Protein AF-A0A960SQU4-F1 (afdb_monomer_lite)

pLDDT: mean 82.97, std 20.71, range [25.62, 98.62]

Structure (mmCIF, N/CA/C/O backbone):
data_AF-A0A960SQU4-F1
#
_entry.id   AF-A0A960SQU4-F1
#
loop_
_atom_site.group_PDB
_atom_site.id
_atom_site.type_symbol
_atom_site.label_atom_id
_atom_site.label_alt_id
_atom_site.label_comp_id
_atom_site.label_asym_id
_atom_site.label_entity_id
_atom_site.label_seq_id
_atom_site.pdbx_PDB_ins_code
_atom_site.Cartn_x
_atom_site.Cartn_y
_atom_site.Cartn_z
_atom_site.occupancy
_atom_site.B_iso_or_equiv
_atom_site.auth_seq_id
_atom_site.auth_comp_id
_atom_site.auth_asym_id
_atom_site.auth_atom_id
_atom_site.pdbx_PDB_model_num
ATOM 1 N N . ALA A 1 1 ? -19.865 26.642 4.001 1.00 51.41 1 ALA A N 1
ATOM 2 C CA . ALA A 1 1 ? -18.459 26.274 3.737 1.00 51.41 1 ALA A CA 1
ATOM 3 C C . ALA A 1 1 ? -17.782 27.340 2.863 1.00 51.41 1 ALA A C 1
ATOM 5 O O . ALA A 1 1 ? -18.455 28.297 2.492 1.00 51.41 1 ALA A O 1
ATOM 6 N N . TRP A 1 2 ? -16.487 27.222 2.546 1.00 49.94 2 TRP A N 1
ATOM 7 C CA . TRP A 1 2 ? -15.779 28.110 1.604 1.00 49.94 2 TRP A CA 1
ATOM 8 C C . TRP A 1 2 ? -14.898 27.283 0.664 1.00 49.94 2 TRP A C 1
ATOM 10 O O . TRP A 1 2 ? -14.336 26.291 1.106 1.00 49.94 2 TRP A O 1
ATOM 20 N N . ASP A 1 3 ? -14.772 27.655 -0.608 1.00 49.16 3 ASP A N 1
ATOM 21 C CA . ASP A 1 3 ? -13.880 26.953 -1.542 1.00 49.16 3 ASP A CA 1
ATOM 22 C C . ASP A 1 3 ? -12.404 27.367 -1.386 1.00 49.16 3 ASP A C 1
ATOM 24 O O . ASP A 1 3 ? -12.074 28.248 -0.589 1.00 49.16 3 ASP A O 1
ATOM 28 N N . PHE A 1 4 ? -11.492 26.754 -2.158 1.00 41.19 4 PHE A N 1
ATOM 29 C CA . PHE A 1 4 ? -10.055 27.067 -2.055 1.00 41.19 4 PHE A CA 1
ATOM 30 C C . PHE A 1 4 ? -9.699 28.512 -2.442 1.00 41.19 4 PHE A C 1
ATOM 32 O O . PHE A 1 4 ? -8.629 28.996 -2.083 1.00 41.19 4 PHE A O 1
ATOM 39 N N . HIS A 1 5 ? -10.594 29.206 -3.146 1.00 45.47 5 HIS A N 1
ATOM 40 C CA . HIS A 1 5 ? -10.460 30.622 -3.477 1.00 45.47 5 HIS A CA 1
ATOM 41 C C . HIS A 1 5 ? -11.067 31.531 -2.392 1.00 45.47 5 HIS A C 1
ATOM 43 O O . HIS A 1 5 ? -11.159 32.744 -2.584 1.00 45.47 5 HIS A O 1
ATOM 49 N N . GLY A 1 6 ? -11.515 30.967 -1.264 1.00 46.78 6 GLY A N 1
ATOM 50 C CA . GLY A 1 6 ? -12.153 31.691 -0.168 1.00 46.78 6 GLY A CA 1
ATOM 51 C C . GLY A 1 6 ? -13.582 32.150 -0.474 1.00 46.78 6 GLY A C 1
ATOM 52 O O . GLY A 1 6 ? -14.123 32.991 0.248 1.00 46.78 6 GLY A O 1
ATOM 53 N N . ARG A 1 7 ? -14.222 31.635 -1.534 1.00 53.69 7 ARG A N 1
ATOM 54 C CA . ARG A 1 7 ? -15.600 31.995 -1.906 1.00 53.69 7 ARG A CA 1
ATOM 55 C C . ARG A 1 7 ? -16.582 31.193 -1.061 1.00 53.69 7 ARG A C 1
ATOM 57 O O . ARG A 1 7 ? -16.398 29.999 -0.853 1.00 53.69 7 ARG A O 1
ATOM 64 N N . ARG A 1 8 ? -17.643 31.843 -0.580 1.00 51.25 8 ARG A N 1
ATOM 65 C CA . ARG A 1 8 ? -18.658 31.207 0.271 1.00 51.25 8 ARG A CA 1
ATOM 66 C C . ARG A 1 8 ? -19.475 30.171 -0.513 1.00 51.25 8 ARG A C 1
ATOM 68 O O . ARG A 1 8 ? -19.973 30.453 -1.602 1.00 51.25 8 ARG A O 1
ATOM 75 N N . LEU A 1 9 ? -19.650 29.008 0.101 1.00 55.03 9 LEU A N 1
ATOM 76 C CA . LEU A 1 9 ? -20.493 27.906 -0.342 1.00 55.03 9 LEU A CA 1
ATOM 77 C C . LEU A 1 9 ? -21.635 27.708 0.662 1.00 55.03 9 LEU A C 1
ATOM 79 O O . LEU A 1 9 ? -21.395 27.592 1.870 1.00 55.03 9 LEU A O 1
ATOM 83 N N . ASP A 1 10 ? -22.856 27.645 0.157 1.00 61.69 10 ASP A N 1
ATOM 84 C CA . ASP A 1 10 ? -24.058 27.306 0.902 1.00 61.69 10 ASP A CA 1
ATOM 85 C C . ASP A 1 10 ? -24.293 25.784 0.829 1.00 61.69 10 ASP A C 1
ATOM 87 O O . ASP A 1 10 ? -23.953 25.126 -0.155 1.00 61.69 10 ASP A O 1
ATOM 91 N N . LEU A 1 11 ? -24.785 25.211 1.926 1.00 60.03 11 LEU A N 1
ATOM 92 C CA . LEU A 1 11 ? -25.080 23.786 2.069 1.00 60.03 11 LEU A CA 1
ATOM 93 C C . LEU A 1 11 ? -26.593 23.639 2.139 1.00 60.03 11 LEU A C 1
ATOM 95 O O . LEU A 1 11 ? -27.193 24.167 3.076 1.00 60.03 11 LEU A O 1
ATOM 99 N N . ASP A 1 12 ? -27.189 22.900 1.207 1.00 60.19 12 ASP A N 1
ATOM 100 C CA . ASP A 1 12 ? -28.627 22.652 1.235 1.00 60.19 12 ASP A CA 1
ATOM 101 C C . ASP A 1 12 ? -28.936 21.159 1.420 1.00 60.19 12 ASP A C 1
ATOM 103 O O . ASP A 1 12 ? -28.286 20.293 0.815 1.00 60.19 12 ASP A O 1
ATOM 107 N N . PRO A 1 13 ? -29.970 20.830 2.212 1.00 55.88 13 PRO A N 1
ATOM 108 C CA . PRO A 1 13 ? -30.505 19.477 2.282 1.00 55.88 13 PRO A CA 1
ATOM 109 C C . PRO A 1 13 ? -31.035 19.037 0.915 1.00 55.88 13 PRO A C 1
ATOM 111 O O . PRO A 1 13 ? -31.789 19.776 0.280 1.00 55.88 13 PRO A O 1
ATOM 114 N N . ASN A 1 14 ? -30.712 17.815 0.483 1.00 56.38 14 ASN A N 1
ATOM 115 C CA . ASN A 1 14 ? -31.283 17.241 -0.732 1.00 56.38 14 ASN A CA 1
ATOM 116 C C . ASN A 1 14 ? -32.644 16.584 -0.419 1.00 56.38 14 ASN A C 1
ATOM 118 O O . ASN A 1 14 ? -32.678 15.532 0.224 1.00 56.38 14 ASN A O 1
ATOM 122 N N . PRO A 1 15 ? -33.784 17.141 -0.867 1.00 44.09 15 PRO A N 1
ATOM 123 C CA . PRO A 1 15 ? -35.088 16.554 -0.600 1.00 44.09 15 PRO A CA 1
ATOM 124 C C . PRO A 1 15 ? -35.293 15.345 -1.526 1.00 44.09 15 PRO A C 1
ATOM 126 O O . PRO A 1 15 ? -35.767 15.482 -2.652 1.00 44.09 15 PRO A O 1
ATOM 129 N N . GLY A 1 16 ? -34.904 14.156 -1.062 1.00 46.09 16 GLY A N 1
ATOM 130 C CA . GLY A 1 16 ? -35.110 12.889 -1.777 1.00 46.09 16 GLY A CA 1
ATOM 131 C C . GLY A 1 16 ? -33.983 11.862 -1.645 1.00 46.09 16 GLY A C 1
ATOM 132 O O . GLY A 1 16 ? -34.175 10.717 -2.045 1.00 46.09 16 GLY A O 1
ATOM 133 N N . LEU A 1 17 ? -32.833 12.237 -1.079 1.00 47.34 17 LEU A N 1
ATOM 134 C CA . LEU A 1 17 ? -31.706 11.343 -0.794 1.00 47.34 17 LEU A CA 1
ATOM 135 C C . LEU A 1 17 ? -31.138 11.667 0.594 1.00 47.34 17 LEU A C 1
ATOM 137 O O . LEU A 1 17 ? -31.212 12.808 1.041 1.00 47.34 17 LEU A O 1
ATOM 141 N N . THR A 1 18 ? -30.543 10.685 1.270 1.00 45.78 18 THR A N 1
ATOM 142 C CA . THR A 1 18 ? -29.763 10.890 2.502 1.00 45.78 18 THR A CA 1
ATOM 143 C C . THR A 1 18 ? -28.441 11.586 2.157 1.00 45.78 18 THR A C 1
ATOM 145 O O . THR A 1 18 ? -27.408 10.934 2.037 1.00 45.78 18 THR A O 1
ATOM 148 N N . GLY A 1 19 ? -28.473 12.895 1.901 1.00 50.81 19 GLY A N 1
ATOM 149 C CA . GLY A 1 19 ? -27.277 13.660 1.547 1.00 50.81 19 GLY A CA 1
ATOM 150 C C . GLY A 1 19 ? -27.483 15.175 1.503 1.00 50.81 19 GLY A C 1
ATOM 151 O O . GLY A 1 19 ? -28.608 15.678 1.502 1.00 50.81 19 GLY A O 1
ATOM 152 N N . VAL A 1 20 ? -26.365 15.898 1.447 1.00 53.47 20 VAL A N 1
ATOM 153 C CA . VAL A 1 20 ? -26.285 17.366 1.351 1.00 53.47 20 VAL A CA 1
ATOM 154 C C . VAL A 1 20 ? -25.672 17.724 -0.006 1.00 53.47 20 VAL A C 1
ATOM 156 O O . VAL A 1 20 ? -24.780 17.009 -0.473 1.00 53.47 20 VAL A O 1
ATOM 159 N N . TRP A 1 21 ? -26.133 18.798 -0.655 1.00 59.88 21 TRP A N 1
ATOM 160 C CA . TRP A 1 21 ? -25.434 19.372 -1.811 1.00 59.88 21 TRP A CA 1
ATOM 161 C C . TRP A 1 21 ? -24.836 20.740 -1.476 1.00 59.88 21 TRP A C 1
ATOM 163 O O . TRP A 1 21 ? -25.260 21.419 -0.542 1.00 59.88 21 TRP A O 1
ATOM 173 N N . LEU A 1 22 ? -23.844 21.141 -2.267 1.00 57.12 22 LEU A N 1
ATOM 174 C CA . LEU A 1 22 ? -23.143 22.417 -2.152 1.00 57.12 22 LEU A CA 1
ATOM 175 C C . LEU A 1 22 ? -23.570 23.360 -3.282 1.00 57.12 22 LEU A C 1
ATOM 177 O O . LEU A 1 22 ? -23.557 22.960 -4.447 1.00 57.12 22 LEU A O 1
ATOM 181 N N . GLU A 1 23 ? -23.884 24.611 -2.948 1.00 61.88 23 GLU A N 1
ATOM 182 C CA . GLU A 1 23 ? -24.130 25.698 -3.902 1.00 61.88 23 GLU A CA 1
ATOM 183 C C . GLU A 1 23 ? -23.145 26.855 -3.668 1.00 61.88 23 GLU A C 1
ATOM 185 O O . GLU A 1 23 ? -22.816 27.199 -2.537 1.00 61.88 23 GLU A O 1
ATOM 190 N N . GLN A 1 24 ? -22.653 27.494 -4.733 1.00 53.06 24 GLN A N 1
ATOM 191 C CA . GLN A 1 24 ? -21.846 28.708 -4.594 1.00 53.06 24 GLN A CA 1
ATOM 192 C C . GLN A 1 24 ? -22.757 29.916 -4.365 1.00 53.06 24 GLN A C 1
ATOM 194 O O . GLN A 1 24 ? -23.656 30.188 -5.164 1.00 53.06 24 GLN A O 1
ATOM 199 N N . SER A 1 25 ? -22.508 30.666 -3.290 1.00 52.50 25 SER A N 1
ATOM 200 C CA . SER A 1 25 ? -23.388 31.761 -2.885 1.00 52.50 25 SER A CA 1
ATOM 201 C C . SER A 1 25 ? -23.384 32.882 -3.937 1.00 52.50 25 SER A C 1
ATOM 203 O O . SER A 1 25 ? -22.392 33.591 -4.108 1.00 52.50 25 SER A O 1
ATOM 205 N N . GLY A 1 26 ? -24.498 33.038 -4.666 1.00 53.00 26 GLY A N 1
ATOM 206 C CA . GLY A 1 26 ? -24.756 34.187 -5.546 1.00 53.00 26 GLY A CA 1
ATOM 207 C C . GLY A 1 26 ? -24.386 34.063 -7.035 1.00 53.00 26 GLY A C 1
ATOM 208 O O . GLY A 1 26 ? -24.439 35.076 -7.732 1.00 53.00 26 GLY A O 1
ATOM 209 N N . GLY A 1 27 ? -24.057 32.876 -7.559 1.00 45.84 27 GLY A N 1
ATOM 210 C CA . GLY A 1 27 ? -23.735 32.670 -8.984 1.00 45.84 27 GLY A CA 1
ATOM 211 C C . GLY A 1 27 ? -24.824 31.924 -9.770 1.00 45.84 27 GLY A C 1
ATOM 212 O O . GLY A 1 27 ? -25.243 30.840 -9.384 1.00 45.84 27 GLY A O 1
ATOM 213 N N . PHE A 1 28 ? -25.273 32.472 -10.903 1.00 35.91 28 PHE A N 1
ATOM 214 C CA . PHE A 1 28 ? -25.980 31.710 -11.948 1.00 35.91 28 PHE A CA 1
ATOM 215 C C . PHE A 1 28 ? -24.993 31.407 -13.091 1.00 35.91 28 PHE A C 1
ATOM 217 O O . PHE A 1 28 ? -24.239 32.315 -13.447 1.00 35.91 28 PHE A O 1
ATOM 224 N N . PRO A 1 29 ? -25.023 30.221 -13.739 1.00 45.12 29 PRO A N 1
ATOM 225 C CA . PRO A 1 29 ? -25.971 29.107 -13.591 1.00 45.12 29 PRO A CA 1
ATOM 226 C C . PRO A 1 29 ? -25.637 28.131 -12.445 1.00 45.12 29 PRO A C 1
ATOM 228 O O . PRO A 1 29 ? -24.498 28.027 -12.011 1.00 45.12 29 PRO A O 1
ATOM 231 N N . ARG A 1 30 ? -26.662 27.404 -11.972 1.00 49.34 30 ARG A N 1
ATOM 232 C CA . ARG A 1 30 ? -26.599 26.492 -10.816 1.00 49.34 30 ARG A CA 1
ATOM 233 C C . ARG A 1 30 ? -25.976 25.144 -11.191 1.00 49.34 30 ARG A C 1
ATOM 235 O O . ARG A 1 30 ? -26.645 24.307 -11.797 1.00 49.34 30 ARG A O 1
ATOM 242 N N . THR A 1 31 ? -24.725 24.918 -10.824 1.00 46.28 31 THR A N 1
ATOM 243 C CA . THR A 1 31 ? -24.066 23.606 -10.891 1.00 46.28 31 THR A CA 1
ATOM 244 C C . THR A 1 31 ? -24.290 22.842 -9.585 1.00 46.28 31 THR A C 1
ATOM 246 O O . THR A 1 31 ? -24.009 23.364 -8.514 1.00 46.28 31 THR A O 1
ATOM 249 N N . LYS A 1 32 ? -24.816 21.612 -9.670 1.00 48.94 32 LYS A N 1
ATOM 250 C CA . LYS A 1 32 ? -25.048 20.724 -8.517 1.00 48.94 32 LYS A CA 1
ATOM 251 C C . LYS A 1 32 ? -23.911 19.713 -8.395 1.00 48.94 32 LYS A C 1
ATOM 253 O O . LYS A 1 32 ? -23.728 18.935 -9.330 1.00 48.94 32 LYS A O 1
ATOM 258 N N . SER A 1 33 ? -23.192 19.696 -7.274 1.00 49.91 33 SER A N 1
ATOM 259 C CA . SER A 1 33 ? -22.216 18.634 -6.973 1.00 49.91 33 SER A CA 1
ATOM 260 C C . SER A 1 33 ? -22.901 17.289 -6.673 1.00 49.91 33 SER A C 1
ATOM 262 O O . SER A 1 33 ? -24.076 17.278 -6.289 1.00 49.91 33 SER A O 1
ATOM 264 N N . PRO A 1 34 ? -22.194 16.150 -6.829 1.00 50.44 34 PRO A N 1
ATOM 265 C CA . PRO A 1 34 ? -22.641 14.856 -6.307 1.00 50.44 34 PRO A CA 1
ATOM 266 C C . PRO A 1 34 ? -22.880 14.918 -4.784 1.00 50.44 34 PRO A C 1
ATOM 268 O O . PRO A 1 34 ? -22.357 15.823 -4.131 1.00 50.44 34 PRO A O 1
ATOM 271 N N . PRO A 1 35 ? -23.660 13.983 -4.205 1.00 51.88 35 PRO A N 1
ATOM 272 C CA . PRO A 1 35 ? -23.963 13.992 -2.775 1.00 51.88 35 PRO A CA 1
ATOM 273 C C . PRO A 1 35 ? -22.686 13.877 -1.934 1.00 51.88 35 PRO A C 1
ATOM 275 O O . PRO A 1 35 ? -21.831 13.036 -2.210 1.00 51.88 35 PRO A O 1
ATOM 278 N N . ALA A 1 36 ? -22.577 14.721 -0.909 1.00 54.56 36 ALA A N 1
ATOM 279 C CA . ALA A 1 36 ? -21.510 14.642 0.080 1.00 54.56 36 ALA A CA 1
ATOM 280 C C . ALA A 1 36 ? -21.765 13.490 1.067 1.00 54.56 36 ALA A C 1
ATOM 282 O O . ALA A 1 36 ? -22.917 13.218 1.421 1.00 54.56 36 ALA A O 1
ATOM 283 N N . VAL A 1 37 ? -20.696 12.833 1.516 1.00 54.88 37 VAL A N 1
ATOM 284 C CA . VAL A 1 37 ? -20.728 11.763 2.521 1.00 54.88 37 VAL A CA 1
ATOM 285 C C . VAL A 1 37 ? -20.265 12.334 3.856 1.00 54.88 37 VAL A C 1
ATOM 287 O O . VAL A 1 37 ? -19.315 13.109 3.900 1.00 54.88 37 VAL A O 1
ATOM 290 N N . LEU A 1 38 ? -20.953 11.966 4.933 1.00 52.41 38 LEU A N 1
ATOM 291 C CA . LEU A 1 38 ? -20.531 12.249 6.301 1.00 52.41 38 LEU A CA 1
ATOM 292 C C . LEU A 1 38 ? -19.866 10.986 6.852 1.00 52.41 38 LEU A C 1
ATOM 294 O O . LEU A 1 38 ? -20.526 9.953 6.942 1.00 52.41 38 LEU A O 1
ATOM 298 N N . THR A 1 39 ? -18.580 11.056 7.175 1.00 50.53 39 THR A N 1
ATOM 299 C CA . THR A 1 39 ? -17.802 9.938 7.733 1.00 50.53 39 THR A CA 1
ATOM 300 C C . THR A 1 39 ? -16.756 10.479 8.692 1.00 50.53 39 THR A C 1
ATOM 302 O O . THR A 1 39 ? -16.308 11.596 8.506 1.00 50.53 39 THR A O 1
ATOM 305 N N . ASP A 1 40 ? -16.371 9.715 9.704 1.00 51.66 40 ASP A N 1
ATOM 306 C CA . ASP A 1 40 ? -15.219 10.034 10.555 1.00 51.66 40 ASP A CA 1
ATOM 307 C C . ASP A 1 40 ? -13.963 9.504 9.852 1.00 51.66 40 ASP A C 1
ATOM 309 O O . ASP A 1 40 ? -13.699 8.302 9.877 1.00 51.66 40 ASP A O 1
ATOM 313 N N . LEU A 1 41 ? -13.301 10.352 9.059 1.00 47.28 41 LEU A N 1
ATOM 314 C CA . LEU A 1 41 ? -12.213 9.935 8.171 1.00 47.28 41 LEU A CA 1
ATOM 315 C C . LEU A 1 41 ? -10.898 9.753 8.939 1.00 47.28 41 LEU A C 1
ATOM 317 O O . LEU A 1 41 ? -10.044 8.983 8.503 1.00 47.28 41 LEU A O 1
ATOM 321 N N . ASP A 1 42 ? -10.721 10.471 10.046 1.00 47.47 42 ASP A N 1
ATOM 322 C CA . ASP A 1 42 ? -9.503 10.456 10.858 1.00 47.47 42 ASP A CA 1
ATOM 323 C C . ASP A 1 42 ? -9.647 9.683 12.184 1.00 47.47 42 ASP A C 1
ATOM 325 O O . ASP A 1 42 ? -8.672 9.553 12.927 1.00 47.47 42 ASP A O 1
ATOM 329 N N . GLY A 1 43 ? -10.828 9.116 12.456 1.00 39.75 43 GLY A N 1
ATOM 330 C CA . GLY A 1 43 ? -11.092 8.241 13.599 1.00 39.75 43 GLY A CA 1
ATOM 331 C C . GLY A 1 43 ? -11.163 8.986 14.932 1.00 39.75 43 GLY A C 1
ATOM 332 O O . GLY A 1 43 ? -10.979 8.381 15.991 1.00 39.75 43 GLY A O 1
ATOM 333 N N . ASN A 1 44 ? -11.382 10.303 14.903 1.00 48.88 44 ASN A N 1
ATOM 334 C CA . ASN A 1 44 ? -11.355 11.156 16.090 1.00 48.88 44 ASN A CA 1
ATOM 335 C C . ASN A 1 44 ? -12.721 11.249 16.812 1.00 48.88 44 ASN A C 1
ATOM 337 O O . ASN A 1 44 ? -12.851 11.942 17.830 1.00 48.88 44 ASN A O 1
ATOM 341 N N . GLY A 1 45 ? -13.743 10.558 16.299 1.00 43.81 45 GLY A N 1
ATOM 342 C CA . GLY A 1 45 ? -15.113 10.554 16.802 1.00 43.81 45 GLY A CA 1
ATOM 343 C C . GLY A 1 45 ? -15.986 11.706 16.288 1.00 43.81 45 GLY A C 1
ATOM 344 O O . GLY A 1 45 ? -17.099 11.892 16.796 1.00 43.81 45 GLY A O 1
ATOM 345 N N . ARG A 1 46 ? -15.517 12.509 15.324 1.00 48.41 46 ARG A N 1
ATOM 346 C CA . ARG A 1 46 ? -16.256 13.628 14.711 1.00 48.41 46 ARG A CA 1
ATOM 347 C C . ARG A 1 46 ? -16.568 13.309 13.253 1.00 48.41 46 ARG A C 1
ATOM 349 O O . ARG A 1 46 ? -15.843 12.609 12.570 1.00 48.41 46 ARG A O 1
ATOM 356 N N . LEU A 1 47 ? -17.702 13.815 12.770 1.00 46.34 47 LEU A N 1
ATOM 357 C CA . LEU A 1 47 ? -18.100 13.616 11.378 1.00 46.34 47 LEU A CA 1
ATOM 358 C C . LEU A 1 47 ? -17.392 14.629 10.477 1.00 46.34 47 LEU A C 1
ATOM 360 O O . LEU A 1 47 ? -17.636 15.835 10.591 1.00 46.34 47 LEU A O 1
ATOM 364 N N . ASP A 1 48 ? -16.614 14.119 9.531 1.00 52.69 48 ASP A N 1
ATOM 365 C CA . ASP A 1 48 ? -16.078 14.865 8.405 1.00 52.69 48 ASP A CA 1
ATOM 366 C C . ASP A 1 48 ? -17.076 14.884 7.254 1.00 52.69 48 ASP A C 1
ATOM 368 O O . ASP A 1 48 ? -17.680 13.875 6.875 1.00 52.69 48 ASP A O 1
ATOM 372 N N . LEU A 1 49 ? -17.236 16.058 6.649 1.00 52.16 49 LEU A N 1
ATOM 373 C CA . LEU A 1 49 ? -17.949 16.187 5.386 1.00 52.16 49 LEU A CA 1
ATOM 374 C C . LEU A 1 49 ? -16.976 15.955 4.230 1.00 52.16 49 LEU A C 1
ATOM 376 O O . LEU A 1 49 ? -16.115 16.794 3.972 1.00 52.16 49 LEU A O 1
ATOM 380 N N . VAL A 1 50 ? -17.166 14.861 3.496 1.00 52.34 50 VAL A N 1
ATOM 381 C CA . VAL A 1 50 ? -16.369 14.498 2.324 1.00 52.34 50 VAL A CA 1
ATOM 382 C C . VAL A 1 50 ? -17.174 14.742 1.052 1.00 52.34 50 VAL A C 1
ATOM 384 O O . VAL A 1 50 ? -18.245 14.173 0.836 1.00 52.34 50 VAL A O 1
ATOM 387 N N . THR A 1 51 ? -16.647 15.587 0.169 1.00 51.81 51 THR A N 1
ATOM 388 C CA . THR A 1 51 ? -17.256 15.884 -1.134 1.00 51.81 51 THR A CA 1
ATOM 389 C C . THR A 1 51 ? -16.195 16.151 -2.196 1.00 51.81 51 THR A C 1
ATOM 391 O O . THR A 1 51 ? -15.083 16.585 -1.895 1.00 51.81 51 THR A O 1
ATOM 394 N N . SER A 1 52 ? -16.555 15.935 -3.461 1.00 51.25 52 SER A N 1
ATOM 395 C CA . SER A 1 52 ? -15.774 16.410 -4.607 1.00 51.25 52 SER A CA 1
ATOM 396 C C . SER A 1 52 ? -16.259 17.796 -5.047 1.00 51.25 52 SER A C 1
ATOM 398 O O . SER A 1 52 ? -17.451 18.113 -4.975 1.00 51.25 52 SER A O 1
ATOM 400 N N . SER A 1 53 ? -15.325 18.650 -5.467 1.00 45.88 53 SER A N 1
ATOM 401 C CA . SER A 1 53 ? -15.632 19.969 -6.032 1.00 45.88 53 SER A CA 1
ATOM 402 C C . SER A 1 53 ? -16.133 19.864 -7.481 1.00 45.88 53 SER A C 1
ATOM 404 O O . SER A 1 53 ? -15.670 19.018 -8.251 1.00 45.88 53 SER A O 1
ATOM 406 N N . ILE A 1 54 ? -17.054 20.763 -7.851 1.00 45.22 54 ILE A N 1
ATOM 407 C CA . ILE A 1 54 ? -17.234 21.211 -9.234 1.00 45.22 54 ILE A CA 1
ATOM 408 C C . ILE A 1 54 ? -16.376 22.459 -9.401 1.00 45.22 54 ILE A C 1
ATOM 410 O O . ILE A 1 54 ? -16.803 23.566 -9.091 1.00 45.22 54 ILE A O 1
ATOM 414 N N . ASP A 1 55 ? -15.176 22.278 -9.922 1.00 40.28 55 ASP A N 1
ATOM 415 C CA . ASP A 1 55 ? -14.545 23.304 -10.738 1.00 40.28 55 ASP A CA 1
ATOM 416 C C . ASP A 1 55 ? -13.993 22.569 -11.960 1.00 40.28 55 ASP A C 1
ATOM 418 O O . ASP A 1 55 ? -12.943 21.939 -11.898 1.00 40.28 55 ASP A O 1
ATOM 422 N N . ASP A 1 56 ? -14.822 22.448 -13.003 1.00 35.41 56 ASP A N 1
ATOM 423 C CA . ASP A 1 56 ? -14.511 23.046 -14.307 1.00 35.41 56 ASP A CA 1
ATOM 424 C C . ASP A 1 56 ? -15.556 22.683 -15.377 1.00 35.41 56 ASP A C 1
ATOM 426 O O . ASP A 1 56 ? -15.897 21.510 -15.552 1.00 35.41 56 ASP A O 1
ATOM 430 N N . ARG A 1 57 ? -16.018 23.695 -16.131 1.00 36.34 57 ARG A N 1
ATOM 431 C CA . ARG A 1 57 ? -16.177 23.704 -17.608 1.00 36.34 57 ARG A CA 1
ATOM 432 C C . ARG A 1 57 ? -17.061 24.865 -18.069 1.00 36.34 57 ARG A C 1
ATOM 434 O O . ARG A 1 57 ? -18.253 24.713 -18.341 1.00 36.34 57 ARG A O 1
ATOM 441 N N . GLY A 1 58 ? -16.421 26.004 -18.317 1.00 34.81 58 GLY A N 1
ATOM 442 C CA . GLY A 1 58 ? -16.746 26.743 -19.532 1.00 34.81 58 GLY A CA 1
ATOM 443 C C . GLY A 1 58 ? -16.307 25.901 -20.734 1.00 34.81 58 GLY A C 1
ATOM 444 O O . GLY A 1 58 ? -15.127 25.591 -20.870 1.00 34.81 58 GLY A O 1
ATOM 445 N N . TYR A 1 59 ? -17.243 25.491 -21.591 1.00 33.72 59 TYR A N 1
ATOM 446 C CA . TYR A 1 59 ? -16.903 24.946 -22.906 1.00 33.72 59 TYR A CA 1
ATOM 447 C C . TYR A 1 59 ? -16.469 26.107 -23.800 1.00 33.72 59 TYR A C 1
ATOM 449 O O . TYR A 1 59 ? -17.315 26.851 -24.295 1.00 33.72 59 TYR A O 1
ATOM 457 N N . PHE A 1 60 ? -15.170 26.258 -24.036 1.00 40.50 60 PHE A N 1
ATOM 458 C CA . PHE A 1 60 ? -14.697 27.055 -25.161 1.00 40.50 60 PHE A CA 1
ATOM 459 C C . PHE A 1 60 ? -14.284 26.104 -26.278 1.00 40.50 60 PHE A C 1
ATOM 461 O O . PHE A 1 60 ? -13.346 25.324 -26.137 1.00 40.50 60 PHE A O 1
ATOM 468 N N . MET A 1 61 ? -15.016 26.157 -27.391 1.00 33.66 61 MET A N 1
ATOM 469 C CA . MET A 1 61 ? -14.509 25.650 -28.659 1.00 33.66 61 MET A CA 1
ATOM 470 C C . MET A 1 61 ? -13.414 26.604 -29.122 1.00 33.66 61 MET A C 1
ATOM 472 O O . MET A 1 61 ? -13.704 27.687 -29.627 1.00 33.66 61 MET A O 1
ATOM 476 N N . THR A 1 62 ? -12.164 26.193 -28.976 1.00 44.09 62 THR A N 1
ATOM 477 C CA . THR A 1 62 ? -11.114 26.624 -29.894 1.00 44.09 62 THR A CA 1
ATOM 478 C C . THR A 1 62 ? -10.672 25.394 -30.663 1.00 44.09 62 THR A C 1
ATOM 480 O O . THR A 1 62 ? -10.102 24.461 -30.101 1.00 44.09 62 THR A O 1
ATOM 483 N N . ASP A 1 63 ? -11.024 25.376 -31.941 1.00 32.25 63 ASP A N 1
ATOM 484 C CA . ASP A 1 63 ? -10.485 24.442 -32.922 1.00 32.25 63 ASP A CA 1
ATOM 485 C C . ASP A 1 63 ? -8.945 24.619 -32.986 1.00 32.25 63 ASP A C 1
ATOM 487 O O . ASP A 1 63 ? -8.504 25.776 -32.990 1.00 32.25 63 ASP A O 1
ATOM 491 N N . PRO A 1 64 ? -8.108 23.558 -33.029 1.00 44.41 64 PRO A N 1
ATOM 492 C CA . PRO A 1 64 ? -8.426 22.131 -33.025 1.00 44.41 64 PRO A CA 1
ATOM 493 C C . PRO A 1 64 ? -7.948 21.397 -31.748 1.00 44.41 64 PRO A C 1
ATOM 495 O O . PRO A 1 64 ? -6.758 21.274 -31.480 1.00 44.41 64 PRO A O 1
ATOM 498 N N . TYR A 1 65 ? -8.920 20.867 -30.998 1.00 48.03 65 TYR A N 1
ATOM 499 C CA . TYR A 1 65 ? -8.875 19.731 -30.057 1.00 48.03 65 TYR A CA 1
ATOM 500 C C . TYR A 1 65 ? -7.688 19.585 -29.079 1.00 48.03 65 TYR A C 1
ATOM 502 O O . TYR A 1 65 ? -6.744 18.836 -29.320 1.00 48.03 65 TYR A O 1
ATOM 510 N N . SER A 1 66 ? -7.854 20.114 -27.862 1.00 33.28 66 SER A N 1
ATOM 511 C CA . SER A 1 66 ? -7.266 19.528 -26.649 1.00 33.28 66 SER A CA 1
ATOM 512 C C . SER A 1 66 ? -8.254 19.614 -25.477 1.00 33.28 66 SER A C 1
ATOM 514 O O . SER A 1 66 ? -8.913 20.631 -25.271 1.00 33.28 66 SER A O 1
ATOM 516 N N . PHE A 1 67 ? -8.404 18.519 -24.725 1.00 38.62 67 PHE A N 1
ATOM 517 C CA . PHE A 1 67 ? -9.168 18.488 -23.476 1.00 38.62 67 PHE A CA 1
ATOM 518 C C . PHE A 1 67 ? -8.174 18.361 -22.323 1.00 38.62 67 PHE A C 1
ATOM 520 O O . PHE A 1 67 ? -7.572 17.302 -22.148 1.00 38.62 67 PHE A O 1
ATOM 527 N N . SER A 1 68 ? -7.997 19.410 -21.521 1.00 32.97 68 SER A N 1
ATOM 528 C CA . SER A 1 68 ? -7.308 19.277 -20.238 1.00 32.97 68 SER A CA 1
ATOM 529 C C . SER A 1 68 ? -8.280 18.712 -19.196 1.00 32.97 68 SER A C 1
ATOM 531 O O . SER A 1 68 ? -9.437 19.124 -19.092 1.00 32.97 68 SER A O 1
ATOM 533 N N . LYS A 1 69 ? -7.827 17.710 -18.438 1.00 31.17 69 LYS A N 1
ATOM 534 C CA . LYS A 1 69 ? -8.574 17.107 -17.328 1.00 31.17 69 LYS A CA 1
ATOM 535 C C . LYS A 1 69 ? -7.978 17.649 -16.024 1.00 31.17 69 LYS A C 1
ATOM 537 O O . LYS A 1 69 ? -6.895 17.227 -15.627 1.00 31.17 69 LYS A O 1
ATOM 542 N N . GLY A 1 70 ? -8.648 18.619 -15.403 1.00 33.06 70 GLY A N 1
ATOM 543 C CA . GLY A 1 70 ? -8.311 19.111 -14.063 1.00 33.06 70 GLY A CA 1
ATOM 544 C C . GLY A 1 70 ? -8.641 18.067 -12.991 1.00 33.06 70 GLY A C 1
ATOM 545 O O . GLY A 1 70 ? -9.601 17.310 -13.137 1.00 33.06 70 GLY A O 1
ATOM 546 N N . ARG A 1 71 ? -7.803 17.976 -11.951 1.00 32.59 71 ARG A N 1
ATOM 547 C CA . ARG A 1 71 ? -7.931 17.019 -10.837 1.00 32.59 71 ARG A CA 1
ATOM 548 C C . ARG A 1 71 ? -9.024 17.453 -9.855 1.00 32.59 71 ARG A C 1
ATOM 550 O O . ARG A 1 71 ? -9.226 18.642 -9.641 1.00 32.59 71 ARG A O 1
ATOM 557 N N . TYR A 1 72 ? -9.664 16.473 -9.221 1.00 36.47 72 TYR A N 1
ATOM 558 C CA . TYR A 1 72 ? -10.608 16.677 -8.123 1.00 36.47 72 TYR A CA 1
ATOM 559 C C . TYR A 1 72 ? -9.856 17.079 -6.848 1.00 36.47 72 TYR A C 1
ATOM 561 O O . TYR A 1 72 ? -8.951 16.362 -6.423 1.00 36.47 72 TYR A O 1
ATOM 569 N N . SER A 1 73 ? -10.239 18.191 -6.222 1.00 37.78 73 SER A N 1
ATOM 570 C CA . SER A 1 73 ? -9.803 18.512 -4.858 1.00 37.78 73 SER A CA 1
ATOM 571 C C . SER A 1 73 ? -10.782 17.902 -3.855 1.00 37.78 73 SER A C 1
ATOM 573 O O . SER A 1 73 ? -11.992 18.128 -3.955 1.00 37.78 73 SER A O 1
ATOM 575 N N . LEU A 1 74 ? -10.244 17.123 -2.913 1.00 38.44 74 LEU A N 1
ATOM 576 C CA . LEU A 1 74 ? -10.933 16.621 -1.726 1.00 38.44 74 LEU A CA 1
ATOM 577 C C . LEU A 1 74 ? -10.971 17.749 -0.687 1.00 38.44 74 LEU A C 1
ATOM 579 O O . LEU A 1 74 ? -9.928 18.324 -0.373 1.00 38.44 74 LEU A O 1
ATOM 583 N N . TYR A 1 75 ? -12.150 18.075 -0.165 1.00 44.91 75 TYR A N 1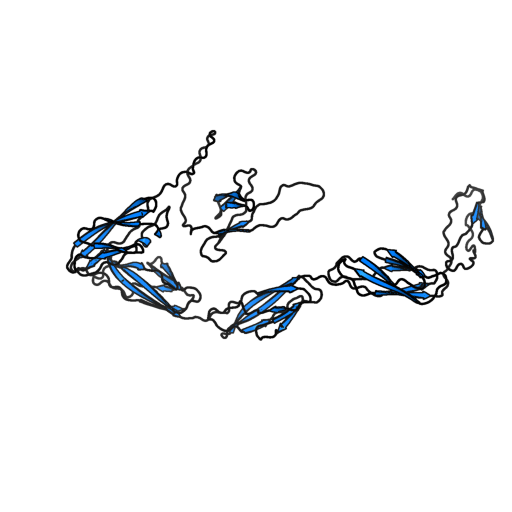
ATOM 584 C CA . TYR A 1 75 ? -12.289 18.975 0.981 1.00 44.91 75 TYR A CA 1
ATOM 585 C C . TYR A 1 75 ? -12.788 18.149 2.164 1.00 44.91 75 TYR A C 1
ATOM 587 O O . TYR A 1 75 ? -13.822 17.497 2.036 1.00 44.91 75 TYR A O 1
ATOM 595 N N . ALA A 1 76 ? -12.052 18.177 3.275 1.00 39.22 76 ALA A N 1
ATOM 596 C CA . ALA A 1 76 ? -12.492 17.676 4.571 1.00 39.22 76 ALA A CA 1
ATOM 597 C C . ALA A 1 76 ? -12.686 18.880 5.503 1.00 39.22 76 ALA A C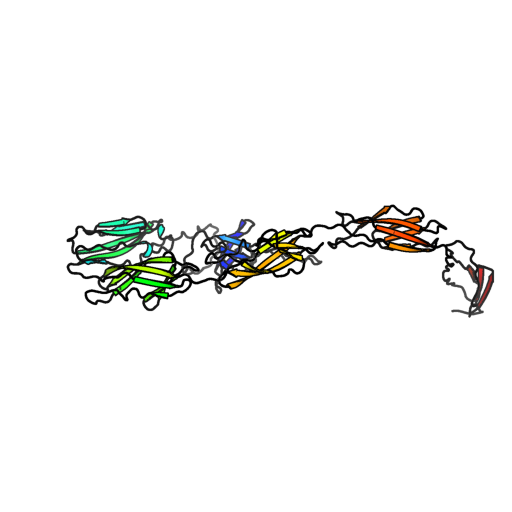 1
ATOM 599 O O . ALA A 1 76 ? -11.810 19.746 5.600 1.00 39.22 76 ALA A O 1
ATOM 600 N N . TRP A 1 77 ? -13.852 18.962 6.142 1.00 49.12 77 TRP A N 1
ATOM 601 C CA . TRP A 1 77 ? -14.111 19.898 7.233 1.00 49.12 77 TRP A CA 1
ATOM 602 C C . TRP A 1 77 ? -14.587 19.114 8.444 1.00 49.12 77 TRP A C 1
ATOM 604 O O . TRP A 1 77 ? -15.624 18.455 8.374 1.00 49.12 77 TRP A O 1
ATOM 614 N N . GLU A 1 78 ? -13.867 19.275 9.544 1.00 39.41 78 GLU A N 1
ATOM 615 C CA . GLU A 1 78 ? -14.256 18.792 10.861 1.00 39.41 78 GLU A CA 1
ATOM 616 C C . GLU A 1 78 ? -15.362 19.710 11.415 1.00 39.41 78 GLU A C 1
ATOM 618 O O . GLU A 1 78 ? -15.193 20.933 11.526 1.00 39.41 78 GLU A O 1
ATOM 623 N N . LEU A 1 79 ? -16.536 19.156 11.726 1.00 43.94 79 LEU A N 1
ATOM 624 C CA . LEU A 1 79 ? -17.611 19.925 12.357 1.00 43.94 79 LEU A CA 1
ATOM 625 C C . LEU A 1 79 ? -17.268 20.167 13.843 1.00 43.94 79 LEU A C 1
ATOM 627 O O . LEU A 1 79 ? -16.981 19.212 14.561 1.00 43.94 79 LEU A O 1
ATOM 631 N N . PRO A 1 80 ? -17.338 21.411 14.360 1.00 39.91 80 PRO A N 1
ATOM 632 C CA . PRO A 1 80 ? -16.832 21.746 15.698 1.00 39.91 80 PRO A CA 1
ATOM 633 C C . PRO A 1 80 ? -17.648 21.191 16.888 1.00 39.91 80 PRO A C 1
ATOM 635 O O . PRO A 1 80 ? -17.360 21.550 18.029 1.00 39.91 80 PRO A O 1
ATOM 638 N N . ALA A 1 81 ? -18.651 20.332 16.667 1.00 42.34 81 ALA A N 1
ATOM 639 C CA . ALA A 1 81 ? -19.404 19.655 17.727 1.00 42.34 81 ALA A CA 1
ATOM 640 C C . ALA A 1 81 ? -20.157 18.407 17.203 1.00 42.34 81 ALA A C 1
ATOM 642 O O . ALA A 1 81 ? -20.573 18.398 16.041 1.00 42.34 81 ALA A O 1
ATOM 643 N N . PRO A 1 82 ? -20.401 17.381 18.047 1.00 32.16 82 PRO A N 1
ATOM 644 C CA . PRO A 1 82 ? -21.215 16.221 17.683 1.00 32.16 82 PRO A CA 1
ATOM 645 C C . PRO A 1 82 ? -22.669 16.643 17.426 1.00 32.16 82 PRO A C 1
ATOM 647 O O . PRO A 1 82 ? -23.317 17.238 18.288 1.00 32.16 82 PRO A O 1
ATOM 650 N N . HIS A 1 83 ? -23.195 16.349 16.235 1.00 38.31 83 HIS A N 1
ATOM 651 C CA . HIS A 1 83 ? -24.562 16.720 15.872 1.00 38.31 83 HIS A CA 1
ATOM 652 C C . HIS A 1 83 ? -25.557 15.641 16.321 1.00 38.31 83 HIS A C 1
ATOM 654 O O . HIS A 1 83 ? -25.504 14.499 15.871 1.00 38.31 83 HIS A O 1
ATOM 660 N N . VAL A 1 84 ? -26.507 16.027 17.174 1.00 35.97 84 VAL A N 1
ATOM 661 C CA . VAL A 1 84 ? -27.733 15.266 17.457 1.00 35.97 84 VAL A CA 1
ATOM 662 C C . VAL A 1 84 ? -28.780 15.662 16.412 1.00 35.97 84 VAL A C 1
ATOM 664 O O . VAL A 1 84 ? -28.901 16.840 16.064 1.00 35.97 84 VAL A O 1
ATOM 667 N N . ALA A 1 85 ? -29.508 14.689 15.865 1.00 28.58 85 ALA A N 1
ATOM 668 C CA . ALA A 1 85 ? -30.563 14.929 14.885 1.00 28.58 85 ALA A CA 1
ATOM 669 C C . ALA A 1 85 ? -31.703 15.756 15.509 1.00 28.58 85 ALA A C 1
ATOM 671 O O . ALA A 1 85 ? -32.359 15.297 16.443 1.00 28.58 85 ALA A O 1
ATOM 672 N N . SER A 1 86 ? -31.977 16.952 14.982 1.00 32.53 86 SER A N 1
ATOM 673 C CA . SER A 1 86 ? -33.189 17.709 15.305 1.00 32.53 86 SER A CA 1
ATOM 674 C C . SER A 1 86 ? -34.075 17.849 14.064 1.00 32.53 86 SER A C 1
ATOM 676 O O . SER A 1 86 ? -33.638 18.232 12.978 1.00 32.53 86 SER A O 1
ATOM 678 N N . ASN A 1 87 ? -35.350 17.488 14.219 1.00 29.39 87 ASN A N 1
ATOM 679 C CA . ASN A 1 87 ? -36.378 17.629 13.190 1.00 29.39 87 ASN A CA 1
ATOM 680 C C . ASN A 1 87 ? -36.709 19.117 12.989 1.00 29.39 87 ASN A C 1
ATOM 682 O O . ASN A 1 87 ? -37.468 19.692 13.770 1.00 29.39 87 ASN A O 1
ATOM 686 N N . MET A 1 88 ? -36.187 19.751 11.936 1.00 26.91 88 MET A N 1
ATOM 687 C CA . MET A 1 88 ? -36.635 21.092 11.542 1.00 26.91 88 MET A CA 1
ATOM 688 C C . MET A 1 88 ? -37.980 21.030 10.809 1.00 26.91 88 MET A C 1
ATOM 690 O O . MET A 1 88 ? -38.089 20.490 9.708 1.00 26.91 88 MET A O 1
ATOM 694 N N . VAL A 1 89 ? -39.000 21.663 11.392 1.00 26.03 89 VAL A N 1
ATOM 695 C CA . VAL A 1 89 ? -40.251 22.016 10.708 1.00 26.03 89 VAL A CA 1
ATOM 696 C C . VAL A 1 89 ? -39.973 23.222 9.802 1.00 26.03 89 VAL A C 1
ATOM 698 O O . VAL A 1 89 ? -39.639 24.302 10.285 1.00 26.03 89 VAL A O 1
ATOM 701 N N . TRP A 1 90 ? -40.081 23.052 8.482 1.00 26.31 90 TRP A N 1
ATOM 702 C CA . TRP A 1 90 ? -39.860 24.130 7.510 1.00 26.31 90 TRP A CA 1
ATOM 703 C C . TRP A 1 90 ? -41.024 25.135 7.518 1.00 26.31 90 TRP A C 1
ATOM 705 O O . TRP A 1 90 ? -42.165 24.774 7.226 1.00 26.31 90 TRP A O 1
ATOM 715 N N . ALA A 1 91 ? -40.739 26.412 7.792 1.00 27.34 91 ALA A N 1
ATOM 716 C CA . ALA A 1 91 ? -41.684 27.504 7.565 1.00 27.34 91 ALA A CA 1
ATOM 717 C C . ALA A 1 91 ? -41.701 27.911 6.078 1.00 27.34 91 ALA A C 1
ATOM 719 O O . ALA A 1 91 ? -40.664 28.057 5.432 1.00 27.34 91 ALA A O 1
ATOM 720 N N . ALA A 1 92 ? -42.907 28.085 5.540 1.00 26.70 92 ALA A N 1
ATOM 721 C CA . ALA A 1 92 ? -43.188 28.387 4.142 1.00 26.70 92 ALA A CA 1
ATOM 722 C C . ALA A 1 92 ? -42.669 29.771 3.692 1.00 26.70 92 ALA A C 1
ATOM 724 O O . ALA A 1 92 ? -42.918 30.789 4.335 1.00 26.70 92 ALA A O 1
ATOM 725 N N . TYR A 1 93 ? -42.017 29.814 2.526 1.00 26.61 93 TYR A N 1
ATOM 726 C CA . TYR A 1 93 ? -41.610 31.038 1.826 1.00 26.61 93 TYR A CA 1
ATOM 727 C C . TYR A 1 93 ? -42.823 31.767 1.210 1.00 26.61 93 TYR A C 1
ATOM 729 O O . TYR A 1 93 ? -43.541 31.190 0.392 1.00 26.61 93 TYR A O 1
ATOM 737 N N . GLN A 1 94 ? -42.991 33.066 1.490 1.00 25.62 94 GLN A N 1
ATOM 738 C CA . GLN A 1 94 ? -43.749 33.991 0.633 1.00 25.62 94 GLN A CA 1
ATOM 739 C C . GLN A 1 94 ? -42.795 35.006 -0.015 1.00 25.62 94 GLN A C 1
ATOM 741 O O . GLN A 1 94 ? -41.987 35.639 0.659 1.00 25.62 94 GLN A O 1
ATOM 746 N N . ARG A 1 95 ? -42.880 35.146 -1.347 1.00 28.06 95 ARG A N 1
ATOM 747 C CA . ARG A 1 95 ? -42.125 36.129 -2.145 1.00 28.06 95 ARG A CA 1
ATOM 748 C C . ARG A 1 95 ? -42.780 37.509 -2.072 1.00 28.06 95 ARG A C 1
ATOM 750 O O . ARG A 1 95 ? -43.960 37.635 -2.385 1.00 28.06 95 ARG A O 1
ATOM 757 N N . GLY A 1 96 ? -41.975 38.541 -1.828 1.00 27.11 96 GLY A N 1
ATOM 758 C CA . GLY A 1 96 ? -42.311 39.942 -2.084 1.00 27.11 96 GLY A CA 1
ATOM 759 C C . GLY A 1 96 ? -41.065 40.730 -2.522 1.00 27.11 96 GLY A C 1
ATOM 760 O O . GLY A 1 96 ? -39.988 40.468 -1.987 1.00 27.11 96 GLY A O 1
ATOM 761 N N . PRO A 1 97 ? -41.164 41.633 -3.516 1.00 36.22 97 PRO A N 1
ATOM 762 C CA . PRO A 1 97 ? -40.038 42.404 -4.027 1.00 36.22 97 PRO A CA 1
ATOM 763 C C . PRO A 1 97 ? -39.885 43.721 -3.252 1.00 36.22 97 PRO A C 1
ATOM 765 O O . PRO A 1 97 ? -40.882 44.353 -2.918 1.00 36.22 97 PRO A O 1
ATOM 768 N N . GLN A 1 98 ? -38.634 44.164 -3.103 1.00 31.06 98 GLN A N 1
ATOM 769 C CA . GLN A 1 98 ? -38.154 45.440 -2.542 1.00 31.06 98 GLN A CA 1
ATOM 770 C C . GLN A 1 98 ? -37.641 45.389 -1.093 1.00 31.06 98 GLN A C 1
ATOM 772 O O . GLN A 1 98 ? -38.226 44.754 -0.226 1.00 31.06 98 GLN A O 1
ATOM 777 N N . HIS A 1 99 ? -36.553 46.143 -0.886 1.00 30.88 99 HIS A N 1
ATOM 778 C CA . HIS A 1 99 ? -35.772 46.405 0.333 1.00 30.88 99 HIS A CA 1
ATOM 779 C C . HIS A 1 99 ? -34.481 45.588 0.515 1.00 30.88 99 HIS A C 1
ATOM 781 O O . HIS A 1 99 ? -34.431 44.519 1.110 1.00 30.88 99 HIS A O 1
ATOM 787 N N . THR A 1 100 ? -33.398 46.197 0.021 1.00 40.69 100 THR A N 1
ATOM 788 C CA . THR A 1 100 ? -32.021 46.021 0.483 1.00 40.69 100 THR A CA 1
ATOM 789 C C . THR A 1 100 ? -31.928 46.297 1.982 1.00 40.69 100 THR A C 1
ATOM 791 O O . THR A 1 100 ? -32.198 47.411 2.433 1.00 40.69 100 THR A O 1
ATOM 794 N N . GLY A 1 101 ? -31.490 45.299 2.731 1.00 28.98 101 GLY A N 1
ATOM 795 C CA . GLY A 1 101 ? -31.072 45.411 4.117 1.00 28.98 101 GLY A CA 1
ATOM 796 C C . GLY A 1 101 ? -30.523 44.059 4.537 1.00 28.98 101 GLY A C 1
ATOM 797 O O . GLY A 1 101 ? -31.148 43.037 4.268 1.00 28.98 101 GLY A O 1
ATOM 798 N N . TYR A 1 102 ? -29.347 44.038 5.160 1.00 30.78 102 TYR A N 1
ATOM 799 C CA . TYR A 1 102 ? -28.960 42.905 5.990 1.00 30.78 102 TYR A CA 1
ATOM 800 C C . TYR A 1 102 ? -30.055 42.750 7.050 1.00 30.78 102 TYR A C 1
ATOM 802 O O . TYR A 1 102 ? -30.089 43.500 8.024 1.00 30.78 102 TYR A O 1
ATOM 810 N N . LEU A 1 103 ? -30.987 41.822 6.844 1.00 31.34 103 LEU A N 1
ATOM 811 C CA . LEU A 1 103 ? -31.726 41.268 7.962 1.00 31.34 103 LEU A CA 1
ATOM 812 C C . LEU A 1 103 ? -30.698 40.425 8.703 1.00 31.34 103 LEU A C 1
ATOM 814 O O . LEU A 1 103 ? -30.126 39.498 8.127 1.00 31.34 103 LEU A O 1
ATOM 818 N N . ALA A 1 104 ? -30.405 40.804 9.946 1.00 35.00 104 ALA A N 1
ATOM 819 C CA . ALA A 1 104 ? -29.763 39.898 10.881 1.00 35.00 104 ALA A CA 1
ATOM 820 C C . ALA A 1 104 ? -30.431 38.527 10.719 1.00 35.00 104 ALA A C 1
ATOM 822 O O . ALA A 1 104 ? -31.664 38.464 10.643 1.00 35.00 104 ALA A O 1
ATOM 823 N N . SER A 1 105 ? -29.636 37.456 10.617 1.00 37.88 105 SER A N 1
ATOM 824 C CA . SER A 1 105 ? -30.161 36.099 10.780 1.00 37.88 105 SER A CA 1
ATOM 825 C C . SER A 1 105 ? -31.154 36.138 11.943 1.00 37.88 105 SER A C 1
ATOM 827 O O . SER A 1 105 ? -30.804 36.755 12.957 1.00 37.88 105 SER A O 1
ATOM 829 N N . PRO A 1 106 ? -32.386 35.604 11.805 1.00 41.72 106 PRO A N 1
ATOM 830 C CA . PRO A 1 106 ? -33.334 35.618 12.912 1.00 41.72 106 PRO A CA 1
ATOM 831 C C . PRO A 1 106 ? -32.583 35.106 14.136 1.00 41.72 106 PRO A C 1
ATOM 833 O O . PRO A 1 106 ? -31.927 34.065 14.047 1.00 41.72 106 PRO A O 1
ATOM 836 N N . ALA A 1 107 ? -32.560 35.905 15.207 1.00 50.97 107 ALA A N 1
ATOM 837 C CA . ALA A 1 107 ? -31.880 35.520 16.433 1.00 50.97 107 ALA A CA 1
ATOM 838 C C . ALA A 1 107 ? -32.334 34.095 16.762 1.00 50.97 107 ALA A C 1
ATOM 840 O O . ALA A 1 107 ? -33.546 33.840 16.767 1.00 50.97 107 ALA A O 1
ATOM 841 N N . ARG A 1 108 ? -31.386 33.162 16.944 1.00 63.47 108 ARG A N 1
ATOM 842 C CA . ARG A 1 108 ? -31.731 31.839 17.473 1.00 63.47 108 ARG A CA 1
ATOM 843 C C . ARG A 1 108 ? -32.577 32.097 18.715 1.00 63.47 108 ARG A C 1
ATOM 845 O O . ARG A 1 108 ? -32.188 32.874 19.582 1.00 63.47 108 ARG A O 1
ATOM 852 N N . THR A 1 109 ? -33.801 31.586 18.704 1.00 80.31 109 THR A N 1
ATOM 853 C CA . THR A 1 109 ? -34.690 31.733 19.851 1.00 80.31 109 THR A CA 1
ATOM 854 C C . THR A 1 109 ? -34.223 30.701 20.855 1.00 80.31 109 THR A C 1
ATOM 856 O O . THR A 1 109 ? -34.374 29.524 20.562 1.00 80.31 109 THR A O 1
ATOM 859 N N . ASN A 1 110 ? -33.636 31.141 21.968 1.00 87.12 110 ASN A N 1
ATOM 860 C CA . ASN A 1 110 ? -33.204 30.247 23.036 1.00 87.12 110 ASN A CA 1
ATOM 861 C C . ASN A 1 110 ? -34.394 29.423 23.548 1.00 87.12 110 ASN A C 1
ATOM 863 O O . ASN A 1 110 ? -35.338 29.989 24.116 1.00 87.12 110 ASN A O 1
ATOM 867 N N . LEU A 1 111 ? -34.390 28.117 23.295 1.00 89.06 111 LEU A N 1
ATOM 868 C CA . LEU A 1 111 ? -35.399 27.200 23.800 1.00 89.06 111 LEU A CA 1
ATOM 869 C C . LEU A 1 111 ? -34.971 26.699 25.180 1.00 89.06 111 LEU A C 1
ATOM 871 O O . LEU A 1 111 ? -33.833 26.276 25.336 1.00 89.06 111 LEU A O 1
ATOM 875 N N . PRO A 1 112 ? -35.881 26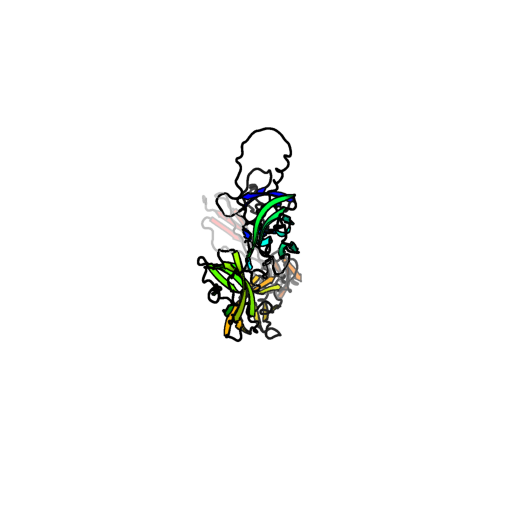.689 26.172 1.00 88.75 112 PRO A N 1
ATOM 876 C CA . PRO A 1 112 ? -35.539 26.188 27.492 1.00 88.75 112 PRO A CA 1
ATOM 877 C C . PRO A 1 112 ? -35.153 24.703 27.437 1.00 88.75 112 PRO A C 1
ATOM 879 O O . PRO A 1 112 ? -35.702 23.953 26.613 1.00 88.75 112 PRO A O 1
ATOM 882 N N . PRO A 1 113 ? -34.323 24.242 28.386 1.00 91.94 113 PRO A N 1
ATOM 883 C CA . PRO A 1 113 ? -34.011 22.830 28.523 1.00 91.94 113 PRO A CA 1
ATOM 884 C C . PRO A 1 113 ? -35.285 22.018 28.787 1.00 91.94 113 PRO A C 1
ATOM 886 O O . PRO A 1 113 ? -36.265 22.501 29.346 1.00 91.94 113 PRO A O 1
ATOM 889 N N . ALA A 1 114 ? -35.288 20.741 28.434 1.00 89.50 114 ALA A N 1
ATOM 890 C CA . ALA A 1 114 ? -36.345 19.793 28.751 1.00 89.50 114 ALA A CA 1
ATOM 891 C C . ALA A 1 114 ? -35.872 18.836 29.850 1.00 89.50 114 ALA A C 1
ATOM 893 O O . ALA A 1 114 ? -34.969 18.031 29.631 1.00 89.50 114 ALA A O 1
ATOM 894 N N . ILE A 1 115 ? -36.511 18.891 31.026 1.00 86.25 115 ILE A N 1
ATOM 895 C CA . ILE A 1 115 ? -36.280 17.912 32.099 1.00 86.25 115 ILE A CA 1
ATOM 896 C C . ILE A 1 115 ? -37.182 16.691 31.866 1.00 86.25 115 ILE A C 1
ATOM 898 O O . ILE A 1 115 ? -38.419 16.790 31.950 1.00 86.25 115 ILE A O 1
ATOM 902 N N . LEU A 1 116 ? -36.547 15.551 31.590 1.00 85.69 116 LEU A N 1
ATOM 903 C CA . LEU A 1 116 ? -37.160 14.229 31.451 1.00 85.69 116 LEU A CA 1
ATOM 904 C C . LEU A 1 116 ? -37.711 13.727 32.801 1.00 85.69 116 LEU A C 1
ATOM 906 O O . LEU A 1 116 ? -37.693 14.430 33.814 1.00 85.69 116 LEU A O 1
ATOM 910 N N . GLU A 1 117 ? -38.272 12.521 32.822 1.00 83.38 117 GLU A N 1
ATOM 911 C CA . GLU A 1 117 ? -38.820 11.932 34.044 1.00 83.38 117 GLU A CA 1
ATOM 912 C C . GLU A 1 117 ? -37.696 11.527 35.008 1.00 83.38 117 GLU A C 1
ATOM 914 O O . GLU A 1 117 ? -37.036 10.510 34.820 1.00 83.38 117 GLU A O 1
ATOM 919 N N . VAL A 1 118 ? -37.477 12.349 36.038 1.00 84.75 118 VAL A N 1
ATOM 920 C CA . VAL A 1 118 ? -36.558 12.051 37.144 1.00 84.75 118 VAL A CA 1
ATOM 921 C C . VAL A 1 118 ? -37.288 11.168 38.160 1.00 84.75 118 VAL A C 1
ATOM 923 O O . VAL A 1 118 ? -38.387 11.536 38.591 1.00 84.75 118 VAL A O 1
ATOM 926 N N . PRO A 1 119 ? -36.713 10.028 38.573 1.00 83.31 119 PRO A N 1
ATOM 927 C CA . PRO A 1 119 ? -37.432 9.075 39.401 1.00 83.31 119 PRO A CA 1
ATOM 928 C C . PRO A 1 119 ? -37.609 9.596 40.836 1.00 83.31 119 PRO A C 1
ATOM 930 O O . PRO A 1 119 ? -36.668 10.087 41.463 1.00 83.31 119 PRO A O 1
ATOM 933 N N . SER A 1 120 ? -38.831 9.468 41.358 1.00 88.75 120 SER A N 1
ATOM 934 C CA . SER A 1 120 ? -39.127 9.689 42.781 1.00 88.75 120 SER A CA 1
ATOM 935 C C . SER A 1 120 ? -38.570 8.539 43.620 1.00 88.75 120 SER A C 1
ATOM 937 O O . SER A 1 120 ? -38.454 7.425 43.114 1.00 88.75 120 SER A O 1
ATOM 939 N N . GLN A 1 121 ? -38.236 8.794 44.886 1.00 89.44 121 GLN A N 1
ATOM 940 C CA . GLN A 1 121 ? -37.647 7.782 45.766 1.00 89.44 121 GLN A CA 1
ATOM 941 C C . GLN A 1 121 ? -38.408 7.630 47.078 1.00 89.44 121 GLN A C 1
ATOM 943 O O . GLN A 1 121 ? -38.684 8.613 47.769 1.00 89.44 121 GLN A O 1
ATOM 948 N N . THR A 1 122 ? -38.641 6.381 47.463 1.00 90.00 122 THR A N 1
ATOM 949 C CA . THR A 1 122 ? -39.179 5.988 48.764 1.00 90.00 122 THR A CA 1
ATOM 950 C C . THR A 1 122 ? -38.146 5.125 49.484 1.00 90.00 122 THR A C 1
ATOM 952 O O . THR A 1 122 ? -37.629 4.155 48.935 1.00 90.00 122 THR A O 1
ATOM 955 N N . ILE A 1 123 ? -37.826 5.470 50.728 1.00 89.88 123 ILE A N 1
ATOM 956 C CA . ILE A 1 123 ? -36.899 4.722 51.582 1.00 89.88 123 ILE A CA 1
ATOM 957 C C . ILE A 1 123 ? -37.599 4.277 52.865 1.00 89.88 123 ILE A C 1
ATOM 959 O O . ILE A 1 123 ? -38.587 4.867 53.303 1.00 89.88 123 ILE A O 1
ATOM 963 N N . ALA A 1 124 ? -37.070 3.239 53.509 1.00 89.94 124 ALA A N 1
ATOM 964 C CA . ALA A 1 124 ? -37.431 2.951 54.892 1.00 89.94 124 ALA A CA 1
ATOM 965 C C . ALA A 1 124 ? -36.901 4.068 55.807 1.00 89.94 124 ALA A C 1
ATOM 967 O O . ALA A 1 124 ? -35.854 4.657 55.529 1.00 89.94 124 ALA A O 1
ATOM 968 N N . VAL A 1 125 ? -37.578 4.339 56.925 1.00 90.56 125 VAL A N 1
ATOM 969 C CA . VAL A 1 125 ? -37.040 5.242 57.961 1.00 90.56 125 VAL A CA 1
ATOM 970 C C . VAL A 1 125 ? -35.655 4.761 58.407 1.00 90.56 125 VAL A C 1
ATOM 972 O O . VAL A 1 125 ? -35.478 3.591 58.746 1.00 90.56 125 VAL A O 1
ATOM 975 N N . GLY A 1 126 ? -34.674 5.667 58.384 1.00 87.00 126 GLY A N 1
ATOM 976 C CA . GLY A 1 126 ? -33.258 5.370 58.640 1.00 87.00 126 GLY A CA 1
ATOM 977 C C . GLY A 1 126 ? -32.462 4.908 57.413 1.00 87.00 126 GLY A C 1
ATOM 978 O O . GLY A 1 126 ? -31.251 4.710 57.517 1.00 87.00 126 GLY A O 1
ATOM 979 N N . GLY A 1 127 ? -33.119 4.754 56.260 1.00 86.44 127 GLY A N 1
ATOM 980 C CA . GLY A 1 127 ? -32.487 4.498 54.969 1.00 86.44 127 GLY A CA 1
ATOM 981 C C . GLY A 1 127 ? -31.777 5.727 54.395 1.00 86.44 127 GLY A C 1
ATOM 982 O O . GLY A 1 127 ? -31.665 6.774 55.033 1.00 86.44 127 GLY A O 1
ATOM 983 N N . ARG A 1 128 ? -31.286 5.599 53.161 1.00 88.81 128 ARG A N 1
ATOM 984 C CA . ARG A 1 128 ? -30.612 6.678 52.429 1.00 88.81 128 ARG A CA 1
ATOM 985 C C . ARG A 1 128 ? -31.173 6.762 51.020 1.00 88.81 128 ARG A C 1
ATOM 987 O O . ARG A 1 128 ? -31.355 5.726 50.390 1.00 88.81 128 ARG A O 1
ATOM 994 N N . PHE A 1 129 ? -31.418 7.977 50.543 1.00 90.00 129 PHE A N 1
ATOM 995 C CA . PHE A 1 129 ? -31.771 8.206 49.147 1.00 90.00 129 PHE A CA 1
ATOM 996 C C . PHE A 1 129 ? -30.563 7.946 48.246 1.00 90.00 129 PHE A C 1
ATOM 998 O O . PHE A 1 129 ? -29.420 8.253 48.601 1.00 90.00 129 PHE A O 1
ATOM 1005 N N . PHE A 1 130 ? -30.823 7.384 47.073 1.00 87.19 130 PHE A N 1
ATOM 1006 C CA . PHE A 1 130 ? -29.819 7.155 46.051 1.00 87.19 130 PHE A CA 1
ATOM 1007 C C . PHE A 1 130 ? -29.465 8.477 45.358 1.00 87.19 130 PHE A C 1
ATOM 1009 O O . PHE A 1 130 ? -30.365 9.253 45.023 1.00 87.19 130 PHE A O 1
ATOM 1016 N N . PRO A 1 131 ? -28.174 8.759 45.120 1.00 87.81 131 PRO A N 1
ATOM 1017 C CA . PRO A 1 131 ? -27.768 9.912 44.325 1.00 87.81 131 PRO A CA 1
ATOM 1018 C C . PRO A 1 131 ? -28.327 9.829 42.900 1.00 87.81 131 PRO A C 1
ATOM 1020 O O . PRO A 1 131 ? -28.337 8.754 42.306 1.00 87.81 131 PRO A O 1
ATOM 1023 N N . ILE A 1 132 ? -28.745 10.962 42.334 1.00 85.62 132 ILE A N 1
ATOM 1024 C CA . ILE A 1 132 ? -29.290 11.035 40.970 1.00 85.62 132 ILE A CA 1
ATOM 1025 C C . ILE A 1 132 ? -28.357 11.873 40.096 1.00 85.62 132 ILE A C 1
ATOM 1027 O O . ILE A 1 132 ? -28.133 13.047 40.384 1.00 85.62 132 ILE A O 1
ATOM 1031 N N . SER A 1 133 ? -27.836 11.306 39.005 1.00 87.69 133 SER A N 1
ATOM 1032 C CA . SER A 1 133 ? -27.102 12.078 37.994 1.00 87.69 133 SER A CA 1
ATOM 1033 C C . SER A 1 133 ? -28.088 12.814 37.086 1.00 87.69 133 SER A C 1
ATOM 1035 O O . SER A 1 133 ? -28.731 12.210 36.229 1.00 87.69 133 SER A O 1
ATOM 1037 N N . LEU A 1 134 ? -28.227 14.126 37.273 1.00 85.81 134 LEU A N 1
ATOM 1038 C CA . LEU A 1 134 ? -29.241 14.931 36.586 1.00 85.81 134 LEU A CA 1
ATOM 1039 C C . LEU A 1 134 ? -28.967 15.096 35.085 1.00 85.81 134 LEU A C 1
ATOM 1041 O O . LEU A 1 134 ? -29.901 15.317 34.318 1.00 85.81 134 LEU A O 1
ATOM 1045 N N . LEU A 1 135 ? -27.715 14.919 34.647 1.00 85.44 135 LEU A N 1
ATOM 1046 C CA . LEU A 1 135 ? -27.345 14.957 33.226 1.00 85.44 135 LEU A CA 1
ATOM 1047 C C . LEU A 1 135 ? -28.032 13.860 32.399 1.00 85.44 135 LEU A C 1
ATOM 1049 O O . LEU A 1 135 ? -28.197 14.025 31.197 1.00 85.44 135 LEU A O 1
ATOM 1053 N N . GLN A 1 136 ? -28.469 12.765 33.029 1.00 80.06 136 GLN A N 1
ATOM 1054 C CA . GLN A 1 136 ? -29.224 11.702 32.355 1.00 80.06 136 GLN A CA 1
ATOM 1055 C C . GLN A 1 136 ? -30.679 12.094 32.060 1.00 80.06 136 GLN A C 1
ATOM 1057 O O . GLN A 1 136 ? -31.342 11.444 31.256 1.00 80.06 136 GLN A O 1
ATOM 1062 N N . TYR A 1 137 ? -31.180 13.147 32.709 1.00 82.62 137 TYR A N 1
ATOM 1063 C CA . TYR A 1 137 ? -32.592 13.524 32.702 1.00 82.62 137 TYR A CA 1
ATOM 1064 C C . TYR A 1 137 ? -32.829 14.922 32.131 1.00 82.62 137 TYR A C 1
ATOM 1066 O O . TYR A 1 137 ? -33.863 15.532 32.404 1.00 82.62 137 TYR A O 1
ATOM 1074 N N . VAL A 1 138 ? -31.893 15.448 31.344 1.00 85.62 138 VAL A N 1
ATOM 1075 C CA . VAL A 1 138 ? -32.044 16.743 30.681 1.00 85.62 138 VAL A CA 1
ATOM 1076 C C . VAL A 1 138 ? -31.560 16.678 29.244 1.00 85.62 138 VAL A C 1
ATOM 1078 O O . VAL A 1 138 ? -30.577 16.014 28.933 1.00 85.62 138 VAL A O 1
ATOM 1081 N N . ALA A 1 139 ? -32.263 17.386 28.374 1.00 82.56 139 ALA A N 1
ATOM 1082 C CA . ALA A 1 139 ? -31.841 17.670 27.015 1.00 82.56 139 ALA A CA 1
ATOM 1083 C C . ALA A 1 139 ? -32.100 19.146 26.734 1.00 82.56 139 ALA A C 1
ATOM 1085 O O . ALA A 1 139 ? -33.028 19.718 27.295 1.00 82.56 139 ALA A O 1
ATOM 1086 N N . ASP A 1 140 ? -31.314 19.758 25.862 1.00 84.12 140 ASP A N 1
ATOM 1087 C CA . ASP A 1 140 ? -31.510 21.145 25.460 1.00 84.12 140 ASP A CA 1
ATOM 1088 C C . ASP A 1 140 ? -31.353 21.244 23.934 1.00 84.12 140 ASP A C 1
ATOM 1090 O O . ASP A 1 140 ? -30.415 20.650 23.391 1.00 84.12 140 ASP A O 1
ATOM 1094 N N . PRO A 1 141 ? -32.289 21.887 23.209 1.00 79.94 141 PRO A N 1
ATOM 1095 C CA . PRO A 1 141 ? -32.198 22.010 21.754 1.00 79.94 141 PRO A CA 1
ATOM 1096 C C . PRO A 1 141 ? -31.039 22.888 21.266 1.00 79.94 141 PRO A C 1
ATOM 1098 O O . PRO A 1 141 ? -30.617 22.750 20.113 1.00 79.94 141 PRO A O 1
ATOM 1101 N N . ASP A 1 142 ? -30.559 23.799 22.110 1.00 83.12 142 ASP A N 1
ATOM 1102 C CA . ASP A 1 142 ? -29.633 24.864 21.740 1.00 83.12 142 ASP A CA 1
ATOM 1103 C C . ASP A 1 142 ? -28.256 24.716 22.405 1.00 83.12 142 ASP A C 1
ATOM 1105 O O . ASP A 1 142 ? -27.256 25.157 21.833 1.00 83.12 142 ASP A O 1
ATOM 1109 N N . HIS A 1 143 ? -28.175 24.036 23.553 1.00 83.38 143 HIS A N 1
ATOM 1110 C CA . HIS A 1 143 ? -26.969 23.949 24.375 1.00 83.38 143 HIS A CA 1
ATOM 1111 C C . HIS A 1 143 ? -26.531 22.510 24.698 1.00 83.38 143 HIS A C 1
ATOM 1113 O O . HIS A 1 143 ? -27.348 21.597 24.815 1.00 83.38 143 HIS A O 1
ATOM 1119 N N . PRO A 1 144 ? -25.224 22.267 24.913 1.00 81.31 144 PRO A N 1
ATOM 1120 C CA . PRO A 1 144 ? -24.767 20.998 25.465 1.00 81.31 144 PRO A CA 1
ATOM 1121 C C . PRO A 1 144 ? -25.258 20.830 26.912 1.00 81.31 144 PRO A C 1
ATOM 1123 O O . PRO A 1 144 ? -25.185 21.759 27.715 1.00 81.31 144 PRO A O 1
ATOM 1126 N N . ILE A 1 145 ? -25.669 19.613 27.283 1.00 80.94 145 ILE A N 1
ATOM 1127 C CA . ILE A 1 145 ? -26.196 19.299 28.628 1.00 80.94 145 ILE A CA 1
ATOM 1128 C C . ILE A 1 145 ? -25.209 19.600 29.767 1.00 80.94 145 ILE A C 1
ATOM 1130 O O . ILE A 1 145 ? -25.620 19.863 30.893 1.00 80.94 145 ILE A O 1
ATOM 1134 N N . THR A 1 146 ? -23.904 19.599 29.483 1.00 84.75 146 THR A N 1
ATOM 1135 C CA . THR A 1 146 ? -22.844 19.957 30.439 1.00 84.75 146 THR A CA 1
ATOM 1136 C C . THR A 1 146 ? -22.811 21.452 30.765 1.00 84.75 146 THR A C 1
ATOM 1138 O O . THR A 1 146 ? -22.227 21.833 31.776 1.00 84.75 146 THR A O 1
ATOM 1141 N N . GLY A 1 147 ? -23.435 22.292 29.933 1.00 86.38 147 GLY A N 1
ATOM 1142 C CA . GLY A 1 147 ? -23.603 23.727 30.161 1.00 86.38 147 GLY A CA 1
ATOM 1143 C C . GLY A 1 147 ? -24.839 24.088 30.989 1.00 86.38 147 GLY A C 1
ATOM 1144 O O . GLY A 1 147 ? -24.993 25.250 31.357 1.00 86.38 147 GLY A O 1
ATOM 1145 N N . ILE A 1 148 ? -25.708 23.120 31.300 1.00 91.94 148 ILE A N 1
ATOM 1146 C CA . ILE A 1 148 ? -26.927 23.349 32.080 1.00 91.94 148 ILE A CA 1
ATOM 1147 C C . ILE A 1 148 ? -26.591 23.467 33.566 1.00 91.94 148 ILE A C 1
ATOM 1149 O O . ILE A 1 148 ? -25.964 22.589 34.165 1.00 91.94 148 ILE A O 1
ATOM 1153 N N . THR A 1 149 ? -27.064 24.545 34.184 1.00 95.38 149 THR A N 1
ATOM 1154 C CA . THR A 1 149 ? -26.955 24.762 35.628 1.00 95.38 149 THR A CA 1
ATOM 1155 C C . THR A 1 149 ? -28.220 24.296 36.339 1.00 95.38 149 THR A C 1
ATOM 1157 O O . THR A 1 149 ? -29.326 24.388 35.807 1.00 95.38 149 THR A O 1
ATOM 1160 N N . TRP A 1 150 ? -28.057 23.772 37.554 1.00 96.19 150 TRP A N 1
ATOM 1161 C CA . TRP A 1 150 ? -29.145 23.168 38.318 1.00 96.19 150 TRP A CA 1
ATOM 1162 C C . TRP A 1 150 ? -29.304 23.825 39.682 1.00 96.19 150 TRP A C 1
ATOM 1164 O O . TRP A 1 150 ? -28.323 24.143 40.358 1.00 96.19 150 TRP A O 1
ATOM 1174 N N . ARG A 1 151 ? -30.554 23.952 40.124 1.00 95.31 151 ARG A N 1
ATOM 1175 C CA . ARG A 1 151 ? -30.903 24.272 41.511 1.00 95.31 151 ARG A CA 1
ATOM 1176 C C . ARG A 1 151 ? -32.118 23.473 41.967 1.00 95.31 151 ARG A C 1
ATOM 1178 O O . ARG A 1 151 ? -32.896 22.979 41.150 1.00 95.31 151 ARG A O 1
ATOM 1185 N N . VAL A 1 152 ? -32.283 23.382 43.281 1.00 96.12 152 VAL A N 1
ATOM 1186 C CA . VAL A 1 152 ? -33.414 22.706 43.919 1.00 96.12 152 VAL A CA 1
ATOM 1187 C C . VAL A 1 152 ? -34.209 23.723 44.724 1.00 96.12 152 VAL A C 1
ATOM 1189 O O . VAL A 1 152 ? -33.647 24.481 45.511 1.00 96.12 152 VAL A O 1
ATOM 1192 N N . GLU A 1 153 ? -35.518 23.734 44.518 1.00 94.69 153 GLU A N 1
ATOM 1193 C CA . GLU A 1 153 ? -36.483 24.539 45.260 1.00 94.69 153 GLU A CA 1
ATOM 1194 C C . GLU A 1 153 ? -37.452 23.606 46.018 1.00 94.69 153 GLU A C 1
ATOM 1196 O O . GLU A 1 153 ? -37.611 22.437 45.668 1.00 94.69 153 GLU A O 1
ATOM 1201 N N . GLY A 1 154 ? -38.125 24.112 47.056 1.00 86.75 154 GLY A N 1
ATOM 1202 C CA . GLY A 1 154 ? -39.199 23.376 47.744 1.00 86.75 154 GLY A CA 1
ATOM 1203 C C . GLY A 1 154 ? -38.769 22.409 48.854 1.00 86.75 154 GLY A C 1
ATOM 1204 O O . GLY A 1 154 ? -39.620 21.704 49.383 1.00 86.75 154 GLY A O 1
ATOM 1205 N N . THR A 1 155 ? -37.492 22.396 49.248 1.00 87.62 155 THR A N 1
ATOM 1206 C CA . THR A 1 155 ? -37.028 21.665 50.441 1.00 87.62 155 THR A CA 1
ATOM 1207 C C . THR A 1 155 ? -37.589 22.292 51.718 1.00 87.62 155 THR A C 1
ATOM 1209 O O . THR A 1 155 ? -37.475 23.510 51.895 1.00 87.62 155 THR A O 1
ATOM 1212 N N . VAL A 1 156 ? -38.145 21.479 52.617 1.00 89.50 156 VAL A N 1
ATOM 1213 C CA . VAL A 1 156 ? -38.669 21.927 53.919 1.00 89.50 156 VAL A CA 1
ATOM 1214 C C . VAL A 1 156 ? -37.766 21.444 55.052 1.00 89.50 156 VAL A C 1
ATOM 1216 O O . VAL A 1 156 ? -37.225 22.259 55.797 1.00 89.50 156 VAL A O 1
ATOM 1219 N N . GLU A 1 157 ? -37.570 20.135 55.156 1.00 93.19 157 GLU A N 1
ATOM 1220 C CA . GLU A 1 157 ? -36.704 19.473 56.129 1.00 93.19 157 GLU A CA 1
ATOM 1221 C C . GLU A 1 157 ? -35.548 18.742 55.426 1.00 93.19 157 GLU A C 1
ATOM 1223 O O . GLU A 1 157 ? -34.415 18.784 55.913 1.00 93.19 157 GLU A O 1
ATOM 1228 N N . LEU A 1 158 ? -35.794 18.110 54.271 1.00 95.25 158 LEU A N 1
ATOM 1229 C CA . LEU A 1 158 ? -34.756 17.430 53.493 1.00 95.25 158 LEU A CA 1
ATOM 1230 C C . LEU A 1 158 ? -33.657 18.397 53.049 1.00 95.25 158 LEU A C 1
ATOM 1232 O O . LEU A 1 158 ? -33.905 19.514 52.591 1.00 95.25 158 LEU A O 1
ATOM 1236 N N . ARG A 1 159 ? -32.410 17.930 53.112 1.00 94.62 159 ARG A N 1
ATOM 1237 C CA . ARG A 1 159 ? -31.257 18.676 52.613 1.00 94.62 159 ARG A CA 1
ATOM 1238 C C . ARG A 1 159 ? -30.896 18.174 51.223 1.00 94.62 159 ARG A C 1
ATOM 1240 O O . ARG A 1 159 ? -30.393 17.065 51.082 1.00 94.62 159 ARG A O 1
ATOM 1247 N N . ALA A 1 160 ? -31.135 19.004 50.213 1.00 95.75 160 ALA A N 1
ATOM 1248 C CA . ALA A 1 160 ? -30.738 18.728 48.838 1.00 95.75 160 ALA A CA 1
ATOM 1249 C C . ALA A 1 160 ? -29.423 19.442 48.499 1.00 95.75 160 ALA A C 1
ATOM 1251 O O . ALA A 1 160 ? -29.299 20.653 48.694 1.00 95.75 160 ALA A O 1
ATOM 1252 N N . THR A 1 161 ? -28.450 18.709 47.966 1.00 95.31 161 THR A N 1
ATOM 1253 C CA . THR A 1 161 ? -27.197 19.260 47.439 1.00 95.31 161 THR A CA 1
ATOM 1254 C C . THR A 1 161 ? -26.982 18.795 46.006 1.00 95.31 161 THR A C 1
ATOM 1256 O O . THR A 1 161 ? -27.279 17.655 45.660 1.00 95.31 161 THR A O 1
ATOM 1259 N N . ILE A 1 162 ? -26.468 19.687 45.159 1.00 94.12 162 ILE A N 1
ATOM 1260 C CA . ILE A 1 162 ? -26.012 19.342 43.811 1.00 94.12 162 ILE A CA 1
ATOM 1261 C C . ILE A 1 162 ? -24.487 19.388 43.830 1.00 94.12 162 ILE A C 1
ATOM 1263 O O . ILE A 1 162 ? -23.888 20.443 44.037 1.00 94.12 162 ILE A O 1
ATOM 1267 N N . GLU A 1 163 ? -23.867 18.228 43.666 1.00 92.50 163 GLU A N 1
ATOM 1268 C CA . GLU A 1 163 ? -22.417 18.059 43.604 1.00 92.50 163 GLU A CA 1
ATOM 1269 C C . GLU A 1 163 ? -21.877 18.317 42.185 1.00 92.50 163 GLU A C 1
ATOM 1271 O O . GLU A 1 163 ? -22.652 18.324 41.217 1.00 92.50 163 GLU A O 1
ATOM 1276 N N . PRO A 1 164 ? -20.550 18.517 42.024 1.00 87.75 164 PRO A N 1
ATOM 1277 C CA . PRO A 1 164 ? -19.918 18.571 40.707 1.00 87.75 164 PRO A CA 1
ATOM 1278 C C . PRO A 1 164 ? -20.346 17.397 39.813 1.00 87.75 164 PRO A C 1
ATOM 1280 O O . PRO A 1 164 ? -20.474 16.267 40.278 1.00 87.75 164 PRO A O 1
ATOM 1283 N N . GLY A 1 165 ? -20.586 17.674 38.529 1.00 84.62 165 GLY A N 1
ATOM 1284 C CA . GLY A 1 165 ? -21.177 16.701 37.597 1.00 84.62 165 GLY A CA 1
ATOM 1285 C C . GLY A 1 165 ? -22.710 16.619 37.652 1.00 84.62 165 GLY A C 1
ATOM 1286 O O . GLY A 1 165 ? -23.285 15.679 37.111 1.00 84.62 165 GLY A O 1
ATOM 1287 N N . ALA A 1 166 ? -23.365 17.594 38.297 1.00 90.62 166 ALA A N 1
ATOM 1288 C CA . ALA A 1 166 ? -24.818 17.679 38.462 1.00 90.62 166 ALA A CA 1
ATOM 1289 C C . ALA A 1 166 ? -25.425 16.429 39.128 1.00 90.62 166 ALA A C 1
ATOM 1291 O O . ALA A 1 166 ? -26.460 15.911 38.706 1.00 90.62 166 ALA A O 1
ATOM 1292 N N . VAL A 1 167 ? -24.772 15.937 40.184 1.00 90.38 167 VAL A N 1
ATOM 1293 C CA . VAL A 1 167 ? -25.276 14.816 40.988 1.00 90.38 167 VAL A CA 1
ATOM 1294 C C . VAL A 1 167 ? -26.099 15.360 42.153 1.00 90.38 167 VAL A C 1
ATOM 1296 O O . VAL A 1 167 ? -25.569 16.032 43.034 1.00 90.38 167 VAL A O 1
ATOM 1299 N N . LEU A 1 168 ? -27.396 15.064 42.166 1.00 93.00 168 LEU A N 1
ATOM 1300 C CA . LEU A 1 168 ? -28.304 15.390 43.259 1.00 93.00 168 LEU A CA 1
ATOM 1301 C C . LEU A 1 168 ? -28.139 14.384 44.401 1.00 93.00 168 LEU A C 1
ATOM 1303 O O . LEU A 1 168 ? -28.362 13.187 44.212 1.00 93.00 168 LEU A O 1
ATOM 1307 N N . ARG A 1 169 ? -27.816 14.874 45.599 1.00 93.38 169 ARG A N 1
ATOM 1308 C CA . ARG A 1 169 ? -27.888 14.113 46.850 1.00 93.38 169 ARG A CA 1
ATOM 1309 C C . ARG A 1 169 ? -28.956 14.685 47.763 1.00 93.38 169 ARG A C 1
ATOM 1311 O O . ARG A 1 169 ? -29.045 15.898 47.939 1.00 93.38 169 ARG A O 1
ATOM 1318 N N . ILE A 1 170 ? -29.733 13.788 48.361 1.00 94.31 170 ILE A N 1
ATOM 1319 C CA . ILE A 1 170 ? -30.767 14.120 49.336 1.00 94.31 170 ILE A CA 1
ATOM 1320 C C . ILE A 1 170 ? -30.412 13.464 50.669 1.00 94.31 170 ILE A C 1
ATOM 1322 O O . ILE A 1 170 ? -30.241 12.247 50.747 1.00 94.31 170 ILE A O 1
ATOM 1326 N N . GLU A 1 171 ? -30.322 14.268 51.723 1.00 93.62 171 GLU A N 1
ATOM 1327 C CA . GLU A 1 171 ? -30.072 13.812 53.088 1.00 93.62 171 GLU A CA 1
ATOM 1328 C C . GLU A 1 171 ? -31.297 14.068 53.970 1.00 93.62 171 GLU A C 1
ATOM 1330 O O . GLU A 1 171 ? -31.924 15.130 53.918 1.00 93.62 171 GLU A O 1
ATOM 1335 N N . THR A 1 172 ? -31.629 13.092 54.814 1.00 93.88 172 THR A N 1
ATOM 1336 C CA . THR A 1 172 ? -32.684 13.232 55.824 1.00 93.88 172 THR A CA 1
ATOM 1337 C C . THR A 1 172 ? -32.203 14.103 56.996 1.00 93.88 172 THR A C 1
ATOM 1339 O O . THR A 1 172 ? -31.044 13.952 57.392 1.00 93.88 172 THR A O 1
ATOM 1342 N N . PRO A 1 173 ? -33.074 14.900 57.650 1.00 92.69 173 PRO A N 1
ATOM 1343 C CA . PRO A 1 173 ? -32.741 15.679 58.856 1.00 92.69 173 PRO A CA 1
ATOM 1344 C C . PRO A 1 173 ? -32.134 14.854 60.000 1.00 92.69 173 PRO A C 1
ATOM 1346 O O . PRO A 1 173 ? -31.409 15.374 60.847 1.00 92.69 173 PRO A O 1
ATOM 1349 N N . GLY A 1 174 ? -32.463 13.562 60.046 1.00 90.81 174 GLY A N 1
ATOM 1350 C CA . GLY A 1 174 ? -31.934 12.599 60.999 1.00 90.81 174 GLY A CA 1
ATOM 1351 C C . GLY A 1 174 ? -32.463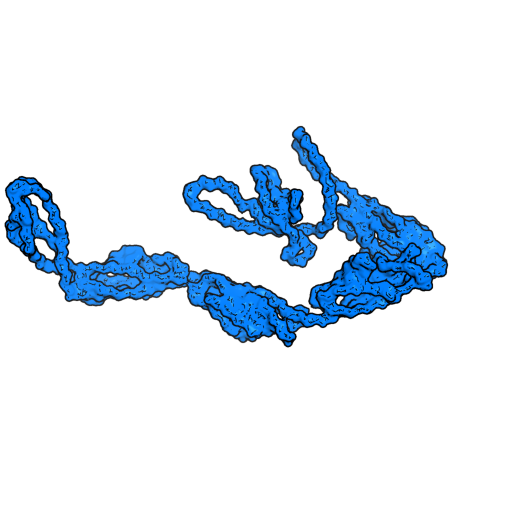 11.187 60.732 1.00 90.81 174 GLY A C 1
ATOM 1352 O O . GLY A 1 174 ? -33.418 11.016 59.976 1.00 90.81 174 GLY A O 1
ATOM 1353 N N . PRO A 1 175 ? -31.891 10.161 61.386 1.00 88.75 175 PRO A N 1
ATOM 1354 C CA . PRO A 1 175 ? -32.175 8.752 61.093 1.00 88.75 175 PRO A CA 1
ATOM 1355 C C . PRO A 1 175 ? -33.601 8.301 61.455 1.00 88.75 175 PRO A C 1
ATOM 1357 O O . PRO A 1 175 ? -34.020 7.226 61.046 1.00 88.75 175 PRO A O 1
ATOM 1360 N N . ALA A 1 176 ? -34.344 9.097 62.227 1.00 91.50 176 ALA A N 1
ATOM 1361 C CA . ALA A 1 176 ? -35.731 8.816 62.605 1.00 91.50 176 ALA A CA 1
ATOM 1362 C C . ALA A 1 176 ? -36.757 9.597 61.765 1.00 91.50 176 ALA A C 1
ATOM 1364 O O . ALA A 1 176 ? -37.949 9.531 62.058 1.00 91.50 176 ALA A O 1
ATOM 1365 N N . TRP A 1 177 ? -36.309 10.370 60.767 1.00 94.06 177 TRP A N 1
ATOM 1366 C CA . TRP A 1 177 ? -37.212 11.160 59.938 1.00 94.06 177 TRP A CA 1
ATOM 1367 C C . TRP A 1 177 ? -38.145 10.251 59.133 1.00 94.06 177 TRP A C 1
ATOM 1369 O O . TRP A 1 177 ? -37.706 9.287 58.503 1.00 94.06 177 TRP A O 1
ATOM 1379 N N . ALA A 1 178 ? -39.433 10.577 59.181 1.00 93.44 178 ALA A N 1
ATOM 1380 C CA . ALA A 1 178 ? -40.506 9.918 58.459 1.00 93.44 178 ALA A CA 1
ATOM 1381 C C . ALA A 1 178 ? -41.408 11.006 57.877 1.00 93.44 178 ALA A C 1
ATOM 1383 O O . ALA A 1 178 ? -41.896 11.863 58.614 1.00 93.44 178 ALA A O 1
ATOM 1384 N N . GLY A 1 179 ? -41.624 10.981 56.570 1.00 92.56 179 GLY A N 1
ATOM 1385 C CA . GLY A 1 179 ? -42.296 12.064 55.863 1.00 92.56 179 GLY A CA 1
ATOM 1386 C C . GLY A 1 179 ? -42.100 11.958 54.360 1.00 92.56 179 GLY A C 1
ATOM 1387 O O . GLY A 1 179 ? -41.421 11.054 53.881 1.00 92.56 179 GLY A O 1
ATOM 1388 N N . ALA A 1 180 ? -42.709 12.873 53.614 1.00 93.06 180 ALA A N 1
ATOM 1389 C CA . ALA A 1 180 ? -42.527 12.994 52.175 1.00 93.06 180 ALA A CA 1
ATOM 1390 C C . ALA A 1 180 ? -42.421 14.469 51.792 1.00 93.06 180 ALA A C 1
ATOM 1392 O O . ALA A 1 180 ? -43.230 15.283 52.237 1.00 93.06 180 ALA A O 1
ATOM 1393 N N . GLU A 1 181 ? -41.453 14.800 50.944 1.00 95.25 181 GLU A N 1
ATOM 1394 C CA . GLU A 1 181 ? -41.279 16.137 50.384 1.00 95.25 181 GLU A CA 1
ATOM 1395 C C . GLU A 1 181 ? -41.269 16.087 48.863 1.00 95.25 181 GLU A C 1
ATOM 1397 O O . GLU A 1 181 ? -40.737 15.163 48.250 1.00 95.25 181 GLU A O 1
ATOM 1402 N N . THR A 1 182 ? -41.873 17.102 48.248 1.00 94.81 182 THR A N 1
ATOM 1403 C CA . THR A 1 182 ? -41.825 17.307 46.799 1.00 94.81 182 THR A CA 1
ATOM 1404 C C . THR A 1 182 ? -40.825 18.410 46.501 1.00 94.81 182 THR A C 1
ATOM 1406 O O . THR A 1 182 ? -41.071 19.574 46.811 1.00 94.81 182 THR A O 1
ATOM 1409 N N . LEU A 1 183 ? -39.705 18.042 45.892 1.00 95.06 183 LEU A N 1
ATOM 1410 C CA . LE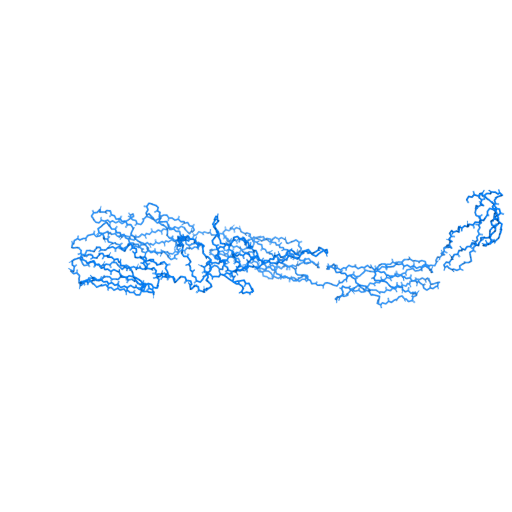U A 1 183 ? -38.649 18.961 45.493 1.00 95.06 183 LEU A CA 1
ATOM 1411 C C . LEU A 1 183 ? -38.893 19.384 44.044 1.00 95.06 183 LEU A C 1
ATOM 1413 O O . LEU A 1 183 ? -39.288 18.571 43.209 1.00 95.06 183 LEU A O 1
ATOM 1417 N N . VAL A 1 184 ? -38.650 20.655 43.730 1.00 96.44 184 VAL A N 1
ATOM 1418 C CA . VAL A 1 184 ? -38.728 21.185 42.365 1.00 96.44 184 VAL A CA 1
ATOM 1419 C C . VAL A 1 184 ? -37.313 21.384 41.842 1.00 96.44 184 VAL A C 1
ATOM 1421 O O . VAL A 1 184 ? -36.588 22.272 42.287 1.00 96.44 184 VAL A O 1
ATOM 1424 N N . LEU A 1 185 ? -36.924 20.548 40.887 1.00 96.50 185 LEU A N 1
ATOM 1425 C CA . LEU A 1 185 ? -35.678 20.677 40.146 1.00 96.50 185 LEU A CA 1
ATOM 1426 C C . LEU A 1 185 ? -35.842 21.765 39.092 1.00 96.50 185 LEU A C 1
ATOM 1428 O O . LEU A 1 185 ? -36.815 21.735 38.334 1.00 96.50 185 LEU A O 1
ATOM 1432 N N . VAL A 1 186 ? -34.898 22.702 39.040 1.00 96.75 186 VAL A N 1
ATOM 1433 C CA . VAL A 1 186 ? -34.862 23.751 38.019 1.00 96.75 186 VAL A CA 1
ATOM 1434 C C . VAL A 1 186 ? -33.558 23.656 37.238 1.00 96.75 186 VAL A C 1
ATOM 1436 O O . VAL A 1 186 ? -32.481 23.757 37.829 1.00 96.75 186 VAL A O 1
ATOM 1439 N N . ALA A 1 187 ? -33.677 23.452 35.928 1.00 96.00 187 ALA A N 1
ATOM 1440 C CA . ALA A 1 187 ? -32.578 23.442 34.969 1.00 96.00 187 ALA A CA 1
ATOM 1441 C C . ALA A 1 187 ? -32.575 24.770 34.209 1.00 96.00 187 ALA A C 1
ATOM 1443 O O . ALA A 1 187 ? -33.633 25.191 33.740 1.00 96.00 187 ALA A O 1
ATOM 1444 N N . GLN A 1 188 ? -31.412 25.409 34.100 1.00 96.56 188 GLN A N 1
ATOM 1445 C CA . GLN A 1 188 ? -31.229 26.676 33.396 1.00 96.56 188 GLN A CA 1
ATOM 1446 C C . GLN A 1 188 ? -30.072 26.578 32.402 1.00 96.56 188 GLN A C 1
ATOM 1448 O O . GLN A 1 188 ? -28.970 26.160 32.775 1.00 96.56 188 GLN A O 1
ATOM 1453 N N . ASP A 1 189 ? -30.321 26.973 31.158 1.00 93.94 189 ASP A N 1
ATOM 1454 C CA . ASP A 1 189 ? -29.301 27.020 30.112 1.00 93.94 189 ASP A CA 1
ATOM 1455 C C . ASP A 1 189 ? -28.366 28.249 30.236 1.00 93.94 189 ASP A C 1
ATOM 1457 O O . ASP A 1 189 ? -28.653 29.180 31.000 1.00 93.94 189 ASP A O 1
ATOM 1461 N N . PRO A 1 190 ? -27.226 28.276 29.513 1.00 94.75 190 PRO A N 1
ATOM 1462 C CA . PRO A 1 190 ? -26.284 29.400 29.519 1.00 94.75 190 PRO A CA 1
ATOM 1463 C C . PRO A 1 190 ? -26.864 30.755 29.087 1.00 94.75 190 PRO A C 1
ATOM 1465 O O . PRO A 1 190 ? -26.327 31.798 29.462 1.00 94.75 190 PRO A O 1
ATOM 1468 N N . GLU A 1 191 ? -27.938 30.753 28.301 1.00 90.75 191 GLU A N 1
ATOM 1469 C CA . GLU A 1 191 ? -28.641 31.943 27.817 1.00 90.75 191 GLU A CA 1
ATOM 1470 C C . GLU A 1 191 ? -29.818 32.350 28.738 1.00 90.75 191 GLU A C 1
ATOM 1472 O O . GLU A 1 191 ? -30.454 33.388 28.535 1.00 90.75 191 GLU A O 1
ATOM 1477 N N . GLY A 1 192 ? -30.056 31.589 29.810 1.00 91.94 192 GLY A N 1
ATOM 1478 C CA . GLY A 1 192 ? -30.927 31.898 30.934 1.00 91.94 192 GLY A CA 1
ATOM 1479 C C . GLY A 1 192 ? -32.343 31.319 30.884 1.00 91.94 192 GLY A C 1
ATOM 1480 O O . GLY A 1 192 ? -33.094 31.598 31.826 1.00 91.94 192 GLY A O 1
ATOM 1481 N N . ALA A 1 193 ? -32.740 30.542 29.866 1.00 92.25 193 ALA A N 1
ATOM 1482 C CA . ALA A 1 193 ? -34.076 29.936 29.856 1.00 92.25 193 ALA A CA 1
ATOM 1483 C C . ALA A 1 193 ? -34.145 28.713 30.789 1.00 92.25 193 ALA A C 1
ATOM 1485 O O . ALA A 1 193 ? -33.148 28.042 31.054 1.00 92.25 193 ALA A O 1
ATOM 1486 N N . GLU A 1 194 ? -35.325 28.476 31.377 1.00 96.50 194 GLU A N 1
ATOM 1487 C CA . GLU A 1 194 ? -35.498 27.527 32.483 1.00 96.50 194 GLU A CA 1
ATOM 1488 C C . GLU A 1 194 ? -36.595 26.493 32.227 1.00 96.50 194 GLU A C 1
ATOM 1490 O O . GLU A 1 194 ? -37.656 26.806 31.681 1.00 96.50 194 GLU A O 1
ATOM 1495 N N . ALA A 1 195 ? -36.398 25.292 32.771 1.00 94.81 195 ALA A N 1
ATOM 1496 C CA . ALA A 1 195 ? -37.449 24.299 32.961 1.00 94.81 195 ALA A CA 1
ATOM 1497 C C . ALA A 1 195 ? -37.499 23.776 34.392 1.00 94.81 195 ALA A C 1
ATOM 1499 O O . ALA A 1 195 ? -36.516 23.815 35.129 1.00 94.81 195 ALA A O 1
ATOM 1500 N N . ARG A 1 196 ? -38.680 23.289 34.789 1.00 96.12 196 ARG A N 1
ATOM 1501 C CA . ARG A 1 196 ? -38.983 22.856 36.157 1.00 96.12 196 ARG A CA 1
ATOM 1502 C C . ARG A 1 196 ? -39.594 21.459 36.171 1.00 96.12 196 ARG A C 1
ATOM 1504 O O . ARG A 1 196 ? -40.466 21.164 35.354 1.00 96.12 196 ARG A O 1
ATOM 1511 N N . ARG A 1 197 ? -39.201 20.625 37.135 1.00 94.31 197 ARG A N 1
ATOM 1512 C CA . ARG A 1 197 ? -39.770 19.285 37.358 1.00 94.31 197 ARG A CA 1
ATOM 1513 C C . ARG A 1 197 ? -39.913 18.993 38.847 1.00 94.31 197 ARG A C 1
ATOM 1515 O O . ARG A 1 197 ? -38.958 19.151 39.596 1.00 94.31 197 ARG A O 1
ATOM 1522 N N . ALA A 1 198 ? -41.093 18.544 39.264 1.00 94.06 198 ALA A N 1
ATOM 1523 C CA . ALA A 1 198 ? -41.334 18.078 40.626 1.00 94.06 198 ALA A CA 1
ATOM 1524 C C . ALA A 1 198 ? -40.933 16.601 40.780 1.00 94.06 198 ALA A C 1
ATOM 1526 O O . ALA A 1 198 ? -41.254 15.796 39.905 1.00 94.06 198 ALA A O 1
ATOM 1527 N N . VAL A 1 199 ? -40.266 16.260 41.884 1.00 92.81 199 VAL A N 1
ATOM 1528 C CA . VAL A 1 199 ? -39.833 14.900 42.246 1.00 92.81 199 VAL A CA 1
ATOM 1529 C C . VAL A 1 199 ? -40.114 14.671 43.729 1.00 92.81 199 VAL A C 1
ATOM 1531 O O . VAL A 1 199 ? -39.865 15.558 44.546 1.00 92.81 199 VAL A O 1
ATOM 1534 N N . VAL A 1 200 ? -40.647 13.502 44.086 1.00 92.38 200 VAL A N 1
ATOM 1535 C CA . VAL A 1 200 ? -41.023 13.180 45.469 1.00 92.38 200 VAL A CA 1
ATOM 1536 C C . VAL A 1 200 ? -39.942 12.333 46.136 1.00 92.38 200 VAL A C 1
ATOM 1538 O O . VAL A 1 200 ? -39.458 11.361 45.558 1.00 92.38 200 VAL A O 1
ATOM 1541 N N . PHE A 1 201 ? -39.594 12.688 47.371 1.00 92.50 201 PHE A N 1
ATOM 1542 C CA . PHE A 1 201 ? -38.695 11.932 48.237 1.00 92.50 201 PHE A CA 1
ATOM 1543 C C . PHE A 1 201 ? -39.400 11.626 49.557 1.00 92.50 201 PHE A C 1
ATOM 1545 O O . PHE A 1 201 ? -39.819 12.545 50.262 1.00 92.50 201 PHE A O 1
ATOM 1552 N N . ALA A 1 202 ? -39.543 10.345 49.894 1.00 91.94 202 ALA A N 1
ATOM 1553 C CA . ALA A 1 202 ? -40.284 9.898 51.067 1.00 91.94 202 ALA A CA 1
ATOM 1554 C C . ALA A 1 202 ? -39.500 8.900 51.926 1.00 91.94 202 ALA A C 1
ATOM 1556 O O . ALA A 1 202 ? -38.833 8.013 51.404 1.00 91.94 202 ALA A O 1
ATOM 1557 N N . ALA A 1 203 ? -39.623 9.011 53.249 1.00 92.12 203 ALA A N 1
ATOM 1558 C CA . ALA A 1 203 ? -39.214 7.990 54.207 1.00 92.12 203 ALA A CA 1
ATOM 1559 C C . ALA A 1 203 ? -40.445 7.441 54.933 1.00 92.12 203 ALA A C 1
ATOM 1561 O O . ALA A 1 203 ? -41.127 8.164 55.664 1.00 92.12 203 ALA A O 1
ATOM 1562 N N . VAL A 1 204 ? -40.728 6.155 54.735 1.00 90.25 204 VAL A N 1
ATOM 1563 C CA . VAL A 1 204 ? -41.947 5.502 55.220 1.00 90.25 204 VAL A CA 1
ATOM 1564 C C . VAL A 1 204 ? -41.595 4.466 56.300 1.00 90.25 204 VAL A C 1
ATOM 1566 O O . VAL A 1 204 ? -40.756 3.586 56.070 1.00 90.25 204 VAL A O 1
ATOM 1569 N N . PRO A 1 205 ? -42.187 4.542 57.511 1.00 88.88 205 PRO A N 1
ATOM 1570 C CA . PRO A 1 205 ? -41.950 3.550 58.557 1.00 88.88 205 PRO A CA 1
ATOM 1571 C C . PRO A 1 205 ? -42.385 2.148 58.114 1.00 88.88 205 PRO A C 1
ATOM 1573 O O . PRO A 1 205 ? -43.502 1.966 57.639 1.00 88.88 205 PRO A O 1
ATOM 1576 N N . GLY A 1 206 ? -41.521 1.146 58.301 1.00 84.56 206 GLY A N 1
ATOM 1577 C CA . GLY A 1 206 ? -41.828 -0.250 57.962 1.00 84.56 206 GLY A CA 1
ATOM 1578 C C . GLY A 1 206 ? -41.807 -0.580 56.465 1.00 84.56 206 GLY A C 1
ATOM 1579 O O . GLY A 1 206 ? -42.099 -1.719 56.111 1.00 84.56 206 GLY A O 1
ATOM 1580 N N . TYR A 1 207 ? -41.445 0.375 55.604 1.00 85.88 207 TYR A N 1
ATOM 1581 C CA . TYR A 1 207 ? -41.311 0.145 54.170 1.00 85.88 207 TYR A CA 1
ATOM 1582 C C . TYR A 1 207 ? -40.176 -0.835 53.847 1.00 85.88 207 TYR A C 1
ATOM 1584 O O . TYR A 1 207 ? -39.116 -0.801 54.477 1.00 85.88 207 TYR A O 1
ATOM 1592 N N . GLN A 1 208 ? -40.412 -1.725 52.883 1.00 87.25 208 GLN A N 1
ATOM 1593 C CA . GLN A 1 208 ? -39.489 -2.791 52.493 1.00 87.25 208 GLN A CA 1
ATOM 1594 C C . GLN A 1 208 ? -39.245 -2.724 50.979 1.00 87.25 208 GLN A C 1
ATOM 1596 O O . GLN A 1 208 ? -40.014 -3.343 50.249 1.00 87.25 208 GLN A O 1
ATOM 1601 N N . PRO A 1 209 ? -38.207 -1.997 50.516 1.00 87.62 209 PRO A N 1
ATOM 1602 C CA . PRO A 1 209 ? -37.893 -1.889 49.091 1.00 87.62 209 PRO A CA 1
ATOM 1603 C C . PRO A 1 209 ? -37.412 -3.235 48.511 1.00 87.62 209 PRO A C 1
ATOM 1605 O O . PRO A 1 209 ? -37.129 -4.172 49.279 1.00 87.62 209 PRO A O 1
ATOM 1608 N N . PRO A 1 210 ? -37.246 -3.327 47.176 1.00 92.31 210 PRO A N 1
ATOM 1609 C CA . PRO A 1 210 ? -36.558 -4.444 46.544 1.00 92.31 210 PRO A CA 1
ATOM 1610 C C . PRO A 1 210 ? -35.180 -4.708 47.163 1.00 92.31 210 PRO A C 1
ATOM 1612 O O . PRO A 1 210 ? -34.575 -3.855 47.816 1.00 92.31 210 PRO A O 1
ATOM 1615 N N . ARG A 1 211 ? -34.657 -5.907 46.928 1.00 91.88 211 ARG A N 1
ATOM 1616 C CA . ARG A 1 211 ? -33.298 -6.316 47.274 1.00 91.88 211 ARG A CA 1
ATOM 1617 C C . ARG A 1 211 ? -32.598 -6.745 45.997 1.00 91.88 211 ARG A C 1
ATOM 1619 O O . ARG A 1 211 ? -32.942 -7.795 45.460 1.00 91.88 211 ARG A O 1
ATOM 1626 N N . ALA A 1 212 ? -31.643 -5.924 45.570 1.00 93.00 212 ALA A N 1
ATOM 1627 C CA . ALA A 1 212 ? -30.739 -6.257 44.483 1.00 93.00 212 ALA A CA 1
ATOM 1628 C C . ALA A 1 212 ? -29.588 -7.137 44.998 1.00 93.00 212 ALA A C 1
ATOM 1630 O O . ALA A 1 212 ? -29.074 -6.897 46.099 1.00 93.00 212 ALA A O 1
ATOM 1631 N N . VAL A 1 213 ? -29.203 -8.149 44.231 1.00 94.88 213 VAL A N 1
ATOM 1632 C CA . VAL A 1 213 ? -28.097 -9.070 44.511 1.00 94.88 213 VAL A CA 1
ATOM 1633 C C . VAL A 1 213 ? -27.050 -8.912 43.410 1.00 94.88 213 VAL A C 1
ATOM 1635 O O . VAL A 1 213 ? -27.381 -8.638 42.270 1.00 94.88 213 VAL A O 1
ATOM 1638 N N . ALA A 1 214 ? -25.765 -9.037 43.749 1.00 94.06 214 ALA A N 1
ATOM 1639 C CA . ALA A 1 214 ? -24.715 -8.934 42.739 1.00 94.06 214 ALA A CA 1
ATOM 1640 C C . ALA A 1 214 ? -24.821 -10.065 41.701 1.00 94.06 214 ALA A C 1
ATOM 1642 O O . ALA A 1 214 ? -25.071 -11.222 42.056 1.00 94.06 214 ALA A O 1
ATOM 1643 N N . ASP A 1 215 ? -24.584 -9.716 40.442 1.00 96.88 215 ASP A N 1
ATOM 1644 C CA . ASP A 1 215 ? -24.612 -10.621 39.299 1.00 96.88 215 ASP A CA 1
ATOM 1645 C C . ASP A 1 215 ? -23.198 -10.912 38.802 1.00 96.88 215 ASP A C 1
ATOM 1647 O O . ASP A 1 215 ? -22.360 -10.014 38.723 1.00 96.88 215 ASP A O 1
ATOM 1651 N N . GLU A 1 216 ? -22.944 -12.161 38.416 1.00 96.88 216 GLU A N 1
ATOM 1652 C CA . GLU A 1 216 ? -21.667 -12.594 37.847 1.00 96.88 216 GLU A CA 1
ATOM 1653 C C . GLU A 1 216 ? -21.902 -13.313 36.516 1.00 96.88 216 GLU A C 1
ATOM 1655 O O . GLU A 1 216 ? -22.666 -14.279 36.448 1.00 96.88 216 GLU A O 1
ATOM 1660 N N . PHE A 1 217 ? -21.209 -12.874 35.464 1.00 96.62 217 PHE A N 1
ATOM 1661 C CA . PHE A 1 217 ? -21.282 -13.477 34.133 1.00 96.62 217 PHE A CA 1
ATOM 1662 C C . PHE A 1 217 ? -19.887 -13.748 33.559 1.00 96.62 217 PHE A C 1
ATOM 1664 O O . PHE A 1 217 ? -18.932 -13.006 33.796 1.00 96.62 217 PHE A O 1
ATOM 1671 N N . ARG A 1 218 ? -19.790 -14.819 32.765 1.00 96.44 218 ARG A N 1
ATOM 1672 C CA . ARG A 1 218 ? -18.619 -15.187 31.960 1.00 96.44 218 ARG A CA 1
ATOM 1673 C C . ARG A 1 218 ? -19.043 -15.333 30.512 1.00 96.44 218 ARG A C 1
ATOM 1675 O O . ARG A 1 218 ? -20.079 -15.945 30.248 1.00 96.44 218 ARG A O 1
ATOM 1682 N N . LEU A 1 219 ? -18.250 -14.782 29.608 1.00 96.06 219 LEU A N 1
ATOM 1683 C CA . LEU A 1 219 ? -18.517 -14.791 28.179 1.00 96.06 219 LEU A CA 1
ATOM 1684 C C . LEU A 1 219 ? -17.203 -14.756 27.395 1.00 96.06 219 LEU A C 1
ATOM 1686 O O . LEU A 1 219 ? -16.243 -14.181 27.899 1.00 96.06 219 LEU A O 1
ATOM 1690 N N . PRO A 1 220 ? -17.151 -15.347 26.194 1.00 96.81 220 PRO A N 1
ATOM 1691 C CA . PRO A 1 220 ? -16.039 -15.110 25.284 1.00 96.81 220 PRO A CA 1
ATOM 1692 C C . PRO A 1 220 ? -16.038 -13.659 24.793 1.00 96.81 220 PRO A C 1
ATOM 1694 O O . PRO A 1 220 ? -17.099 -13.024 24.731 1.00 96.81 220 PRO A O 1
ATOM 1697 N N . GLU A 1 221 ? -14.863 -13.156 24.425 1.00 94.94 221 GLU A N 1
ATOM 1698 C CA . GLU A 1 221 ? -14.763 -11.915 23.655 1.00 94.94 221 GLU A CA 1
ATOM 1699 C C . GLU A 1 221 ? -15.470 -12.020 22.290 1.00 94.94 221 GLU A C 1
ATOM 1701 O O . GLU A 1 221 ? -15.949 -13.087 21.881 1.00 94.94 221 GLU A O 1
ATOM 1706 N N . ASP A 1 222 ? -15.701 -10.862 21.667 1.00 94.12 222 ASP A N 1
ATOM 1707 C CA . ASP A 1 222 ? -16.392 -10.684 20.375 1.00 94.12 222 ASP A CA 1
ATOM 1708 C C . ASP A 1 222 ? -17.801 -11.275 20.252 1.00 94.12 222 ASP A C 1
ATOM 1710 O O . ASP A 1 222 ? -18.414 -11.294 19.179 1.00 94.12 222 ASP A O 1
ATOM 1714 N N . THR A 1 223 ? -18.378 -11.711 21.369 1.00 95.00 223 THR A N 1
ATOM 1715 C CA . THR A 1 223 ? -19.695 -12.334 21.406 1.00 95.00 223 THR A CA 1
ATOM 1716 C C . THR A 1 223 ? -20.626 -11.549 22.313 1.00 95.00 223 THR A C 1
ATOM 1718 O O . THR A 1 223 ? -20.428 -11.448 23.522 1.00 95.00 223 THR A O 1
ATOM 1721 N N . ALA A 1 224 ? -21.705 -11.025 21.735 1.00 95.00 224 ALA A N 1
ATOM 1722 C CA . ALA A 1 224 ? -22.749 -10.382 22.518 1.00 95.00 224 ALA A CA 1
ATOM 1723 C C . ALA A 1 224 ? -23.635 -11.417 23.238 1.00 95.00 224 ALA A C 1
ATOM 1725 O O . ALA A 1 224 ? -24.024 -12.426 22.645 1.00 95.00 224 ALA A O 1
ATOM 1726 N N . ILE A 1 225 ? -24.011 -11.141 24.490 1.00 94.00 225 ILE A N 1
ATOM 1727 C CA . ILE A 1 225 ? -24.890 -12.002 25.299 1.00 94.00 225 ILE A CA 1
ATOM 1728 C C . ILE A 1 225 ? -26.011 -11.209 25.976 1.00 94.00 225 ILE A C 1
ATOM 1730 O O . ILE A 1 225 ? -25.845 -10.041 26.330 1.00 94.00 225 ILE A O 1
ATOM 1734 N N . GLU A 1 226 ? -27.164 -11.846 26.179 1.00 94.94 226 GLU A N 1
ATOM 1735 C CA . GLU A 1 226 ? -28.242 -11.282 26.996 1.00 94.94 226 GLU A CA 1
ATOM 1736 C C . GLU A 1 226 ? -28.002 -11.555 28.487 1.00 94.94 226 GLU A C 1
ATOM 1738 O O . GLU A 1 226 ? -27.738 -12.683 28.901 1.00 94.94 226 GLU A O 1
ATOM 1743 N N . LEU A 1 227 ? -28.143 -10.507 29.294 1.00 94.88 227 LEU A N 1
ATOM 1744 C CA . LEU A 1 227 ? -28.012 -10.494 30.742 1.00 94.88 227 LEU A CA 1
ATOM 1745 C C . LEU A 1 227 ? -29.399 -10.362 31.379 1.00 94.88 227 LEU A C 1
ATOM 1747 O O . LEU A 1 227 ? -30.138 -9.405 31.116 1.00 94.88 227 LEU A O 1
ATOM 1751 N N . ASP A 1 228 ? -29.734 -11.309 32.254 1.00 93.31 228 ASP A N 1
ATOM 1752 C CA . ASP A 1 228 ? -30.948 -11.280 33.072 1.00 93.31 228 ASP A CA 1
ATOM 1753 C C . ASP A 1 228 ? -30.611 -10.874 34.512 1.00 93.31 228 ASP A C 1
ATOM 1755 O O . ASP A 1 228 ? -30.400 -11.722 35.376 1.00 93.31 228 ASP A O 1
ATOM 1759 N N . LEU A 1 229 ? -30.534 -9.561 34.745 1.00 94.44 229 LEU A N 1
ATOM 1760 C CA . LEU A 1 229 ? -30.101 -8.992 36.030 1.00 94.44 229 LEU A CA 1
ATOM 1761 C C . LEU A 1 229 ? -31.125 -9.154 37.158 1.00 94.44 229 LEU A C 1
ATOM 1763 O O . LEU A 1 229 ? -30.794 -8.978 38.315 1.00 94.44 229 LEU A O 1
ATOM 1767 N N . LEU A 1 230 ? -32.394 -9.433 36.842 1.00 93.50 230 LEU A N 1
ATOM 1768 C CA . LEU A 1 230 ? -33.442 -9.528 37.867 1.00 93.50 230 LEU A CA 1
ATOM 1769 C C . LEU A 1 230 ? -33.641 -10.965 38.364 1.00 93.50 230 LEU A C 1
ATOM 1771 O O . LEU A 1 230 ? -34.511 -11.212 39.199 1.00 93.50 230 LEU A O 1
ATOM 1775 N N . ALA A 1 231 ? -32.887 -11.928 37.829 1.00 93.12 231 ALA A N 1
ATOM 1776 C CA . ALA A 1 231 ? -33.107 -13.350 38.073 1.00 93.12 231 ALA A CA 1
ATOM 1777 C C . ALA A 1 231 ? -32.808 -13.774 39.524 1.00 93.12 231 ALA A C 1
ATOM 1779 O O . ALA A 1 231 ? -33.446 -14.695 40.042 1.00 93.12 231 ALA A O 1
ATOM 1780 N N . ASN A 1 232 ? -31.844 -13.120 40.176 1.00 93.94 232 ASN A N 1
ATOM 1781 C CA . ASN A 1 232 ? -31.428 -13.341 41.568 1.00 93.94 232 ASN A CA 1
ATOM 1782 C C . ASN A 1 232 ? -31.983 -12.279 42.545 1.00 93.94 232 ASN A C 1
ATOM 1784 O O . ASN A 1 232 ? -31.823 -12.421 43.763 1.00 93.94 232 ASN A O 1
ATOM 1788 N N . ASP A 1 233 ? -32.664 -11.259 42.030 1.00 95.06 233 ASP A N 1
ATOM 1789 C CA . ASP A 1 233 ? -33.252 -10.174 42.802 1.00 95.06 233 ASP A CA 1
ATOM 1790 C C . ASP A 1 233 ? -34.594 -10.564 43.421 1.00 95.06 233 ASP A C 1
ATOM 1792 O O . ASP A 1 233 ? -35.341 -11.408 42.920 1.00 95.06 233 ASP A O 1
ATOM 1796 N N . THR A 1 234 ? -34.944 -9.931 44.544 1.00 94.94 234 THR A N 1
ATOM 1797 C CA . THR A 1 234 ? -36.192 -10.250 45.254 1.00 94.94 234 THR A CA 1
ATOM 1798 C C . THR A 1 234 ? -36.874 -9.024 45.840 1.00 94.94 234 THR A C 1
ATOM 1800 O O . THR A 1 234 ? -36.234 -8.053 46.233 1.00 94.94 234 THR A O 1
ATOM 1803 N N . HIS A 1 235 ? -38.197 -9.096 45.992 1.00 93.94 235 HIS A N 1
ATOM 1804 C CA . HIS A 1 235 ? -38.959 -8.144 46.794 1.00 93.94 235 HIS A CA 1
ATOM 1805 C C . HIS A 1 235 ? -39.469 -8.832 48.071 1.00 93.94 235 HIS A C 1
ATOM 1807 O O . HIS A 1 235 ? -40.156 -9.850 47.958 1.00 93.94 235 HIS A O 1
ATOM 1813 N N . PRO A 1 236 ? -39.218 -8.307 49.287 1.00 90.56 236 PRO A N 1
ATOM 1814 C CA . PRO A 1 236 ? -39.656 -8.939 50.542 1.00 90.56 236 PRO A CA 1
ATOM 1815 C C . PRO A 1 236 ? -41.168 -9.194 50.635 1.00 90.56 236 PRO A C 1
ATOM 1817 O O . PRO A 1 236 ? -41.606 -10.165 51.247 1.00 90.56 236 PRO A O 1
ATOM 1820 N N . LEU A 1 237 ? -41.956 -8.325 50.000 1.00 90.06 237 LEU A N 1
ATOM 1821 C CA . LEU A 1 237 ? -43.418 -8.422 49.901 1.00 90.06 237 LEU A CA 1
ATOM 1822 C C . LEU A 1 237 ? -43.916 -9.080 48.598 1.00 90.06 237 LEU A C 1
ATOM 1824 O O . LEU A 1 237 ? -45.114 -9.069 48.340 1.00 90.06 237 LEU A O 1
ATOM 1828 N N . ALA A 1 238 ? -43.011 -9.614 47.770 1.00 89.12 238 ALA A N 1
ATOM 1829 C CA . ALA A 1 238 ? -43.306 -10.171 46.445 1.00 89.12 238 ALA A CA 1
ATOM 1830 C C . ALA A 1 238 ? -44.061 -9.207 45.499 1.00 89.12 238 ALA A C 1
ATOM 1832 O O . ALA A 1 238 ? -44.852 -9.642 44.663 1.00 89.12 238 ALA A O 1
ATOM 1833 N N . LEU A 1 239 ? -43.819 -7.898 45.636 1.00 89.88 239 LEU A N 1
ATOM 1834 C CA . LEU A 1 239 ? -44.316 -6.884 44.706 1.00 89.88 239 LEU A CA 1
ATOM 1835 C C . LEU A 1 239 ? -43.505 -6.914 43.401 1.00 89.88 239 LEU A C 1
ATOM 1837 O O . LEU A 1 239 ? -42.330 -7.295 43.432 1.00 89.88 239 LEU A O 1
ATOM 1841 N N . PRO A 1 240 ? -44.100 -6.517 42.262 1.00 90.88 240 PRO A N 1
ATOM 1842 C CA . PRO A 1 240 ? -43.365 -6.380 41.013 1.00 90.88 240 PRO A CA 1
ATOM 1843 C C . PRO A 1 240 ? -42.317 -5.264 41.116 1.00 90.88 240 PRO A C 1
ATOM 1845 O O . PRO A 1 240 ? -42.565 -4.195 41.675 1.00 90.88 240 PRO A O 1
ATOM 1848 N N . PHE A 1 241 ? -41.149 -5.509 40.533 1.00 92.38 241 PHE A N 1
ATOM 1849 C CA . PHE A 1 241 ? -40.069 -4.540 40.390 1.00 92.38 241 PHE A CA 1
ATOM 1850 C C . PHE A 1 241 ? -39.438 -4.679 39.004 1.00 92.38 241 PHE A C 1
ATOM 1852 O O . PHE A 1 241 ? -39.636 -5.678 38.310 1.00 92.38 241 PHE A O 1
ATOM 1859 N N . ARG A 1 242 ? -38.718 -3.646 38.569 1.00 91.25 242 ARG A N 1
ATOM 1860 C CA . ARG A 1 242 ? -38.079 -3.585 37.251 1.00 91.25 242 ARG A CA 1
ATOM 1861 C C . ARG A 1 242 ? -36.687 -2.983 37.344 1.00 91.25 242 ARG A C 1
ATOM 1863 O O . ARG A 1 242 ? -36.415 -2.173 38.227 1.00 91.25 242 ARG A O 1
ATOM 1870 N N . LEU A 1 243 ? -35.854 -3.282 36.354 1.00 90.69 243 LEU A N 1
ATOM 1871 C CA . LEU A 1 243 ? -34.621 -2.543 36.109 1.00 90.69 243 LEU A CA 1
ATOM 1872 C C . LEU A 1 243 ? -34.970 -1.088 35.743 1.00 90.69 243 LEU A C 1
ATOM 1874 O O . LEU A 1 243 ? -35.610 -0.836 34.713 1.00 90.69 243 LEU A O 1
ATOM 1878 N N . ALA A 1 244 ? -34.578 -0.151 36.606 1.00 85.75 244 ALA A N 1
ATOM 1879 C CA . ALA A 1 244 ? -34.864 1.276 36.497 1.00 85.75 244 ALA A CA 1
ATOM 1880 C C . ALA A 1 244 ? -33.784 2.019 35.702 1.00 85.75 244 ALA A C 1
ATOM 1882 O O . ALA A 1 244 ? -34.108 2.781 34.794 1.00 85.75 244 ALA A O 1
ATOM 1883 N N . SER A 1 245 ? -32.510 1.774 36.011 1.00 82.19 245 SER A N 1
ATOM 1884 C CA . SER A 1 245 ? -31.365 2.379 35.320 1.00 82.19 245 SER A CA 1
ATOM 1885 C C . SER A 1 245 ? -30.108 1.531 35.486 1.00 82.19 245 SER A C 1
ATOM 1887 O O . SER A 1 245 ? -30.013 0.746 36.422 1.00 82.19 245 SER A O 1
ATOM 1889 N N . PHE A 1 246 ? -29.120 1.735 34.623 1.00 85.50 246 PHE A N 1
ATOM 1890 C CA . PHE A 1 246 ? -27.795 1.120 34.705 1.00 85.50 246 PHE A CA 1
ATOM 1891 C C . PHE A 1 246 ? -26.750 2.110 34.187 1.00 85.50 246 PHE A C 1
ATOM 1893 O O . PHE A 1 246 ? -27.075 2.997 33.389 1.00 85.50 246 PHE A O 1
ATOM 1900 N N . SER A 1 247 ? -25.507 2.000 34.656 1.00 78.00 247 SER A N 1
ATOM 1901 C CA . SER A 1 247 ? -24.405 2.774 34.080 1.00 78.00 247 SER A CA 1
ATOM 1902 C C . SER A 1 247 ? -23.812 2.065 32.867 1.00 78.00 247 SER A C 1
ATOM 1904 O O . SER A 1 247 ? -24.048 0.882 32.633 1.00 78.00 247 SER A O 1
ATOM 1906 N N . ARG A 1 248 ? -23.018 2.798 32.085 1.00 77.94 248 ARG A N 1
ATOM 1907 C CA . ARG A 1 248 ? -22.253 2.191 30.997 1.00 77.94 248 ARG A CA 1
ATOM 1908 C C . ARG A 1 248 ? -21.076 1.388 31.573 1.00 77.94 248 ARG A C 1
ATOM 1910 O O . ARG A 1 248 ? -20.426 1.913 32.481 1.00 77.94 248 ARG A O 1
ATOM 1917 N N . PRO A 1 249 ? -20.816 0.176 31.058 1.00 82.75 249 PRO A N 1
ATOM 1918 C CA . PRO A 1 249 ? -19.566 -0.530 31.299 1.00 82.75 249 PRO A CA 1
ATOM 1919 C C . PRO A 1 249 ? -18.379 0.226 30.692 1.00 82.75 249 PRO A C 1
ATOM 1921 O O . PRO A 1 249 ? -18.570 1.139 29.880 1.00 82.75 249 PRO A O 1
ATOM 1924 N N . LEU A 1 250 ? -17.160 -0.142 31.091 1.00 83.12 250 LEU A N 1
ATOM 1925 C CA . LEU A 1 250 ? -15.936 0.475 30.568 1.00 83.12 250 LEU A CA 1
ATOM 1926 C C . LEU A 1 250 ? -15.424 -0.224 29.308 1.00 83.12 250 LEU A C 1
ATOM 1928 O O . LEU A 1 250 ? -14.892 0.454 28.430 1.00 83.12 250 LEU A O 1
ATOM 1932 N N . ALA A 1 251 ? -15.601 -1.542 29.222 1.00 86.31 251 ALA A N 1
ATOM 1933 C CA . ALA A 1 251 ? -15.024 -2.384 28.178 1.00 86.31 251 ALA A CA 1
ATOM 1934 C C . ALA A 1 251 ? -16.085 -3.047 27.286 1.00 86.31 251 ALA A C 1
ATOM 1936 O O . ALA A 1 251 ? -15.841 -4.060 26.640 1.00 86.31 251 ALA A O 1
ATOM 1937 N N . GLY A 1 252 ? -17.277 -2.453 27.221 1.00 89.88 252 GLY A N 1
ATOM 1938 C CA . GLY A 1 252 ? -18.353 -2.933 26.369 1.00 89.88 252 GLY A CA 1
ATOM 1939 C C . GLY A 1 252 ? -19.490 -1.934 26.218 1.00 89.88 252 GLY A C 1
ATOM 1940 O O . GLY A 1 252 ? -19.476 -0.821 26.754 1.00 89.88 252 GLY A O 1
ATOM 1941 N N . ALA A 1 253 ? -20.510 -2.347 25.479 1.00 90.25 253 ALA A N 1
ATOM 1942 C CA . ALA A 1 253 ? -21.733 -1.600 25.252 1.00 90.25 253 ALA A CA 1
ATOM 1943 C C . ALA A 1 253 ? -22.950 -2.405 25.717 1.00 90.25 253 ALA A C 1
ATOM 1945 O O . ALA A 1 253 ? -23.027 -3.617 25.536 1.00 90.25 253 ALA A O 1
ATOM 1946 N N . LEU A 1 254 ? -23.932 -1.705 26.287 1.00 91.44 254 LEU A N 1
ATOM 1947 C CA . LEU A 1 254 ? -25.221 -2.278 26.671 1.00 91.44 254 LEU A CA 1
ATOM 1948 C C . LEU A 1 254 ? -26.322 -1.723 25.774 1.00 91.44 254 LEU A C 1
ATOM 1950 O O . LEU A 1 254 ? -26.446 -0.507 25.601 1.00 91.44 254 LEU A O 1
ATOM 1954 N N . THR A 1 255 ? -27.177 -2.607 25.276 1.00 90.06 255 THR A N 1
ATOM 1955 C CA . THR A 1 255 ? -28.445 -2.241 24.637 1.00 90.06 255 THR A CA 1
ATOM 1956 C C . THR A 1 255 ? -29.593 -2.923 25.363 1.00 90.06 255 THR A C 1
ATOM 1958 O O . THR A 1 255 ? -29.464 -4.046 25.837 1.00 90.06 255 THR A O 1
ATOM 1961 N N . ARG A 1 256 ? -30.725 -2.232 25.515 1.00 88.12 256 ARG A N 1
ATOM 1962 C CA . ARG A 1 256 ? -31.897 -2.814 26.173 1.00 88.12 256 ARG A CA 1
ATOM 1963 C C . ARG A 1 256 ? -32.743 -3.562 25.148 1.00 88.12 256 ARG A C 1
ATOM 1965 O O . ARG A 1 256 ? -33.133 -2.971 24.142 1.00 88.12 256 ARG A O 1
ATOM 1972 N N . SER A 1 257 ? -33.040 -4.828 25.410 1.00 81.81 257 SER A N 1
ATOM 1973 C CA . SER A 1 257 ? -33.907 -5.650 24.565 1.00 81.81 257 SER A CA 1
ATOM 1974 C C . SER A 1 257 ? -35.389 -5.318 24.793 1.00 81.81 257 SER A C 1
ATOM 1976 O O . SER A 1 257 ? -35.774 -4.660 25.767 1.00 81.81 257 SER A O 1
ATOM 1978 N N . ALA A 1 258 ? -36.253 -5.771 23.879 1.00 77.88 258 ALA A N 1
ATOM 1979 C CA . ALA A 1 258 ? -37.691 -5.490 23.926 1.00 77.88 258 ALA A CA 1
ATOM 1980 C C . ALA A 1 258 ? -38.408 -6.124 25.136 1.00 77.88 258 ALA A C 1
ATOM 1982 O O . ALA A 1 258 ? -39.449 -5.625 25.559 1.00 77.88 258 ALA A O 1
ATOM 1983 N N . ASP A 1 259 ? -37.858 -7.204 25.693 1.00 79.56 259 ASP A N 1
ATOM 1984 C CA . ASP A 1 259 ? -38.338 -7.878 26.904 1.00 79.56 259 ASP A CA 1
ATOM 1985 C C . ASP A 1 259 ? -37.760 -7.276 28.202 1.00 79.56 259 ASP A C 1
ATOM 1987 O O . ASP A 1 259 ? -38.127 -7.700 29.296 1.00 79.56 259 ASP A O 1
ATOM 1991 N N . GLY A 1 260 ? -36.913 -6.245 28.100 1.00 78.38 260 GLY A N 1
ATOM 1992 C CA . GLY A 1 260 ? -36.401 -5.476 29.234 1.00 78.38 260 GLY A CA 1
ATOM 1993 C C . GLY A 1 260 ? -35.055 -5.945 29.791 1.00 78.38 260 GLY A C 1
ATOM 1994 O O . GLY A 1 260 ? -34.530 -5.246 30.670 1.00 78.38 260 GLY A O 1
ATOM 1995 N N . ARG A 1 261 ? -34.498 -7.046 29.263 1.00 89.38 261 ARG A N 1
ATOM 1996 C CA . ARG A 1 261 ? -33.127 -7.520 29.519 1.00 89.38 261 ARG A CA 1
ATOM 1997 C C . ARG A 1 261 ? -32.085 -6.602 28.876 1.00 89.38 261 ARG A C 1
ATOM 1999 O O . ARG A 1 261 ? -32.418 -5.645 28.168 1.00 89.38 261 ARG A O 1
ATOM 2006 N N . LEU A 1 262 ? -30.813 -6.860 29.170 1.00 94.06 262 LEU A N 1
ATOM 2007 C CA . LEU A 1 262 ? -29.697 -6.121 28.585 1.00 94.06 262 LEU A CA 1
ATOM 2008 C C . LEU A 1 262 ? -28.876 -7.032 27.681 1.00 94.06 262 LEU A C 1
ATOM 2010 O O . LEU A 1 262 ? -28.420 -8.071 28.124 1.00 94.06 262 LEU A O 1
ATOM 2014 N N . LEU A 1 263 ? -28.643 -6.626 26.441 1.00 95.19 263 LEU A N 1
ATOM 2015 C CA . LEU A 1 263 ? -27.653 -7.235 25.563 1.00 95.19 263 LEU A CA 1
ATOM 2016 C C . LEU A 1 263 ? -26.318 -6.517 25.786 1.00 95.19 263 LEU A C 1
ATOM 2018 O O . LEU A 1 263 ? -26.205 -5.323 25.488 1.00 95.19 263 LEU A O 1
ATOM 2022 N N . TYR A 1 264 ? -25.339 -7.236 26.327 1.00 95.69 264 TYR A N 1
ATOM 2023 C CA . TYR A 1 264 ? -23.963 -6.778 26.480 1.00 95.69 264 TYR A CA 1
ATOM 2024 C C . TYR A 1 264 ? -23.129 -7.246 25.293 1.00 95.69 264 TYR A C 1
ATOM 2026 O O . TYR A 1 264 ? -23.146 -8.430 24.967 1.00 95.69 264 TYR A O 1
ATOM 2034 N N . ALA A 1 265 ? -22.404 -6.323 24.668 1.00 95.88 265 ALA A N 1
ATOM 2035 C CA . ALA A 1 265 ? -21.399 -6.606 23.654 1.00 95.88 265 ALA A CA 1
ATOM 2036 C C . ALA A 1 265 ? -20.043 -6.076 24.153 1.00 95.88 265 ALA A C 1
ATOM 2038 O O . ALA A 1 265 ? -19.958 -4.867 24.404 1.00 95.88 265 ALA A O 1
ATOM 2039 N N . PRO A 1 266 ? -19.016 -6.927 24.334 1.00 96.19 266 PRO A N 1
ATOM 2040 C CA . PRO A 1 266 ? -17.678 -6.458 24.686 1.00 96.19 266 PRO A CA 1
ATOM 2041 C C . PRO A 1 266 ? -17.100 -5.569 23.573 1.00 96.19 266 PRO A C 1
ATOM 2043 O O . PRO A 1 266 ? -17.584 -5.571 22.437 1.00 96.19 266 PRO A O 1
ATOM 2046 N N . GLN A 1 267 ? -16.095 -4.761 23.909 1.00 93.81 267 GLN A N 1
ATOM 2047 C CA . GLN A 1 267 ? -15.249 -4.128 22.897 1.00 93.81 267 GLN A CA 1
ATOM 2048 C C . GLN A 1 267 ? -14.557 -5.219 22.066 1.00 93.81 267 GLN A C 1
ATOM 2050 O O . GLN A 1 267 ? -14.223 -6.254 22.643 1.00 93.81 267 GLN A O 1
ATOM 2055 N N . PRO A 1 268 ? -14.366 -5.007 20.750 1.00 92.38 268 PRO A N 1
ATOM 2056 C CA . PRO A 1 268 ? -13.618 -5.949 19.926 1.00 92.38 268 PRO A CA 1
ATOM 2057 C C . PRO A 1 268 ? -12.241 -6.241 20.525 1.00 92.38 268 PRO A C 1
ATOM 2059 O O . PRO A 1 268 ? -11.599 -5.302 21.012 1.00 92.38 268 PRO A O 1
ATOM 2062 N N . ASP A 1 269 ? -11.841 -7.511 20.504 1.00 91.44 269 ASP A N 1
ATOM 2063 C CA . ASP A 1 269 ? -10.527 -8.006 20.944 1.00 91.44 269 ASP A CA 1
ATOM 2064 C C . ASP A 1 269 ? -10.190 -7.676 22.423 1.00 91.44 269 ASP A C 1
ATOM 2066 O O . ASP A 1 269 ? -9.027 -7.584 22.834 1.00 91.44 269 ASP A O 1
ATOM 2070 N N . TYR A 1 270 ? -11.209 -7.384 23.245 1.00 92.75 270 TYR A N 1
ATOM 2071 C CA . TYR A 1 270 ? -11.036 -7.128 24.673 1.00 92.75 270 TYR A CA 1
ATOM 2072 C C . TYR A 1 270 ? -11.339 -8.375 25.502 1.00 92.75 270 TYR A C 1
ATOM 2074 O O . TYR A 1 270 ? -12.501 -8.751 25.668 1.00 92.75 270 TYR A O 1
ATOM 2082 N N . PHE A 1 271 ? -10.324 -8.864 26.214 1.00 93.31 271 PHE A N 1
ATOM 2083 C CA . PHE A 1 271 ? -10.477 -9.815 27.311 1.00 93.31 271 PHE A CA 1
ATOM 2084 C C . PHE A 1 271 ? -10.087 -9.199 28.662 1.00 93.31 271 PHE A C 1
ATOM 2086 O O . PHE A 1 271 ? -9.151 -8.404 28.793 1.00 93.31 271 PHE A O 1
ATOM 2093 N N . GLY A 1 272 ? -10.797 -9.591 29.722 1.00 94.12 272 GLY A N 1
ATOM 2094 C CA . GLY A 1 272 ? -10.567 -9.061 31.065 1.00 94.12 272 GLY A CA 1
ATOM 2095 C C . GLY A 1 272 ? -11.839 -8.805 31.876 1.00 94.12 272 GLY A C 1
ATOM 2096 O O . GLY A 1 272 ? -12.927 -9.252 31.511 1.00 94.12 272 GLY A O 1
ATOM 2097 N N . PRO A 1 273 ? -11.710 -8.143 33.039 1.00 94.88 273 PRO A N 1
ATOM 2098 C CA . PRO A 1 273 ? -12.845 -7.817 33.888 1.00 94.88 273 PRO A CA 1
ATOM 2099 C C . PRO A 1 273 ? -13.567 -6.546 33.423 1.00 94.88 273 PRO A C 1
ATOM 2101 O O . PRO A 1 273 ? -12.939 -5.513 33.204 1.00 94.88 273 PRO A O 1
ATOM 2104 N N . ASP A 1 274 ? -14.896 -6.582 33.416 1.00 94.62 274 ASP A N 1
ATOM 2105 C CA . ASP A 1 274 ? -15.747 -5.399 33.252 1.00 94.62 274 ASP A CA 1
ATOM 2106 C C . ASP A 1 274 ? -16.824 -5.383 34.344 1.00 94.62 274 ASP A C 1
ATOM 2108 O O . ASP A 1 274 ? -17.141 -6.411 34.947 1.00 94.62 274 ASP A O 1
ATOM 2112 N N . ALA A 1 275 ? -17.364 -4.212 34.661 1.00 89.00 275 ALA A N 1
ATOM 2113 C CA . ALA A 1 275 ? -18.353 -4.081 35.723 1.00 89.00 275 ALA A CA 1
ATOM 2114 C C . ALA A 1 275 ? -19.229 -2.849 35.537 1.00 89.00 275 ALA A C 1
ATOM 2116 O O . ALA A 1 275 ? -18.790 -1.808 35.041 1.00 89.00 275 ALA A O 1
ATOM 2117 N N . PHE A 1 276 ? -20.472 -2.943 36.003 1.00 87.25 276 PHE A N 1
ATOM 2118 C CA . PHE A 1 276 ? -21.354 -1.786 36.071 1.00 87.25 276 PHE A CA 1
ATOM 2119 C C . PHE A 1 276 ? -22.417 -1.933 37.173 1.00 87.25 276 PHE A C 1
ATOM 2121 O O . PHE A 1 276 ? -22.987 -3.011 37.354 1.00 87.25 276 PHE A O 1
ATOM 2128 N N . PRO A 1 277 ? -22.733 -0.855 37.913 1.00 84.88 277 PRO A N 1
ATOM 2129 C CA . PRO A 1 277 ? -23.893 -0.827 38.794 1.00 84.88 277 PRO A CA 1
ATOM 2130 C C . PRO A 1 277 ? -25.220 -0.720 38.031 1.00 84.88 277 PRO A C 1
ATOM 2132 O O . PRO A 1 277 ? -25.326 -0.061 36.988 1.00 84.88 277 PRO A O 1
ATOM 2135 N N . TYR A 1 278 ? -26.271 -1.276 38.630 1.00 89.19 278 TYR A N 1
ATOM 2136 C CA . TYR A 1 278 ? -27.651 -1.117 38.183 1.00 89.19 278 TYR A CA 1
ATOM 2137 C C . TYR A 1 278 ? -28.597 -0.813 39.345 1.00 89.19 278 TYR A C 1
ATOM 2139 O O . TYR A 1 278 ? -28.295 -1.051 40.512 1.00 89.19 278 TYR A O 1
ATOM 2147 N N . LEU A 1 279 ? -29.751 -0.241 39.020 1.00 87.94 279 LEU A N 1
ATOM 2148 C CA . LEU A 1 279 ? -30.774 0.156 39.973 1.00 87.94 279 LEU A CA 1
ATOM 2149 C C . LEU A 1 279 ? -32.080 -0.545 39.629 1.00 87.94 279 LEU A C 1
ATOM 2151 O O . LEU A 1 279 ? -32.569 -0.424 38.502 1.00 87.94 279 LEU A O 1
ATOM 2155 N N . VAL A 1 280 ? -32.676 -1.214 40.607 1.00 91.06 280 VAL A N 1
ATOM 2156 C CA . VAL A 1 280 ? -34.039 -1.745 40.507 1.00 91.06 280 VAL A CA 1
ATOM 2157 C C . VAL A 1 280 ? -35.007 -0.843 41.243 1.00 91.06 280 VAL A C 1
ATOM 2159 O O . VAL A 1 280 ? -34.646 -0.252 42.260 1.00 91.06 280 VAL A O 1
ATOM 2162 N N . ALA A 1 281 ? -36.230 -0.737 40.728 1.00 89.25 281 ALA A N 1
ATOM 2163 C CA . ALA A 1 281 ? -37.305 0.002 41.369 1.00 89.25 281 ALA A CA 1
ATOM 2164 C C . ALA A 1 281 ? -38.609 -0.801 41.385 1.00 89.25 281 ALA A C 1
ATOM 2166 O O . ALA A 1 281 ? -38.966 -1.426 40.381 1.00 89.25 281 ALA A O 1
ATOM 2167 N N . ASP A 1 282 ? -39.321 -0.760 42.509 1.00 90.19 282 ASP A N 1
ATOM 2168 C CA . ASP A 1 282 ? -40.716 -1.203 42.585 1.00 90.19 282 ASP A CA 1
ATOM 2169 C C . ASP A 1 282 ? -41.682 -0.118 42.061 1.00 90.19 282 ASP A C 1
ATOM 2171 O O . ASP A 1 282 ? -41.280 0.955 41.596 1.00 90.19 282 ASP A O 1
ATOM 2175 N N . GLU A 1 283 ? -42.984 -0.406 42.090 1.00 85.50 283 GLU A N 1
ATOM 2176 C CA . GLU A 1 283 ? -44.029 0.554 41.701 1.00 85.50 283 GLU A CA 1
ATOM 2177 C C . GLU A 1 283 ? -44.352 1.596 42.790 1.00 85.50 283 GLU A C 1
ATOM 2179 O O . GLU A 1 283 ? -45.047 2.575 42.521 1.00 85.50 283 GLU A O 1
ATOM 2184 N N . GLU A 1 284 ? -43.826 1.421 44.003 1.00 82.12 284 GLU A N 1
ATOM 2185 C CA . GLU A 1 284 ? -44.034 2.285 45.172 1.00 82.12 284 GLU A CA 1
ATOM 2186 C C . GLU A 1 284 ? -42.882 3.303 45.368 1.00 82.12 284 GLU A C 1
ATOM 2188 O O . GLU A 1 284 ? -42.907 4.135 46.282 1.00 82.12 284 GLU A O 1
ATOM 2193 N N . GLY A 1 285 ? -41.887 3.287 44.472 1.00 78.38 285 GLY A N 1
ATOM 2194 C CA . GLY A 1 285 ? -40.736 4.195 44.450 1.00 78.38 285 GLY A CA 1
ATOM 2195 C C . GLY A 1 285 ? -39.517 3.697 45.232 1.00 78.38 285 GLY A C 1
ATOM 2196 O O . GLY A 1 285 ? -38.544 4.437 45.388 1.00 78.38 285 GLY A O 1
ATOM 2197 N N . GLY A 1 286 ? -39.547 2.469 45.736 1.00 84.88 286 GLY A N 1
ATOM 2198 C CA . GLY A 1 286 ? -38.451 1.818 46.443 1.00 84.88 286 GLY A CA 1
ATOM 2199 C C . GLY A 1 286 ? -37.372 1.379 45.492 1.00 84.88 286 GLY A C 1
ATOM 2200 O O . GLY A 1 286 ? -37.661 0.798 44.451 1.00 84.88 286 GLY A O 1
ATOM 2201 N N . MET A 1 287 ? -36.124 1.637 45.870 1.00 87.62 287 MET A N 1
ATOM 2202 C CA . MET A 1 287 ? -34.968 1.365 45.028 1.00 87.62 287 MET A CA 1
ATOM 2203 C C . MET A 1 287 ? -33.920 0.518 45.741 1.00 87.62 287 MET A C 1
ATOM 2205 O O . MET A 1 287 ? -33.745 0.627 46.957 1.00 87.62 287 MET A O 1
ATOM 2209 N N . ALA A 1 288 ? -33.191 -0.285 44.969 1.00 87.69 288 ALA A N 1
ATOM 2210 C CA . ALA A 1 288 ? -32.005 -0.995 45.431 1.00 87.69 288 ALA A CA 1
ATOM 2211 C C . ALA A 1 288 ? -30.907 -0.991 44.364 1.00 87.69 288 ALA A C 1
ATOM 2213 O O . ALA A 1 288 ? -31.194 -1.085 43.172 1.00 87.69 288 ALA A O 1
ATOM 2214 N N . LEU A 1 289 ? -29.659 -0.861 44.817 1.00 85.75 289 LEU A N 1
ATOM 2215 C CA . LEU A 1 289 ? -28.463 -0.866 43.976 1.00 85.75 289 LEU A CA 1
ATOM 2216 C C . LEU A 1 289 ? -27.888 -2.282 43.919 1.00 85.75 289 LEU A C 1
ATOM 2218 O O . LEU A 1 289 ? -27.573 -2.844 44.969 1.00 85.75 289 LEU A O 1
ATOM 2222 N N . GLY A 1 290 ? -27.747 -2.811 42.709 1.00 90.00 290 GLY A N 1
ATOM 2223 C CA . GLY A 1 290 ? -27.010 -4.032 42.401 1.00 90.00 290 GLY A CA 1
ATOM 2224 C C . GLY A 1 290 ? -25.719 -3.724 41.644 1.00 90.00 290 GLY A C 1
ATOM 2225 O O . GLY A 1 290 ? -25.497 -2.601 41.178 1.00 90.00 290 GLY A O 1
ATOM 2226 N N . GLU A 1 291 ? -24.857 -4.727 41.531 1.00 90.75 291 GLU A N 1
ATOM 2227 C CA . GLU A 1 291 ? -23.579 -4.648 40.825 1.00 90.75 291 GLU A CA 1
ATOM 2228 C C . GLU A 1 291 ? -23.439 -5.858 39.908 1.00 90.75 291 GLU A C 1
ATOM 2230 O O . GLU A 1 291 ? -23.684 -6.982 40.339 1.00 90.75 291 GLU A O 1
ATOM 2235 N N . VAL A 1 292 ? -23.046 -5.623 38.658 1.00 96.38 292 VAL A N 1
ATOM 2236 C CA . VAL A 1 292 ? -22.709 -6.678 37.701 1.00 96.38 292 VAL A CA 1
ATOM 2237 C C . VAL A 1 292 ? -21.197 -6.787 37.594 1.00 96.38 292 VAL A C 1
ATOM 2239 O O . VAL A 1 292 ? -20.523 -5.776 37.388 1.00 96.38 292 VAL A O 1
ATOM 2242 N N . GLN A 1 293 ? -20.684 -8.012 37.671 1.00 96.31 293 GLN A N 1
ATOM 2243 C CA . GLN A 1 293 ? -19.302 -8.365 37.368 1.00 96.31 293 GLN A CA 1
ATOM 2244 C C . GLN A 1 293 ? -19.259 -9.270 36.134 1.00 96.31 293 GLN A C 1
ATOM 2246 O O . GLN A 1 293 ? -19.902 -10.319 36.078 1.00 96.31 293 GLN A O 1
ATOM 2251 N N . LEU A 1 294 ? -18.486 -8.859 35.137 1.00 97.50 294 LEU A N 1
ATOM 2252 C CA . LEU A 1 294 ? -18.263 -9.574 33.888 1.00 97.50 294 LEU A CA 1
ATOM 2253 C C . LEU A 1 294 ? -16.813 -10.047 33.842 1.00 97.50 294 LEU A C 1
ATOM 2255 O O . LEU A 1 294 ? -15.891 -9.306 34.179 1.00 97.50 294 LEU A O 1
ATOM 2259 N N . THR A 1 295 ? -16.605 -11.285 33.410 1.00 97.56 295 THR A N 1
ATOM 2260 C CA . THR A 1 295 ? -15.285 -11.801 33.034 1.00 97.56 295 THR A CA 1
ATOM 2261 C C . THR A 1 295 ? -15.329 -12.196 31.566 1.00 97.56 295 THR A C 1
ATOM 2263 O O . THR A 1 295 ? -15.977 -13.188 31.227 1.00 97.56 295 THR A O 1
ATOM 2266 N N . ILE A 1 296 ? -14.662 -11.412 30.721 1.00 97.81 296 ILE A N 1
ATOM 2267 C CA . ILE A 1 296 ? -14.525 -11.681 29.295 1.00 97.81 296 ILE A CA 1
ATOM 2268 C C . ILE A 1 296 ? -13.308 -12.592 29.109 1.00 97.81 296 ILE A C 1
ATOM 2270 O O . ILE A 1 296 ? -12.211 -12.276 29.579 1.00 97.81 296 ILE A O 1
ATOM 2274 N N . GLU A 1 297 ? -13.535 -13.759 28.517 1.00 95.44 297 GLU A N 1
ATOM 2275 C CA . GLU A 1 297 ? -12.542 -14.812 28.326 1.00 95.44 297 GLU A CA 1
ATOM 2276 C C . GLU A 1 297 ? -11.920 -14.701 26.927 1.00 95.44 297 GLU A C 1
ATOM 2278 O O . GLU A 1 297 ? -12.672 -14.506 25.969 1.00 95.44 297 GLU A O 1
ATOM 2283 N N . PRO A 1 298 ? -10.585 -14.841 26.811 1.00 93.12 298 PRO A N 1
ATOM 2284 C CA . PRO A 1 298 ? -9.902 -14.692 25.536 1.00 93.12 298 PRO A CA 1
ATOM 2285 C C . PRO A 1 298 ? -10.264 -15.821 24.566 1.00 93.12 298 PRO A C 1
ATOM 2287 O O . PRO A 1 298 ? -10.421 -16.983 24.977 1.00 93.12 298 PRO A O 1
ATOM 2290 N N . VAL A 1 299 ? -10.362 -15.486 23.287 1.00 92.94 299 VAL A N 1
ATOM 2291 C CA . VAL A 1 299 ? -10.602 -16.388 22.163 1.00 92.94 299 VAL A CA 1
ATOM 2292 C C . VAL A 1 299 ? -9.480 -16.170 21.148 1.00 92.94 299 VAL A C 1
ATOM 2294 O O . VAL A 1 299 ? -9.261 -15.039 20.769 1.00 92.94 299 VAL A O 1
ATOM 2297 N N . PRO A 1 300 ? -8.794 -17.229 20.672 1.00 91.19 300 PRO A N 1
ATOM 2298 C CA . PRO A 1 300 ? -7.706 -17.052 19.715 1.00 91.19 300 PRO A CA 1
ATOM 2299 C C . PRO A 1 300 ? -8.157 -16.350 18.431 1.00 91.19 300 PRO A C 1
ATOM 2301 O O . PRO A 1 300 ? -9.044 -16.868 17.734 1.00 91.19 300 PRO A O 1
ATOM 2304 N N . ASP A 1 301 ? -7.487 -15.253 18.101 1.00 92.69 301 ASP A N 1
ATOM 2305 C CA . ASP A 1 301 ? -7.735 -14.439 16.921 1.00 92.69 301 ASP A CA 1
ATOM 2306 C C . ASP A 1 301 ? -6.693 -14.678 15.825 1.00 92.69 301 ASP A C 1
ATOM 2308 O O . ASP A 1 301 ? -5.537 -14.992 16.096 1.00 92.69 301 ASP A O 1
ATOM 2312 N N . PRO A 1 302 ? -7.078 -14.569 14.541 1.00 93.50 302 PRO A N 1
ATOM 2313 C CA . PRO A 1 302 ? -6.119 -14.658 13.454 1.00 93.50 302 PRO A CA 1
ATOM 2314 C C . PRO A 1 302 ? -5.260 -13.381 13.351 1.00 93.50 302 PRO A C 1
ATOM 2316 O O . PRO A 1 302 ? -5.720 -12.289 13.697 1.00 93.50 302 PRO A O 1
ATOM 2319 N N . PRO A 1 303 ? -4.079 -13.466 12.710 1.00 96.69 303 PRO A N 1
ATOM 2320 C CA . PRO A 1 303 ? -3.278 -12.297 12.369 1.00 96.69 303 PRO A CA 1
ATOM 2321 C C . PRO A 1 303 ? -4.061 -11.238 11.587 1.00 96.69 303 PRO A C 1
ATOM 2323 O O . PRO A 1 303 ? -4.845 -11.556 10.689 1.00 96.69 303 PRO A O 1
ATOM 2326 N N . SER A 1 304 ? -3.741 -9.969 11.823 1.00 95.81 304 SER A N 1
ATOM 2327 C CA . SER A 1 304 ? -4.258 -8.815 11.085 1.00 95.81 304 SER A CA 1
ATOM 2328 C C . SER A 1 304 ? -3.118 -8.086 10.352 1.00 95.81 304 SER A C 1
ATOM 2330 O O . SER A 1 304 ? -2.709 -6.998 10.779 1.00 95.81 304 SER A O 1
ATOM 2332 N N . PRO A 1 305 ? -2.580 -8.660 9.256 1.00 96.12 305 PRO A N 1
ATOM 2333 C CA . PRO A 1 305 ? -1.532 -8.015 8.478 1.00 96.12 305 PRO A CA 1
ATOM 2334 C C . PRO A 1 305 ? -2.063 -6.813 7.686 1.00 96.12 305 PRO A C 1
ATOM 2336 O O . PRO A 1 305 ? -3.249 -6.746 7.344 1.00 96.12 305 PRO A O 1
ATOM 2339 N N . GLN A 1 306 ? -1.183 -5.866 7.372 1.00 95.94 306 GLN A N 1
ATOM 2340 C CA . GLN A 1 306 ? -1.503 -4.646 6.636 1.00 95.94 306 GLN A CA 1
ATOM 2341 C C . GLN A 1 306 ? -0.645 -4.515 5.375 1.00 95.94 306 GLN A C 1
ATOM 2343 O O . GLN A 1 306 ? 0.533 -4.859 5.354 1.00 95.94 306 GLN A O 1
ATOM 2348 N N . ASP A 1 307 ? -1.226 -3.957 4.311 1.00 96.69 307 ASP A N 1
ATOM 2349 C CA . ASP A 1 307 ? -0.500 -3.744 3.058 1.00 96.69 307 ASP A CA 1
ATOM 2350 C C . ASP A 1 307 ? 0.685 -2.775 3.239 1.00 96.69 307 ASP A C 1
ATOM 2352 O O . ASP A 1 307 ? 0.577 -1.721 3.873 1.00 96.69 307 ASP A O 1
ATOM 2356 N N . ASP A 1 308 ? 1.810 -3.109 2.611 1.00 96.94 308 ASP A N 1
ATOM 2357 C CA . ASP A 1 308 ? 3.015 -2.290 2.570 1.00 96.94 308 ASP A CA 1
ATOM 2358 C C . ASP A 1 308 ? 3.083 -1.450 1.295 1.00 96.94 308 ASP A C 1
ATOM 2360 O O . ASP A 1 308 ? 2.731 -1.890 0.196 1.00 96.94 308 ASP A O 1
ATOM 2364 N N . HIS A 1 309 ? 3.672 -0.261 1.415 1.00 96.38 309 HIS A N 1
ATOM 2365 C CA . HIS A 1 309 ? 3.981 0.599 0.279 1.00 96.38 309 HIS A CA 1
ATOM 2366 C C . HIS A 1 309 ? 5.457 0.975 0.266 1.00 96.38 309 HIS A C 1
ATOM 2368 O O . HIS A 1 309 ? 5.957 1.631 1.180 1.00 96.38 309 HIS A O 1
ATOM 2374 N N . VAL A 1 310 ? 6.149 0.613 -0.812 1.00 96.06 310 VAL A N 1
ATOM 2375 C CA . VAL A 1 310 ? 7.583 0.859 -0.966 1.00 96.06 310 VAL A CA 1
ATOM 2376 C C . VAL A 1 310 ? 7.847 1.598 -2.268 1.00 96.06 310 VAL A C 1
ATOM 2378 O O . VAL A 1 310 ? 7.294 1.284 -3.320 1.00 96.06 310 VAL A O 1
ATOM 2381 N N . ILE A 1 311 ? 8.715 2.604 -2.197 1.00 96.81 311 ILE A N 1
ATOM 2382 C CA . ILE A 1 311 ? 9.134 3.400 -3.346 1.00 96.81 311 ILE A CA 1
ATOM 2383 C C . ILE A 1 311 ? 10.646 3.280 -3.475 1.00 96.81 311 ILE A C 1
ATOM 2385 O O . ILE A 1 311 ? 11.363 3.492 -2.499 1.00 96.81 311 ILE A O 1
ATOM 2389 N N . THR A 1 312 ? 11.122 2.995 -4.681 1.00 97.75 312 THR A N 1
ATOM 2390 C CA . THR A 1 312 ? 12.552 2.985 -5.007 1.00 97.75 312 THR A CA 1
ATOM 2391 C C . THR A 1 312 ? 12.776 3.611 -6.378 1.00 97.75 312 THR A C 1
ATOM 2393 O O . THR A 1 312 ? 11.827 3.806 -7.138 1.00 97.75 312 THR A O 1
ATOM 2396 N N . ASP A 1 313 ? 14.015 3.961 -6.678 1.00 97.88 313 ASP A N 1
ATOM 2397 C CA . ASP A 1 313 ? 14.427 4.329 -8.029 1.00 97.88 313 ASP A CA 1
ATOM 2398 C C . ASP A 1 313 ? 14.751 3.045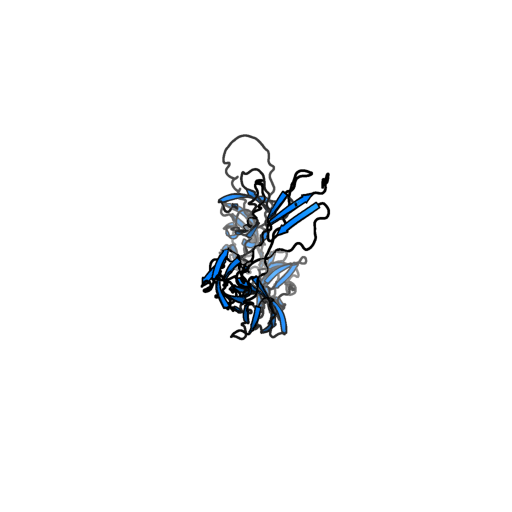 -8.817 1.00 97.88 313 ASP A C 1
ATOM 2400 O O . ASP A 1 313 ? 15.070 2.011 -8.213 1.00 97.88 313 ASP A O 1
ATOM 2404 N N . GLU A 1 314 ? 14.641 3.071 -10.147 1.00 97.12 314 GLU A N 1
ATOM 2405 C CA . GLU A 1 314 ? 15.105 1.941 -10.958 1.00 97.12 314 GLU A CA 1
ATOM 2406 C C . GLU A 1 314 ? 16.600 1.680 -10.749 1.00 97.12 314 GLU A C 1
ATOM 2408 O O . GLU A 1 314 ? 17.333 2.507 -10.193 1.00 97.12 314 GLU A O 1
ATOM 2413 N N . ASP A 1 315 ? 17.017 0.446 -11.034 1.00 96.88 315 ASP A N 1
ATOM 2414 C CA . ASP A 1 315 ? 18.357 -0.081 -10.744 1.00 96.88 315 ASP A CA 1
ATOM 2415 C C . ASP A 1 315 ? 18.821 0.012 -9.281 1.00 96.88 315 ASP A C 1
ATOM 2417 O O . ASP A 1 315 ? 19.960 -0.339 -8.952 1.00 96.88 315 ASP A O 1
ATOM 2421 N N . THR A 1 316 ? 17.940 0.429 -8.368 1.00 97.50 316 THR A N 1
ATOM 2422 C CA . THR A 1 316 ? 18.250 0.617 -6.954 1.00 97.50 316 THR A CA 1
ATOM 2423 C C . THR A 1 316 ? 17.531 -0.435 -6.112 1.00 97.50 316 THR A C 1
ATOM 2425 O O . THR A 1 316 ? 16.309 -0.384 -5.938 1.00 97.50 316 THR A O 1
ATOM 2428 N N . PRO A 1 317 ? 18.271 -1.404 -5.545 1.00 97.25 317 PRO A N 1
ATOM 2429 C CA . PRO A 1 317 ? 17.713 -2.362 -4.602 1.00 97.25 317 PRO A CA 1
ATOM 2430 C C . PRO A 1 317 ? 17.224 -1.694 -3.315 1.00 97.25 317 PRO A C 1
ATOM 2432 O O . PRO A 1 317 ? 17.881 -0.790 -2.799 1.00 97.25 317 PRO A O 1
ATOM 2435 N N . VAL A 1 318 ? 16.144 -2.217 -2.736 1.00 97.31 318 VAL A N 1
ATOM 2436 C CA . VAL A 1 318 ? 15.550 -1.713 -1.487 1.00 97.31 318 VAL A CA 1
ATOM 2437 C C . VAL A 1 318 ? 15.282 -2.846 -0.493 1.00 97.31 318 VAL A C 1
ATOM 2439 O O . VAL A 1 318 ? 14.950 -3.966 -0.887 1.00 97.31 318 VAL A O 1
ATOM 2442 N N . GLU A 1 319 ? 15.453 -2.565 0.802 1.00 97.31 319 GLU A N 1
ATOM 2443 C CA . GLU A 1 319 ? 15.025 -3.455 1.888 1.00 97.31 319 GLU A CA 1
ATOM 2444 C C . GLU A 1 319 ? 13.605 -3.119 2.349 1.00 97.31 319 GLU A C 1
ATOM 2446 O O . GLU A 1 319 ? 13.240 -1.951 2.471 1.00 97.31 319 GLU A O 1
ATOM 2451 N N . ILE A 1 320 ? 12.820 -4.155 2.632 1.00 96.94 320 ILE A N 1
ATOM 2452 C CA . ILE A 1 320 ? 11.398 -4.080 2.966 1.00 96.94 320 ILE A CA 1
ATOM 2453 C C . ILE A 1 320 ? 11.177 -4.789 4.300 1.00 96.94 320 ILE A C 1
ATOM 2455 O O . ILE A 1 320 ? 11.524 -5.964 4.442 1.00 96.94 320 ILE A O 1
ATOM 2459 N N . ARG A 1 321 ? 10.590 -4.081 5.269 1.00 95.44 321 ARG A N 1
ATOM 2460 C CA . ARG A 1 321 ? 10.188 -4.607 6.583 1.00 95.44 321 ARG A CA 1
ATOM 2461 C C . ARG A 1 321 ? 8.695 -4.929 6.592 1.00 95.44 321 ARG A C 1
ATOM 2463 O O . ARG A 1 321 ? 7.924 -4.290 7.287 1.00 95.44 321 ARG A O 1
ATOM 2470 N N . PHE A 1 322 ? 8.326 -5.939 5.817 1.00 95.12 322 PHE A N 1
ATOM 2471 C CA . PHE A 1 322 ? 6.939 -6.308 5.504 1.00 95.12 322 PHE A CA 1
ATOM 2472 C C . PHE A 1 322 ? 6.102 -6.852 6.680 1.00 95.12 322 PHE A C 1
ATOM 2474 O O . PHE A 1 322 ? 4.993 -7.299 6.462 1.00 95.12 322 PHE A O 1
ATOM 2481 N N . LEU A 1 323 ? 6.653 -6.910 7.899 1.00 95.06 323 LEU A N 1
ATOM 2482 C CA . LEU A 1 323 ? 5.935 -7.327 9.115 1.00 95.06 323 LEU A CA 1
ATOM 2483 C C . LEU A 1 323 ? 5.861 -6.196 10.154 1.00 95.06 323 LEU A C 1
ATOM 2485 O O . LEU A 1 323 ? 5.430 -6.422 11.278 1.00 95.06 323 LEU A O 1
ATOM 2489 N N . GLU A 1 324 ? 6.381 -5.000 9.852 1.00 94.56 324 GLU A N 1
ATOM 2490 C CA . GLU A 1 324 ? 6.501 -3.910 10.837 1.00 94.56 324 GLU A CA 1
ATOM 2491 C C . GLU A 1 324 ? 5.146 -3.266 11.174 1.00 94.56 324 GLU A C 1
ATOM 2493 O O . GLU A 1 324 ? 4.957 -2.772 12.284 1.00 94.56 324 GLU A O 1
ATOM 2498 N N . ASN A 1 325 ? 4.213 -3.282 10.224 1.00 93.75 325 ASN A N 1
ATOM 2499 C CA . ASN A 1 325 ? 2.832 -2.808 10.342 1.00 93.75 325 ASN A CA 1
ATOM 2500 C C . ASN A 1 325 ? 1.820 -3.939 10.606 1.00 93.75 325 ASN A C 1
ATOM 2502 O O . ASN A 1 325 ? 0.628 -3.656 10.740 1.00 93.75 325 ASN A O 1
ATOM 2506 N N . ASP A 1 326 ? 2.285 -5.185 10.695 1.00 96.19 326 ASP A N 1
ATOM 2507 C CA . ASP A 1 326 ? 1.444 -6.344 10.959 1.00 96.19 326 ASP A CA 1
ATOM 2508 C C . ASP A 1 326 ? 1.264 -6.554 12.460 1.00 96.19 326 ASP A C 1
ATOM 2510 O O . ASP A 1 326 ? 2.209 -6.455 13.249 1.00 96.19 326 ASP A O 1
ATOM 2514 N N . THR A 1 327 ? 0.039 -6.882 12.856 1.00 95.69 327 THR A N 1
ATOM 2515 C CA . THR A 1 327 ? -0.313 -7.123 14.255 1.00 95.69 327 THR A CA 1
ATOM 2516 C C . THR A 1 327 ? -1.145 -8.380 14.403 1.00 95.69 327 THR A C 1
ATOM 2518 O O . THR A 1 327 ? -1.807 -8.820 13.468 1.00 95.69 327 THR A O 1
ATOM 2521 N N . ASP A 1 328 ? -1.139 -8.915 15.609 1.00 95.56 328 ASP A N 1
ATOM 2522 C CA . ASP A 1 328 ? -1.992 -10.006 16.046 1.00 95.56 328 ASP A CA 1
ATOM 2523 C C . ASP A 1 328 ? -2.806 -9.503 17.252 1.00 95.56 328 ASP A C 1
ATOM 2525 O O . ASP A 1 328 ? -2.187 -8.896 18.140 1.00 95.56 328 ASP A O 1
ATOM 2529 N N . PRO A 1 329 ? -4.145 -9.649 17.282 1.00 92.50 329 PRO A N 1
ATOM 2530 C CA . PRO A 1 329 ? -4.964 -9.136 18.386 1.00 92.50 329 PRO A CA 1
ATOM 2531 C C . PRO A 1 329 ? -4.577 -9.711 19.757 1.00 92.50 329 PRO A C 1
ATOM 2533 O O . PRO A 1 329 ? -4.539 -8.971 20.743 1.00 92.50 329 PRO A O 1
ATOM 2536 N N . ASP A 1 330 ? -4.137 -10.972 19.802 1.00 91.75 330 ASP A N 1
ATOM 2537 C CA . ASP A 1 330 ? -3.634 -11.638 21.010 1.00 91.75 330 ASP A CA 1
ATOM 2538 C C . ASP A 1 330 ? -2.193 -11.217 21.378 1.00 91.75 330 ASP A C 1
ATOM 2540 O O . ASP A 1 330 ? -1.651 -11.582 22.431 1.00 91.75 330 ASP A O 1
ATOM 2544 N N . GLY A 1 331 ? -1.535 -10.426 20.525 1.00 91.56 331 GLY A N 1
ATOM 2545 C CA . GLY A 1 331 ? -0.141 -10.014 20.680 1.00 91.56 331 GLY A CA 1
ATOM 2546 C C . GLY A 1 331 ? 0.860 -11.133 20.380 1.00 91.56 331 GLY A C 1
ATOM 2547 O O . GLY A 1 331 ? 2.002 -11.085 20.860 1.00 91.56 331 GLY A O 1
ATOM 2548 N N . GLU A 1 332 ? 0.451 -12.148 19.615 1.00 94.00 332 GLU A N 1
ATOM 2549 C CA . GLU A 1 332 ? 1.302 -13.275 19.255 1.00 94.00 332 GLU A CA 1
ATOM 2550 C C . GLU A 1 332 ? 2.347 -12.913 18.176 1.00 94.00 332 GLU A C 1
ATOM 2552 O O . GLU A 1 332 ? 2.145 -12.030 17.338 1.00 94.00 332 GLU A O 1
ATOM 2557 N N . PRO A 1 333 ? 3.531 -13.560 18.183 1.00 93.88 333 PRO A N 1
ATOM 2558 C CA . PRO A 1 333 ? 4.556 -13.303 17.179 1.00 93.88 333 PRO A CA 1
ATOM 2559 C C . PRO A 1 333 ? 4.173 -13.894 15.818 1.00 93.88 333 PRO A C 1
ATOM 2561 O O . PRO A 1 333 ? 3.965 -15.100 15.692 1.00 93.88 333 PRO A O 1
ATOM 2564 N N . LEU A 1 334 ? 4.211 -13.062 14.779 1.00 95.75 334 LEU A N 1
ATOM 2565 C CA . LEU A 1 334 ? 3.905 -13.464 13.408 1.00 95.75 334 LEU A CA 1
ATOM 2566 C C . LEU A 1 334 ? 5.111 -14.087 12.694 1.00 95.75 334 LEU A C 1
ATOM 2568 O O . LEU A 1 334 ? 6.246 -13.614 12.810 1.00 95.75 334 LEU A O 1
ATOM 2572 N N . ALA A 1 335 ? 4.858 -15.138 11.911 1.00 94.00 335 ALA A N 1
ATOM 2573 C CA . ALA A 1 335 ? 5.860 -15.821 11.101 1.00 94.00 335 ALA A CA 1
ATOM 2574 C C . ALA A 1 335 ? 5.490 -15.808 9.606 1.00 94.00 335 ALA A C 1
ATOM 2576 O O . ALA A 1 335 ? 4.359 -16.146 9.249 1.00 94.00 335 ALA A O 1
ATOM 2577 N N . PRO A 1 336 ? 6.430 -15.491 8.695 1.00 94.75 336 PRO A N 1
ATOM 2578 C CA . PRO A 1 336 ? 6.161 -15.541 7.265 1.00 94.75 336 PRO A CA 1
ATOM 2579 C C . PRO A 1 336 ? 6.024 -16.987 6.782 1.00 94.75 336 PRO A C 1
ATOM 2581 O O . PRO A 1 336 ? 6.891 -17.831 7.014 1.00 94.75 336 PRO A O 1
ATOM 2584 N N . VAL A 1 337 ? 4.950 -17.257 6.047 1.00 95.25 337 VAL A N 1
ATOM 2585 C CA . VAL A 1 337 ? 4.647 -18.570 5.468 1.00 95.25 337 VAL A CA 1
ATOM 2586 C C . VAL A 1 337 ? 5.079 -18.646 4.010 1.00 95.25 337 VAL A C 1
ATOM 2588 O O . VAL A 1 337 ? 5.695 -19.621 3.576 1.00 95.25 337 VAL A O 1
ATOM 2591 N N . SER A 1 338 ? 4.739 -17.625 3.225 1.00 95.06 338 SER A N 1
ATOM 2592 C CA . SER A 1 338 ? 5.053 -17.591 1.799 1.00 95.06 338 SER A CA 1
ATOM 2593 C C . SER A 1 338 ? 5.212 -16.169 1.300 1.00 95.06 338 SER A C 1
ATOM 2595 O O . SER A 1 338 ? 4.409 -15.306 1.643 1.00 95.06 338 SER A O 1
ATOM 2597 N N . ILE A 1 339 ? 6.198 -15.971 0.430 1.00 97.00 339 ILE A N 1
ATOM 2598 C CA . ILE A 1 339 ? 6.439 -14.714 -0.274 1.00 97.00 339 ILE A CA 1
ATOM 2599 C C . ILE A 1 339 ? 6.150 -14.939 -1.759 1.00 97.00 339 ILE A C 1
ATOM 2601 O O . ILE A 1 339 ? 6.701 -15.858 -2.377 1.00 97.00 339 ILE A O 1
ATOM 2605 N N . GLY A 1 340 ? 5.254 -14.126 -2.313 1.00 95.88 340 GLY A N 1
ATOM 2606 C CA . GLY A 1 340 ? 4.928 -14.098 -3.731 1.00 95.88 340 GLY A CA 1
ATOM 2607 C C . GLY A 1 340 ? 6.086 -13.588 -4.587 1.00 95.88 340 GLY A C 1
ATOM 2608 O O . GLY A 1 340 ? 7.164 -13.250 -4.100 1.00 95.88 340 GLY A O 1
ATOM 2609 N N . ARG A 1 341 ? 5.872 -13.551 -5.904 1.00 96.12 341 ARG A N 1
ATOM 2610 C CA . ARG A 1 341 ? 6.863 -13.033 -6.851 1.00 96.12 341 ARG A CA 1
ATOM 2611 C C . ARG A 1 341 ? 6.308 -11.808 -7.564 1.00 96.12 341 ARG A C 1
ATOM 2613 O O . ARG A 1 341 ? 5.201 -11.917 -8.092 1.00 96.12 341 ARG A O 1
ATOM 2620 N N . PRO A 1 342 ? 7.065 -10.704 -7.606 1.00 97.62 342 PRO A N 1
ATOM 2621 C CA . PRO A 1 342 ? 6.716 -9.567 -8.442 1.00 97.62 342 PRO A CA 1
ATOM 2622 C C . PRO A 1 342 ? 6.876 -9.892 -9.933 1.00 97.62 342 PRO A C 1
ATOM 2624 O O . PRO A 1 342 ? 7.476 -10.912 -10.295 1.00 97.62 342 PRO A O 1
ATOM 2627 N N . LEU A 1 343 ? 6.323 -9.035 -10.793 1.00 98.12 343 LEU A N 1
ATOM 2628 C CA . LEU A 1 343 ? 6.374 -9.208 -12.246 1.00 98.12 343 LEU A CA 1
ATOM 2629 C C . LEU A 1 343 ? 7.654 -8.620 -12.860 1.00 98.12 343 LEU A C 1
ATOM 2631 O O . LEU A 1 343 ? 8.185 -9.221 -13.791 1.00 98.12 343 LEU A O 1
ATOM 2635 N N . HIS A 1 344 ? 8.145 -7.495 -12.334 1.00 97.31 344 HIS A N 1
ATOM 2636 C CA . HIS A 1 344 ? 9.225 -6.676 -12.900 1.00 97.31 344 HIS A CA 1
ATOM 2637 C C . HIS A 1 344 ? 10.381 -6.461 -11.914 1.00 97.31 344 HIS A C 1
ATOM 2639 O O . HIS A 1 344 ? 10.992 -5.396 -11.816 1.00 97.31 344 HIS A O 1
ATOM 2645 N N . GLY A 1 345 ? 10.726 -7.527 -11.197 1.00 96.94 345 GLY A N 1
ATOM 2646 C CA . GLY A 1 345 ? 11.865 -7.551 -10.297 1.00 96.94 345 GLY A CA 1
ATOM 2647 C C . GLY A 1 345 ? 12.038 -8.905 -9.628 1.00 96.94 345 GLY A C 1
ATOM 2648 O O . GLY A 1 345 ? 11.423 -9.909 -9.996 1.00 96.94 345 GLY A O 1
ATOM 2649 N N . GLN A 1 346 ? 12.907 -8.950 -8.626 1.00 97.69 346 GLN A N 1
ATOM 2650 C CA . GLN A 1 346 ? 13.144 -10.140 -7.819 1.00 97.69 346 GLN A CA 1
ATOM 2651 C C . GLN A 1 346 ? 13.142 -9.794 -6.338 1.00 97.69 346 GLN A C 1
ATOM 2653 O O . GLN A 1 346 ? 13.736 -8.804 -5.914 1.00 97.69 346 GLN A O 1
ATOM 2658 N N . VAL A 1 347 ? 12.503 -10.656 -5.550 1.00 97.88 347 VAL A N 1
ATOM 2659 C CA . VAL A 1 347 ? 12.506 -10.589 -4.088 1.00 97.88 347 VAL A CA 1
ATOM 2660 C C . VAL A 1 347 ? 13.348 -11.733 -3.545 1.00 97.88 347 VAL A C 1
ATOM 2662 O O . VAL A 1 347 ? 13.141 -12.897 -3.896 1.00 97.88 347 VAL A O 1
ATOM 2665 N N . THR A 1 348 ? 14.293 -11.402 -2.674 1.00 95.81 348 THR A N 1
ATOM 2666 C CA . THR A 1 348 ? 15.095 -12.361 -1.908 1.00 95.81 348 THR A CA 1
ATOM 2667 C C . THR A 1 348 ? 14.980 -12.071 -0.416 1.00 95.81 348 THR A C 1
ATOM 2669 O O . THR A 1 348 ? 14.529 -10.995 -0.028 1.00 95.81 348 THR A O 1
ATOM 2672 N N . ALA A 1 349 ? 15.423 -13.000 0.434 1.00 94.00 349 ALA A N 1
ATOM 2673 C CA . ALA A 1 349 ? 15.602 -12.702 1.855 1.00 94.00 349 ALA A CA 1
ATOM 2674 C C . ALA A 1 349 ? 16.545 -11.496 2.032 1.00 94.00 349 ALA A C 1
ATOM 2676 O O . ALA A 1 349 ? 17.525 -11.360 1.286 1.00 94.00 349 ALA A O 1
ATOM 2677 N N . GLY A 1 350 ? 16.205 -10.610 2.967 1.00 91.62 350 GLY A N 1
ATOM 2678 C CA . GLY A 1 350 ? 17.018 -9.464 3.358 1.00 91.62 350 GLY A CA 1
ATOM 2679 C C . GLY A 1 350 ? 18.136 -9.851 4.326 1.00 91.62 350 GLY A C 1
ATOM 2680 O O . GLY A 1 350 ? 18.499 -11.023 4.453 1.00 91.62 350 GLY A O 1
ATOM 2681 N N . ASN A 1 351 ? 18.708 -8.851 4.998 1.00 85.56 351 ASN A N 1
ATOM 2682 C CA . ASN A 1 351 ? 19.777 -9.078 5.974 1.00 85.56 351 ASN A CA 1
ATOM 2683 C C . ASN A 1 351 ? 19.276 -9.634 7.319 1.00 85.56 351 ASN A C 1
ATOM 2685 O O . ASN A 1 351 ? 20.065 -10.231 8.052 1.00 85.56 351 ASN A O 1
ATOM 2689 N N . ASP A 1 352 ? 17.984 -9.476 7.613 1.00 86.19 352 ASP A N 1
ATOM 2690 C CA . ASP A 1 352 ? 17.332 -9.941 8.836 1.00 86.19 352 ASP A CA 1
ATOM 2691 C C . ASP A 1 352 ? 16.195 -10.934 8.503 1.00 86.19 352 ASP A C 1
ATOM 2693 O O . ASP A 1 352 ? 15.647 -10.893 7.400 1.00 86.19 352 ASP A O 1
ATOM 2697 N N . PRO A 1 353 ? 15.784 -11.819 9.437 1.00 79.06 353 PRO A N 1
ATOM 2698 C CA . PRO A 1 353 ? 14.751 -12.833 9.182 1.00 79.06 353 PRO A CA 1
ATOM 2699 C C . PRO A 1 353 ? 13.390 -12.271 8.747 1.00 79.06 353 PRO A C 1
ATOM 2701 O O . PRO A 1 353 ? 12.643 -12.953 8.051 1.00 79.06 353 PRO A O 1
ATOM 2704 N N . ASN A 1 354 ? 13.097 -11.029 9.142 1.00 87.00 354 ASN A N 1
ATOM 2705 C CA . ASN A 1 354 ? 11.834 -10.339 8.878 1.00 87.00 354 ASN A CA 1
ATOM 2706 C C . ASN A 1 354 ? 11.988 -9.240 7.816 1.00 87.00 354 ASN A C 1
ATOM 2708 O O . ASN A 1 354 ? 11.156 -8.339 7.732 1.00 87.00 354 ASN A O 1
ATOM 2712 N N . THR A 1 355 ? 13.068 -9.272 7.027 1.00 94.88 355 THR A N 1
ATOM 2713 C CA . THR A 1 355 ? 13.257 -8.337 5.920 1.00 94.88 355 THR A CA 1
ATOM 2714 C C . THR A 1 355 ? 13.366 -9.048 4.588 1.00 94.88 355 THR A C 1
ATOM 2716 O O . THR A 1 355 ? 13.847 -10.177 4.471 1.00 94.88 355 THR A O 1
ATOM 2719 N N . LEU A 1 356 ? 12.903 -8.358 3.555 1.00 97.31 356 LEU A N 1
ATOM 2720 C CA . LEU A 1 356 ? 13.027 -8.767 2.167 1.00 97.31 356 LEU A CA 1
ATOM 2721 C C . LEU A 1 356 ? 13.893 -7.757 1.429 1.00 97.31 356 LEU A C 1
ATOM 2723 O O . LEU A 1 356 ? 13.898 -6.573 1.754 1.00 97.31 356 LEU A O 1
ATOM 2727 N N . ARG A 1 357 ? 14.613 -8.219 0.412 1.00 97.62 357 ARG A N 1
ATOM 2728 C CA . ARG A 1 357 ? 15.355 -7.371 -0.515 1.00 97.62 357 ARG A CA 1
ATOM 2729 C C . ARG A 1 357 ? 14.705 -7.455 -1.886 1.00 97.62 357 ARG A C 1
ATOM 2731 O O . ARG A 1 357 ? 14.712 -8.522 -2.498 1.00 97.62 357 ARG A O 1
ATOM 2738 N N . TYR A 1 358 ? 14.178 -6.333 -2.358 1.00 98.31 358 TYR A N 1
ATOM 2739 C CA . TYR A 1 358 ? 13.648 -6.188 -3.709 1.00 98.31 358 TYR A CA 1
ATOM 2740 C C . TYR A 1 358 ? 14.707 -5.578 -4.630 1.00 98.31 358 TYR A C 1
ATOM 2742 O O . TYR A 1 358 ? 15.381 -4.612 -4.265 1.00 98.31 358 TYR A O 1
ATOM 2750 N N . VAL A 1 359 ? 14.866 -6.158 -5.816 1.00 98.19 359 VAL A N 1
ATOM 2751 C CA . VAL A 1 359 ? 15.713 -5.653 -6.901 1.00 98.19 359 VAL A CA 1
ATOM 2752 C C . VAL A 1 359 ? 14.824 -5.476 -8.130 1.00 98.19 359 VAL A C 1
ATOM 2754 O O . VAL A 1 359 ? 14.324 -6.495 -8.617 1.00 98.19 359 VAL A O 1
ATOM 2757 N N . PRO A 1 360 ? 14.616 -4.242 -8.623 1.00 98.31 360 PRO A N 1
ATOM 2758 C CA . PRO A 1 360 ? 13.913 -4.015 -9.884 1.00 98.31 360 PRO A CA 1
ATOM 2759 C C . PRO A 1 360 ? 14.569 -4.757 -11.058 1.00 98.31 360 PRO A C 1
ATOM 2761 O O . PRO A 1 360 ? 15.767 -5.055 -11.029 1.00 98.31 360 PRO A O 1
ATOM 2764 N N . GLU A 1 361 ? 13.791 -5.061 -12.094 1.00 98.12 361 GLU A N 1
ATOM 2765 C CA . GLU A 1 361 ? 14.337 -5.418 -13.403 1.00 98.12 361 GLU A CA 1
ATOM 2766 C C . GLU A 1 361 ? 15.181 -4.242 -13.940 1.00 98.12 361 GLU A C 1
ATOM 2768 O O . GLU A 1 361 ? 14.776 -3.094 -13.751 1.00 98.12 361 GLU A O 1
ATOM 2773 N N . PRO A 1 362 ? 16.359 -4.492 -14.546 1.00 96.50 362 PRO A N 1
ATOM 2774 C CA . PRO A 1 362 ? 17.210 -3.411 -15.035 1.00 96.50 362 PRO A CA 1
ATOM 2775 C C . PRO A 1 362 ? 16.509 -2.525 -16.063 1.00 96.50 362 PRO A C 1
ATOM 2777 O O . PRO A 1 362 ? 15.812 -3.054 -16.934 1.00 96.50 362 PRO A O 1
ATOM 2780 N N . ASP A 1 363 ? 16.753 -1.218 -15.981 1.00 95.38 363 ASP A N 1
ATOM 2781 C CA . ASP A 1 363 ? 16.194 -0.192 -16.871 1.00 95.38 363 ASP A CA 1
ATOM 2782 C C . ASP A 1 363 ? 14.633 -0.195 -16.916 1.00 95.38 363 ASP A C 1
ATOM 2784 O O . ASP A 1 363 ? 14.018 0.184 -17.919 1.00 95.38 363 ASP A O 1
ATOM 2788 N N . TRP A 1 364 ? 13.960 -0.723 -15.878 1.00 96.81 364 TRP A N 1
ATOM 2789 C CA . TRP A 1 364 ? 12.496 -0.763 -15.787 1.00 96.81 364 TRP A CA 1
ATOM 2790 C C . TRP A 1 364 ? 11.957 0.119 -14.659 1.00 96.81 364 TRP A C 1
ATOM 2792 O O . TRP A 1 364 ? 12.312 -0.031 -13.486 1.00 96.81 364 TRP A O 1
ATOM 2802 N N . SER A 1 365 ? 10.952 0.930 -14.997 1.00 96.06 365 SER A N 1
ATOM 2803 C CA . SER A 1 365 ? 10.182 1.732 -14.051 1.00 96.06 365 SER A CA 1
ATOM 2804 C C . SER A 1 365 ? 8.671 1.530 -14.205 1.00 96.06 365 SER A C 1
ATOM 2806 O O . SER A 1 365 ? 8.144 1.267 -15.290 1.00 96.06 365 SER A O 1
ATOM 2808 N N . GLY A 1 366 ? 7.940 1.657 -13.095 1.00 96.94 366 GLY A N 1
ATOM 2809 C CA . GLY A 1 366 ? 6.506 1.385 -13.055 1.00 96.94 366 GLY A CA 1
ATOM 2810 C C . GLY A 1 366 ? 5.996 0.914 -11.695 1.00 96.94 366 GLY A C 1
ATOM 2811 O O . GLY A 1 366 ? 6.662 1.046 -10.668 1.00 96.94 366 GLY A O 1
ATOM 2812 N N . GLU A 1 367 ? 4.774 0.383 -11.699 1.00 98.19 367 GLU A N 1
ATOM 2813 C CA . GLU A 1 367 ? 4.148 -0.243 -10.530 1.00 98.19 367 GLU A CA 1
ATOM 2814 C C . GLU A 1 367 ? 4.378 -1.757 -10.572 1.00 98.19 367 GLU A C 1
ATOM 2816 O O . GLU A 1 367 ? 4.126 -2.400 -11.594 1.00 98.19 367 GLU A O 1
ATOM 2821 N N . ASP A 1 368 ? 4.827 -2.317 -9.458 1.00 98.44 368 ASP A N 1
ATOM 2822 C CA . ASP A 1 368 ? 5.036 -3.747 -9.251 1.00 98.44 368 ASP A CA 1
ATOM 2823 C C . ASP A 1 368 ? 4.462 -4.150 -7.883 1.00 98.44 368 ASP A C 1
ATOM 2825 O O . ASP A 1 368 ? 3.952 -3.323 -7.123 1.00 98.44 368 ASP A O 1
ATOM 2829 N N . GLY A 1 369 ? 4.517 -5.426 -7.533 1.00 97.81 369 GLY A N 1
ATOM 2830 C CA . GLY A 1 369 ? 4.081 -5.866 -6.217 1.00 97.81 369 GLY A CA 1
ATOM 2831 C C . GLY A 1 369 ? 3.990 -7.368 -6.084 1.00 97.81 369 GLY A C 1
ATOM 2832 O O . GLY A 1 369 ? 4.003 -8.112 -7.063 1.00 97.81 369 GLY A O 1
ATOM 2833 N N . PHE A 1 370 ? 3.883 -7.821 -4.845 1.00 98.44 370 PHE A N 1
ATOM 2834 C CA . PHE A 1 370 ? 3.717 -9.229 -4.529 1.00 98.44 370 PHE A CA 1
ATOM 2835 C C . PHE A 1 370 ? 2.889 -9.391 -3.259 1.00 98.44 370 PHE A C 1
ATOM 2837 O O . PHE A 1 370 ? 2.920 -8.546 -2.367 1.00 98.44 370 PHE A O 1
ATOM 2844 N N . ASP A 1 371 ? 2.163 -10.500 -3.179 1.00 98.00 371 ASP A N 1
ATOM 2845 C CA . ASP A 1 371 ? 1.412 -10.862 -1.981 1.00 98.00 371 ASP A CA 1
ATOM 2846 C C . ASP A 1 371 ? 2.301 -11.716 -1.064 1.00 98.00 371 ASP A C 1
ATOM 2848 O O . ASP A 1 371 ? 3.150 -12.481 -1.537 1.00 98.00 371 ASP A O 1
ATOM 2852 N N . TYR A 1 372 ? 2.108 -11.613 0.244 1.00 97.31 372 TYR A N 1
ATOM 2853 C CA . TYR A 1 372 ? 2.729 -12.486 1.234 1.00 97.31 372 TYR A CA 1
ATOM 2854 C C . TYR A 1 372 ? 1.671 -13.081 2.162 1.00 97.31 372 TYR A C 1
ATOM 2856 O O . TYR A 1 372 ? 0.504 -12.689 2.155 1.00 97.31 372 TYR A O 1
ATOM 2864 N N . ARG A 1 373 ? 2.065 -14.108 2.915 1.00 97.31 373 ARG A N 1
ATOM 2865 C CA . ARG A 1 373 ? 1.209 -14.766 3.901 1.00 97.31 373 ARG A CA 1
ATOM 2866 C C . ARG A 1 373 ? 1.956 -14.923 5.209 1.00 97.31 373 ARG A C 1
ATOM 2868 O O . ARG A 1 373 ? 3.112 -15.354 5.188 1.00 97.31 373 ARG A O 1
ATOM 2875 N N . VAL A 1 374 ? 1.278 -14.624 6.305 1.00 96.88 374 VAL A N 1
ATOM 2876 C CA . VAL A 1 374 ? 1.779 -14.751 7.676 1.00 96.88 374 VAL A CA 1
ATOM 2877 C C . VAL A 1 374 ? 0.919 -15.725 8.458 1.00 96.88 374 VAL A C 1
ATOM 2879 O O . VAL A 1 374 ? -0.243 -15.928 8.108 1.00 96.88 374 VAL A O 1
ATOM 2882 N N . ALA A 1 375 ? 1.508 -16.335 9.480 1.00 96.31 375 ALA A N 1
ATOM 2883 C CA . ALA A 1 375 ? 0.808 -17.173 10.436 1.00 96.31 375 ALA A CA 1
ATOM 2884 C C . ALA A 1 375 ? 1.120 -16.771 11.874 1.00 96.31 375 ALA A C 1
ATOM 2886 O O . ALA A 1 375 ? 2.252 -16.373 12.171 1.00 96.31 375 ALA A O 1
ATOM 2887 N N . ASP A 1 376 ? 0.134 -16.956 12.743 1.00 96.31 376 ASP A N 1
ATOM 2888 C CA . ASP A 1 376 ? 0.321 -17.006 14.191 1.00 96.31 376 ASP A CA 1
ATOM 2889 C C . ASP A 1 376 ? 0.865 -18.396 14.633 1.00 96.31 376 ASP A C 1
ATOM 2891 O O . ASP A 1 376 ? 0.944 -19.349 13.838 1.00 96.31 376 ASP A O 1
ATOM 2895 N N . PRO A 1 377 ? 1.266 -18.559 15.906 1.00 95.25 377 PRO A N 1
ATOM 2896 C CA . PRO A 1 377 ? 1.561 -19.858 16.512 1.00 95.25 377 PRO A CA 1
ATOM 2897 C C . PRO A 1 377 ? 0.393 -20.862 16.510 1.00 95.25 377 PRO A C 1
ATOM 2899 O O . PRO A 1 377 ? 0.643 -22.073 16.576 1.00 95.25 377 PRO A O 1
ATOM 2902 N N . GLY A 1 378 ? -0.855 -20.387 16.443 1.00 92.06 378 GLY A N 1
ATOM 2903 C CA . GLY A 1 378 ? -2.076 -21.194 16.323 1.00 92.06 378 GLY A CA 1
ATOM 2904 C C . GLY A 1 378 ? -2.258 -21.872 14.957 1.00 92.06 378 GLY A C 1
ATOM 2905 O O . GLY A 1 378 ? -2.982 -22.868 14.847 1.00 92.06 378 GLY A O 1
ATOM 2906 N N . GLY A 1 379 ? -1.545 -21.402 13.933 1.00 92.94 379 GLY A N 1
ATOM 2907 C CA . GLY A 1 379 ? -1.632 -21.855 12.550 1.00 92.94 379 GLY A CA 1
ATOM 2908 C C . GLY A 1 379 ? -2.698 -21.143 11.712 1.00 92.94 379 GLY A C 1
ATOM 2909 O O . GLY A 1 379 ? -2.986 -21.619 10.610 1.00 92.94 379 GLY A O 1
ATOM 2910 N N . ASN A 1 380 ? -3.287 -20.042 12.191 1.00 94.56 380 ASN A N 1
ATOM 2911 C CA . ASN A 1 380 ? -4.154 -19.200 11.372 1.00 94.56 380 ASN A CA 1
ATOM 2912 C C . ASN A 1 380 ? -3.296 -18.419 10.376 1.00 94.56 380 ASN A C 1
ATOM 2914 O O . ASN A 1 380 ? -2.304 -17.806 10.752 1.00 94.56 380 ASN A O 1
ATOM 2918 N N . GLU A 1 381 ? -3.674 -18.440 9.098 1.00 96.44 381 GLU A N 1
ATOM 2919 C CA . GLU A 1 381 ? -2.907 -17.806 8.026 1.00 96.44 381 GLU A CA 1
ATOM 2920 C C . GLU A 1 381 ? -3.708 -16.692 7.345 1.00 96.44 381 GLU A C 1
ATOM 2922 O O . GLU A 1 381 ? -4.821 -16.932 6.869 1.00 96.44 381 GLU A O 1
ATOM 2927 N N . VAL A 1 382 ? -3.110 -15.506 7.209 1.00 98.00 382 VAL A N 1
ATOM 2928 C CA . VAL A 1 382 ? -3.716 -14.347 6.527 1.00 98.00 382 VAL A CA 1
ATOM 2929 C C . VAL A 1 382 ? -2.724 -13.736 5.535 1.00 98.00 382 VAL A C 1
ATOM 2931 O O . VAL A 1 382 ? -1.507 -13.862 5.688 1.00 98.00 382 VAL A O 1
ATOM 2934 N N . SER A 1 383 ? -3.241 -13.135 4.461 1.00 97.06 383 SER A N 1
ATOM 2935 C CA . SER A 1 383 ? -2.446 -12.540 3.383 1.00 97.06 383 SER A CA 1
ATOM 2936 C C . SER A 1 383 ? -2.563 -11.023 3.342 1.00 97.06 383 SER A C 1
ATOM 2938 O O . SER A 1 383 ? -3.643 -10.486 3.569 1.00 97.06 383 SER A O 1
ATOM 2940 N N . ALA A 1 384 ? -1.470 -10.375 2.949 1.00 97.75 384 ALA A N 1
ATOM 2941 C CA . ALA A 1 384 ? -1.380 -8.948 2.654 1.00 97.75 384 ALA A CA 1
ATOM 2942 C C . ALA A 1 384 ? -0.463 -8.725 1.439 1.00 97.75 384 ALA A C 1
ATOM 2944 O O . ALA A 1 384 ? 0.129 -9.673 0.902 1.00 97.75 384 ALA A O 1
ATOM 2945 N N . ARG A 1 385 ? -0.385 -7.485 0.955 1.00 97.19 385 ARG A N 1
ATOM 2946 C CA . ARG A 1 385 ? 0.357 -7.116 -0.253 1.00 97.19 385 ARG A CA 1
ATOM 2947 C C . ARG A 1 385 ? 1.459 -6.113 0.038 1.00 97.19 385 ARG A C 1
ATOM 2949 O O . ARG A 1 385 ? 1.240 -5.102 0.686 1.00 97.19 385 ARG A O 1
ATOM 2956 N N . VAL A 1 386 ? 2.603 -6.314 -0.610 1.00 98.44 386 VAL A N 1
ATOM 2957 C CA . VAL A 1 386 ? 3.595 -5.259 -0.817 1.00 98.44 386 VAL A CA 1
ATOM 2958 C C . VAL A 1 386 ? 3.370 -4.625 -2.186 1.00 98.44 386 VAL A C 1
ATOM 2960 O O . VAL A 1 386 ? 3.555 -5.271 -3.221 1.00 98.44 386 VAL A O 1
ATOM 2963 N N . ALA A 1 387 ? 2.980 -3.354 -2.203 1.00 98.06 387 ALA A N 1
ATOM 2964 C CA . ALA A 1 387 ? 2.883 -2.536 -3.406 1.00 98.06 387 ALA A CA 1
ATOM 2965 C C . ALA A 1 387 ? 4.180 -1.739 -3.616 1.00 98.06 387 ALA A C 1
ATOM 2967 O O . ALA A 1 387 ? 4.635 -1.007 -2.732 1.00 98.06 387 ALA A O 1
ATOM 2968 N N . LEU A 1 388 ? 4.773 -1.870 -4.801 1.00 98.38 388 LEU A N 1
ATOM 2969 C CA . LEU A 1 388 ? 6.061 -1.285 -5.158 1.00 98.38 388 LEU A CA 1
ATOM 2970 C C . LEU A 1 388 ? 5.885 -0.242 -6.255 1.00 98.38 388 LEU A C 1
ATOM 2972 O O . LEU A 1 388 ? 5.293 -0.520 -7.293 1.00 98.38 388 LEU A O 1
ATOM 2976 N N . ARG A 1 389 ? 6.491 0.930 -6.070 1.00 98.00 389 ARG A N 1
ATOM 2977 C CA . ARG A 1 389 ? 6.607 1.943 -7.119 1.00 98.00 389 ARG A CA 1
ATOM 2978 C C . ARG A 1 389 ? 8.068 2.221 -7.436 1.00 98.00 389 ARG A C 1
ATOM 2980 O O . ARG A 1 389 ? 8.779 2.812 -6.621 1.00 98.00 389 ARG A O 1
ATOM 2987 N N . VAL A 1 390 ? 8.485 1.839 -8.637 1.00 98.50 390 VAL A N 1
ATOM 2988 C CA . VAL A 1 390 ? 9.823 2.088 -9.176 1.00 98.50 390 VAL A CA 1
ATOM 2989 C C . VAL A 1 390 ? 9.796 3.372 -10.000 1.00 98.50 390 VAL A C 1
ATOM 2991 O O . VAL A 1 390 ? 8.995 3.515 -10.927 1.00 98.50 390 VAL A O 1
ATOM 2994 N N . LYS A 1 391 ? 10.621 4.349 -9.626 1.00 96.62 391 LYS A N 1
ATOM 2995 C CA . LYS A 1 391 ? 10.709 5.641 -10.311 1.00 96.62 391 LYS A CA 1
ATOM 2996 C C . LYS A 1 391 ? 11.701 5.576 -11.474 1.00 96.62 391 LYS A C 1
ATOM 2998 O O . LYS A 1 391 ? 12.774 5.013 -11.281 1.00 96.62 391 LYS A O 1
ATOM 3003 N N . PRO A 1 392 ? 11.383 6.220 -12.610 1.00 95.44 392 PRO A N 1
ATOM 3004 C CA . PRO A 1 392 ? 12.328 6.352 -13.710 1.00 95.44 392 PRO A CA 1
ATOM 3005 C C . PRO A 1 392 ? 13.515 7.240 -13.318 1.00 95.44 392 PRO A C 1
ATOM 3007 O O . PRO A 1 392 ? 13.336 8.293 -12.687 1.00 95.44 392 PRO A O 1
ATOM 3010 N N . VAL A 1 393 ? 14.703 6.835 -13.741 1.00 96.31 393 VAL A N 1
ATOM 3011 C CA . VAL A 1 393 ? 15.988 7.514 -13.654 1.00 96.31 393 VAL A CA 1
ATOM 3012 C C . VAL A 1 393 ? 16.657 7.408 -15.018 1.00 96.31 393 VAL A C 1
ATOM 3014 O O . VAL A 1 393 ? 17.040 6.340 -15.448 1.00 96.31 393 VAL A O 1
ATOM 3017 N N . ASN A 1 394 ? 16.879 8.563 -15.642 1.00 95.88 394 ASN A N 1
ATOM 3018 C CA . ASN A 1 394 ? 17.431 8.653 -16.990 1.00 95.88 394 ASN A CA 1
ATOM 3019 C C . ASN A 1 394 ? 18.710 7.819 -17.183 1.00 95.88 394 ASN A C 1
ATOM 3021 O O . ASN A 1 394 ? 19.751 8.128 -16.587 1.00 95.88 394 ASN A O 1
ATOM 3025 N N . ASP A 1 395 ? 18.649 6.881 -18.115 1.00 96.12 395 ASP A N 1
ATOM 3026 C CA . ASP A 1 395 ? 19.741 6.046 -18.577 1.00 96.12 395 ASP A CA 1
ATOM 3027 C C . ASP A 1 395 ? 20.458 6.656 -19.776 1.00 96.12 395 ASP A C 1
ATOM 3029 O O . ASP A 1 395 ? 19.958 7.531 -20.470 1.00 96.12 395 ASP A O 1
ATOM 3033 N N . ALA A 1 396 ? 21.702 6.235 -20.012 1.00 96.75 396 ALA A N 1
ATOM 3034 C CA . ALA A 1 396 ? 22.432 6.694 -21.186 1.00 96.75 396 ALA A CA 1
ATOM 3035 C C . ALA A 1 396 ? 22.015 5.897 -22.438 1.00 96.75 396 ALA A C 1
ATOM 3037 O O . ALA A 1 396 ? 21.937 4.662 -22.374 1.00 96.75 396 ALA A O 1
ATOM 3038 N N . PRO A 1 397 ? 21.927 6.546 -23.615 1.00 98.25 397 PRO A N 1
ATOM 3039 C CA . PRO A 1 397 ? 21.706 5.844 -24.870 1.00 98.25 397 PRO A CA 1
ATOM 3040 C C . PRO A 1 397 ? 22.779 4.783 -25.148 1.00 98.25 397 PRO A C 1
ATOM 3042 O O . PRO A 1 397 ? 23.940 4.883 -24.733 1.00 98.25 397 PRO A O 1
ATOM 3045 N N . ARG A 1 398 ? 22.432 3.782 -25.953 1.00 98.19 398 ARG A N 1
ATOM 3046 C CA . ARG A 1 398 ? 23.315 2.682 -26.365 1.00 98.19 398 ARG A CA 1
ATOM 3047 C C . ARG A 1 398 ? 23.493 2.715 -27.883 1.00 98.19 398 ARG A C 1
ATOM 3049 O O . ARG A 1 398 ? 22.611 2.279 -28.613 1.00 98.19 398 ARG A O 1
ATOM 3056 N N . ALA A 1 399 ? 24.623 3.245 -28.359 1.00 98.31 399 ALA A N 1
ATOM 3057 C CA . ALA A 1 399 ? 24.976 3.261 -29.783 1.00 98.31 399 ALA A CA 1
ATOM 3058 C C . ALA A 1 399 ? 25.646 1.950 -30.233 1.00 98.31 399 ALA A C 1
ATOM 3060 O O . ALA A 1 399 ? 26.369 1.321 -29.459 1.00 98.31 399 ALA A O 1
ATOM 3061 N N . GLU A 1 400 ? 25.429 1.557 -31.491 1.00 98.44 400 GLU A N 1
ATOM 3062 C CA . GLU A 1 400 ? 25.875 0.278 -32.056 1.00 98.44 400 GLU A CA 1
ATOM 3063 C C . GLU A 1 400 ? 26.935 0.437 -33.155 1.00 98.44 400 GLU A C 1
ATOM 3065 O O . GLU A 1 400 ? 26.825 1.285 -34.051 1.00 98.44 400 GLU A O 1
ATOM 3070 N N . ASP A 1 401 ? 27.930 -0.450 -33.130 1.00 98.50 401 ASP A N 1
ATOM 3071 C CA . ASP A 1 401 ? 28.934 -0.578 -34.186 1.00 98.50 401 ASP A CA 1
ATOM 3072 C C . ASP A 1 401 ? 28.316 -1.073 -35.501 1.00 98.50 401 ASP A C 1
ATOM 3074 O O . ASP A 1 401 ? 27.371 -1.866 -35.522 1.00 98.50 401 ASP A O 1
ATOM 3078 N N . GLN A 1 402 ? 28.888 -0.647 -36.630 1.00 98.38 402 GLN A N 1
ATOM 3079 C CA . GLN A 1 402 ? 28.449 -1.080 -37.957 1.00 98.38 402 GLN A CA 1
ATOM 3080 C C . GLN A 1 402 ? 29.637 -1.439 -38.850 1.00 98.38 402 GLN A C 1
ATOM 3082 O O . GLN A 1 402 ? 30.677 -0.784 -38.837 1.00 98.38 402 GLN A O 1
ATOM 3087 N N . GLY A 1 403 ? 29.465 -2.477 -39.667 1.00 97.94 403 GLY A N 1
ATOM 3088 C CA . GLY A 1 403 ? 30.422 -2.876 -40.696 1.00 97.94 403 GLY A CA 1
ATOM 3089 C C . GLY A 1 403 ? 29.789 -2.784 -42.075 1.00 97.94 403 GLY A C 1
ATOM 3090 O O . GLY A 1 403 ? 28.748 -3.392 -42.328 1.00 97.94 403 GLY A O 1
ATOM 3091 N N . LEU A 1 404 ? 30.408 -2.019 -42.970 1.00 98.06 404 LEU A N 1
ATOM 3092 C CA . LEU A 1 404 ? 29.898 -1.752 -44.308 1.00 98.06 404 LEU A CA 1
ATOM 3093 C C . LEU A 1 404 ? 30.958 -2.044 -45.367 1.00 98.06 404 LEU A C 1
ATOM 3095 O O . LEU A 1 404 ? 32.161 -1.959 -45.143 1.00 98.06 404 LEU A O 1
ATOM 3099 N N . THR A 1 405 ? 30.497 -2.408 -46.557 1.00 97.12 405 THR A N 1
ATOM 3100 C CA . THR A 1 405 ? 31.350 -2.652 -47.720 1.00 97.12 405 THR A CA 1
ATOM 3101 C C . THR A 1 405 ? 30.805 -1.861 -48.892 1.00 97.12 405 THR A C 1
ATOM 3103 O O . THR A 1 405 ? 29.593 -1.817 -49.121 1.00 97.12 405 THR A O 1
ATOM 3106 N N . LEU A 1 406 ? 31.715 -1.228 -49.614 1.00 96.38 406 LEU A N 1
ATOM 3107 C CA . LEU A 1 406 ? 31.452 -0.461 -50.820 1.00 96.38 406 LEU A CA 1
ATOM 3108 C C . LEU A 1 406 ? 32.637 -0.617 -51.762 1.00 96.38 406 LEU A C 1
ATOM 3110 O O . LEU A 1 406 ? 33.717 -1.037 -51.350 1.00 96.38 406 LEU A O 1
ATOM 3114 N N . ASN A 1 407 ? 32.431 -0.298 -53.027 1.00 94.38 407 ASN A N 1
ATOM 3115 C CA . ASN A 1 407 ? 33.531 -0.230 -53.967 1.00 94.38 407 ASN A CA 1
ATOM 3116 C C . ASN A 1 407 ? 34.222 1.140 -53.882 1.00 94.38 407 ASN A C 1
ATOM 3118 O O . ASN A 1 407 ? 33.612 2.113 -53.429 1.00 94.38 407 ASN A O 1
ATOM 3122 N N . ARG A 1 408 ? 35.477 1.242 -54.326 1.00 93.88 408 ARG A N 1
ATOM 3123 C CA . ARG A 1 408 ? 36.129 2.548 -54.502 1.00 93.88 408 ARG A CA 1
ATOM 3124 C C . ARG A 1 408 ? 35.293 3.450 -55.413 1.00 93.88 408 ARG A C 1
ATOM 3126 O O . ARG A 1 408 ? 34.582 2.954 -56.283 1.00 93.88 408 ARG A O 1
ATOM 3133 N N . ASN A 1 409 ? 35.389 4.766 -55.229 1.00 93.25 409 ASN A N 1
ATOM 3134 C CA . ASN A 1 409 ? 34.650 5.783 -55.998 1.00 93.25 409 ASN A CA 1
ATOM 3135 C C . ASN A 1 409 ? 33.105 5.712 -55.906 1.00 93.25 409 ASN A C 1
ATOM 3137 O O . ASN A 1 409 ? 32.416 6.539 -56.508 1.00 93.25 409 ASN A O 1
ATOM 3141 N N . ASP A 1 410 ? 32.547 4.773 -55.139 1.00 92.75 410 ASP A N 1
ATOM 3142 C CA . ASP A 1 410 ? 31.138 4.745 -54.753 1.00 92.75 410 ASP A CA 1
ATOM 3143 C C . ASP A 1 410 ? 30.928 5.443 -53.404 1.00 92.75 410 ASP A C 1
ATOM 3145 O O . ASP A 1 410 ? 31.844 5.565 -52.600 1.00 92.75 410 ASP A O 1
ATOM 3149 N N . GLN A 1 411 ? 29.695 5.870 -53.136 1.00 95.06 411 GLN A N 1
ATOM 3150 C CA . GLN A 1 411 ? 29.288 6.422 -51.841 1.00 95.06 411 GLN A CA 1
ATOM 3151 C C . GLN A 1 411 ? 28.434 5.417 -51.065 1.00 95.06 411 GLN A C 1
ATOM 3153 O O . GLN A 1 411 ? 27.770 4.560 -51.663 1.00 95.06 411 GLN A O 1
ATOM 3158 N N . ARG A 1 412 ? 28.380 5.562 -49.739 1.00 97.06 412 ARG A N 1
ATOM 3159 C CA . ARG A 1 412 ? 27.534 4.723 -48.885 1.00 97.06 412 ARG A CA 1
ATOM 3160 C C . ARG A 1 412 ? 26.808 5.530 -47.819 1.00 97.06 412 ARG A C 1
ATOM 3162 O O . ARG A 1 412 ? 27.446 6.187 -47.007 1.00 97.06 412 ARG A O 1
ATOM 3169 N N . ASP A 1 413 ? 25.485 5.401 -47.786 1.00 98.12 413 ASP A N 1
ATOM 3170 C CA . ASP A 1 413 ? 24.670 5.918 -46.688 1.00 98.12 413 ASP A CA 1
ATOM 3171 C C . ASP A 1 413 ? 24.768 4.996 -45.467 1.00 98.12 413 ASP A C 1
ATOM 3173 O O . ASP A 1 413 ? 24.723 3.764 -45.582 1.00 98.12 413 ASP A O 1
ATOM 3177 N N . VAL A 1 414 ? 24.884 5.617 -44.298 1.00 97.75 414 VAL A N 1
ATOM 3178 C CA . VAL A 1 414 ? 24.991 4.986 -42.986 1.00 97.75 414 VAL A CA 1
ATOM 3179 C C . VAL A 1 414 ? 23.910 5.563 -42.094 1.00 97.75 414 VAL A C 1
ATOM 3181 O O . VAL A 1 414 ? 24.009 6.708 -41.669 1.00 97.75 414 VAL A O 1
ATOM 3184 N N . PHE A 1 415 ? 22.887 4.771 -41.797 1.00 97.94 415 PHE A N 1
ATOM 3185 C CA . PHE A 1 415 ? 21.882 5.130 -40.801 1.00 97.94 415 PHE A CA 1
ATOM 3186 C C . PHE A 1 415 ? 22.442 4.822 -39.415 1.00 97.94 415 PHE A C 1
ATOM 3188 O O . PHE A 1 415 ? 22.911 3.702 -39.187 1.00 97.94 415 PHE A O 1
ATOM 3195 N N . TYR A 1 416 ? 22.435 5.797 -38.507 1.00 98.00 416 TYR A N 1
ATOM 3196 C CA . TYR A 1 416 ? 22.916 5.567 -37.146 1.00 98.00 416 TYR A CA 1
ATOM 3197 C C . TYR A 1 416 ? 22.040 4.531 -36.438 1.00 98.00 416 TYR A C 1
ATOM 3199 O O . TYR A 1 416 ? 20.841 4.429 -36.703 1.00 98.00 416 TYR A O 1
ATOM 3207 N N . ARG A 1 417 ? 22.648 3.734 -35.557 1.00 97.94 417 ARG A N 1
ATOM 3208 C CA . ARG A 1 417 ? 21.955 2.696 -34.795 1.00 97.94 417 ARG A CA 1
ATOM 3209 C C . ARG A 1 417 ? 22.199 2.928 -33.320 1.00 97.94 417 ARG A C 1
ATOM 3211 O O . ARG A 1 417 ? 23.330 2.831 -32.857 1.00 97.94 417 ARG A O 1
ATOM 3218 N N . ALA A 1 418 ? 21.143 3.268 -32.605 1.00 98.12 418 ALA A N 1
ATOM 3219 C CA . ALA A 1 418 ? 21.168 3.369 -31.162 1.00 98.12 418 ALA A CA 1
ATOM 3220 C C . ALA A 1 418 ? 19.774 3.104 -30.600 1.00 98.12 418 ALA A C 1
ATOM 3222 O O . ALA A 1 418 ? 18.773 3.292 -31.295 1.00 98.12 418 ALA A O 1
ATOM 3223 N N . SER A 1 419 ? 19.731 2.693 -29.341 1.00 97.50 419 SER A N 1
ATOM 3224 C CA . SER A 1 419 ? 18.513 2.580 -28.547 1.00 97.50 419 SER A CA 1
ATOM 3225 C C . SER A 1 419 ? 18.692 3.323 -27.236 1.00 97.50 419 SER A C 1
ATOM 3227 O O . SER A 1 419 ? 19.796 3.351 -26.695 1.00 97.50 419 SER A O 1
ATOM 3229 N N . ASP A 1 420 ? 17.606 3.856 -26.708 1.00 97.56 420 ASP A N 1
ATOM 3230 C CA . ASP A 1 420 ? 17.565 4.469 -25.391 1.00 97.56 420 ASP A CA 1
ATOM 3231 C C . ASP A 1 420 ? 16.670 3.629 -24.470 1.00 97.56 420 ASP A C 1
ATOM 3233 O O . ASP A 1 420 ? 15.567 3.289 -24.915 1.00 97.56 420 ASP A O 1
ATOM 3237 N N . PRO A 1 421 ? 17.122 3.225 -23.267 1.00 95.06 421 PRO A N 1
ATOM 3238 C CA . PRO A 1 421 ? 16.292 2.429 -22.363 1.00 95.06 421 PRO A CA 1
ATOM 3239 C C . PRO A 1 421 ? 14.999 3.137 -21.928 1.00 95.06 421 PRO A C 1
ATOM 3241 O O . PRO A 1 421 ? 13.953 2.491 -21.880 1.00 95.06 421 PRO A O 1
ATOM 3244 N N . ASP A 1 422 ? 15.029 4.463 -21.756 1.00 94.50 422 ASP A N 1
ATOM 3245 C CA . ASP A 1 422 ? 13.853 5.275 -21.413 1.00 94.50 422 ASP A CA 1
ATOM 3246 C C . ASP A 1 422 ? 12.933 5.544 -22.619 1.00 94.50 422 ASP A C 1
ATOM 3248 O O . ASP A 1 422 ? 11.800 6.019 -22.480 1.00 94.50 422 ASP A O 1
ATOM 3252 N N . GLY A 1 423 ? 13.405 5.245 -23.833 1.00 93.94 423 GLY A N 1
ATOM 3253 C CA . GLY A 1 423 ? 12.705 5.548 -25.078 1.00 93.94 423 GLY A CA 1
ATOM 3254 C C . GLY A 1 423 ? 12.801 7.018 -25.495 1.00 93.94 423 GLY A C 1
ATOM 3255 O O . GLY A 1 423 ? 11.978 7.477 -26.297 1.00 93.94 423 GLY A O 1
ATOM 3256 N N . ASP A 1 424 ? 13.793 7.748 -24.978 1.00 95.94 424 ASP A N 1
ATOM 3257 C CA . ASP A 1 424 ? 14.028 9.144 -25.328 1.00 95.94 424 ASP A CA 1
ATOM 3258 C C . ASP A 1 424 ? 14.446 9.319 -26.801 1.00 95.94 424 ASP A C 1
ATOM 3260 O O . ASP A 1 424 ? 14.940 8.419 -27.490 1.00 95.94 424 ASP A O 1
ATOM 3264 N N . THR A 1 425 ? 14.204 10.520 -27.334 1.00 96.75 425 THR A N 1
ATOM 3265 C CA . THR A 1 425 ? 14.584 10.848 -28.715 1.00 96.75 425 THR A CA 1
ATOM 3266 C C . THR A 1 425 ? 16.086 11.086 -28.811 1.00 96.75 425 THR A C 1
ATOM 3268 O O . THR A 1 425 ? 16.633 11.893 -28.066 1.00 96.75 425 THR A O 1
ATOM 3271 N N . LEU A 1 426 ? 16.732 10.440 -29.786 1.00 98.06 426 LEU A N 1
ATOM 3272 C CA . LEU A 1 426 ? 18.186 10.456 -29.919 1.00 98.06 426 LEU A CA 1
ATOM 3273 C C . LEU A 1 426 ? 18.704 11.436 -30.974 1.00 98.06 426 LEU A C 1
ATOM 3275 O O . LEU A 1 426 ? 18.250 11.460 -32.124 1.00 98.06 426 LEU A O 1
ATOM 3279 N N . GLU A 1 427 ? 19.738 12.175 -30.582 1.00 98.12 427 GLU A N 1
ATOM 3280 C CA . GLU A 1 427 ? 20.613 12.960 -31.449 1.00 98.12 427 GLU A CA 1
ATOM 3281 C C . GLU A 1 427 ? 21.975 12.274 -31.608 1.00 98.12 427 GLU A C 1
ATOM 3283 O O . GLU A 1 427 ? 22.437 11.563 -30.714 1.00 98.12 427 GLU A O 1
ATOM 3288 N N . PHE A 1 428 ? 22.638 12.493 -32.746 1.00 98.25 428 PHE A N 1
ATOM 3289 C CA . PHE A 1 428 ? 23.891 11.820 -33.088 1.00 98.25 428 PHE A CA 1
ATOM 3290 C C . PHE A 1 428 ? 25.005 12.811 -33.403 1.00 98.25 428 PHE A C 1
ATOM 3292 O O . PHE A 1 428 ? 24.805 13.800 -34.110 1.00 98.25 428 PHE A O 1
ATOM 3299 N N . GLU A 1 429 ? 26.207 12.497 -32.930 1.00 97.38 429 GLU A N 1
ATOM 3300 C CA . GLU A 1 429 ? 27.403 13.308 -33.132 1.00 97.38 429 GLU A CA 1
ATOM 3301 C C . GLU A 1 429 ? 28.555 12.440 -33.639 1.00 97.38 429 GLU A C 1
ATOM 3303 O O . GLU A 1 429 ? 28.873 11.408 -33.042 1.00 97.38 429 GLU A O 1
ATOM 3308 N N . ILE A 1 430 ? 29.201 12.876 -34.725 1.00 97.81 430 ILE A N 1
ATOM 3309 C CA . ILE A 1 430 ? 30.473 12.303 -35.176 1.00 97.81 430 ILE A CA 1
ATOM 3310 C C . ILE A 1 430 ? 31.578 12.819 -34.263 1.00 97.81 430 ILE A C 1
ATOM 3312 O O . ILE A 1 430 ? 31.762 14.029 -34.141 1.00 97.81 430 ILE A O 1
ATOM 3316 N N . VAL A 1 431 ? 32.315 11.896 -33.651 1.00 97.81 431 VAL A N 1
ATOM 3317 C CA . VAL A 1 431 ? 33.386 12.226 -32.708 1.00 97.81 431 VAL A CA 1
ATOM 3318 C C . VAL A 1 431 ? 34.724 12.265 -33.433 1.00 97.81 431 VAL A C 1
ATOM 3320 O O . VAL A 1 431 ? 35.378 13.304 -33.430 1.00 97.81 431 VAL A O 1
ATOM 3323 N N . ASP A 1 432 ? 35.073 11.184 -34.133 1.00 97.25 432 ASP A N 1
ATOM 3324 C CA . ASP A 1 432 ? 36.240 11.132 -35.013 1.00 97.25 432 ASP A CA 1
ATOM 3325 C C . ASP A 1 432 ? 35.805 10.754 -36.429 1.00 97.25 432 ASP A C 1
ATOM 3327 O O . ASP A 1 432 ? 35.152 9.731 -36.638 1.00 97.25 432 ASP A O 1
ATOM 3331 N N . GLY A 1 433 ? 36.155 11.593 -37.404 1.00 96.81 433 GLY A N 1
ATOM 3332 C CA . GLY A 1 433 ? 35.848 11.364 -38.816 1.00 96.81 433 GLY A CA 1
ATOM 3333 C C . GLY A 1 433 ? 36.792 10.359 -39.496 1.00 96.81 433 GLY A C 1
ATOM 3334 O O . GLY A 1 433 ? 37.837 10.012 -38.941 1.00 96.81 433 GLY A O 1
ATOM 3335 N N . PRO A 1 434 ? 36.458 9.928 -40.727 1.00 97.38 434 PRO A N 1
ATOM 3336 C CA . PRO A 1 434 ? 37.316 9.066 -41.528 1.00 97.38 434 PRO A CA 1
ATOM 3337 C C . PRO A 1 434 ? 38.632 9.729 -41.905 1.00 97.38 434 PRO A C 1
ATOM 3339 O O . PRO A 1 434 ? 38.729 10.947 -42.044 1.00 97.38 434 PRO A O 1
ATOM 3342 N N . THR A 1 435 ? 39.650 8.898 -42.119 1.00 97.38 435 THR A N 1
ATOM 3343 C CA . THR A 1 435 ? 40.988 9.370 -42.508 1.00 97.38 435 THR A CA 1
ATOM 3344 C C . THR A 1 435 ? 41.250 9.235 -44.004 1.00 97.38 435 THR A C 1
ATOM 3346 O O . THR A 1 435 ? 42.161 9.885 -44.514 1.00 97.38 435 THR A O 1
ATOM 3349 N N . GLN A 1 436 ? 40.479 8.397 -44.705 1.00 97.25 436 GLN A N 1
ATOM 3350 C CA . GLN A 1 436 ? 40.640 8.081 -46.129 1.00 97.25 436 GLN A CA 1
ATOM 3351 C C . GLN A 1 436 ? 39.368 8.390 -46.935 1.00 97.25 436 GLN A C 1
ATOM 3353 O O . GLN A 1 436 ? 39.133 7.818 -48.000 1.00 97.25 436 GLN A O 1
ATOM 3358 N N . GLY A 1 437 ? 38.549 9.320 -46.446 1.00 95.25 437 GLY A N 1
ATOM 3359 C CA . GLY A 1 437 ? 37.332 9.771 -47.104 1.00 95.25 437 GLY A CA 1
ATOM 3360 C C . GLY A 1 437 ? 36.724 10.994 -46.428 1.00 95.25 437 GLY A C 1
ATOM 3361 O O . GLY A 1 437 ? 37.293 11.561 -45.498 1.00 95.25 437 GLY A O 1
ATOM 3362 N N . GLU A 1 438 ? 35.554 11.392 -46.906 1.00 97.19 438 GLU A N 1
ATOM 3363 C CA . GLU A 1 438 ? 34.755 12.496 -46.386 1.00 97.19 438 GLU A CA 1
ATOM 3364 C C . GLU A 1 438 ? 33.385 11.982 -45.921 1.00 97.19 438 GLU A C 1
ATOM 3366 O O . GLU A 1 438 ? 32.852 11.004 -46.455 1.00 97.19 438 GLU A O 1
ATOM 3371 N N . LEU A 1 439 ? 32.798 12.653 -44.925 1.00 97.81 439 LEU A N 1
ATOM 3372 C CA . LEU A 1 439 ? 31.426 12.410 -44.476 1.00 97.81 439 LEU A CA 1
ATOM 3373 C C . LEU A 1 439 ? 30.553 13.625 -44.744 1.00 97.81 439 LEU A C 1
ATOM 3375 O O . LEU A 1 439 ? 30.908 14.748 -44.384 1.00 97.81 439 LEU A O 1
ATOM 3379 N N . TRP A 1 440 ? 29.366 13.381 -45.287 1.00 97.62 440 TRP A N 1
ATOM 3380 C CA . TRP A 1 440 ? 28.268 14.341 -45.270 1.00 97.62 440 TRP A CA 1
ATOM 3381 C C . TRP A 1 440 ? 27.259 13.901 -44.219 1.00 97.62 440 TRP A C 1
ATOM 3383 O O . TRP A 1 440 ? 26.645 12.842 -44.349 1.00 97.62 440 TRP A O 1
ATOM 3393 N N . THR A 1 441 ? 27.124 14.683 -43.152 1.00 96.56 441 THR A N 1
ATOM 3394 C CA . THR A 1 441 ? 26.329 14.314 -41.979 1.00 96.56 441 THR A CA 1
ATOM 3395 C C . THR A 1 441 ? 24.939 14.945 -42.010 1.00 96.56 441 THR A C 1
ATOM 3397 O O . THR A 1 441 ? 24.753 16.107 -42.369 1.00 96.56 441 THR A O 1
ATOM 3400 N N . PHE A 1 442 ? 23.952 14.157 -41.595 1.00 95.56 442 PHE A N 1
ATOM 3401 C CA . PHE A 1 442 ? 22.560 14.543 -41.385 1.00 95.56 442 PHE A CA 1
ATOM 3402 C C . PHE A 1 442 ? 22.113 14.034 -40.002 1.00 95.56 442 PHE A C 1
ATOM 3404 O O . PHE A 1 442 ? 22.792 13.181 -39.428 1.00 95.56 442 PHE A O 1
ATOM 3411 N N . PRO A 1 443 ? 20.968 14.490 -39.456 1.00 94.56 443 PRO A N 1
ATOM 3412 C CA . PRO A 1 443 ? 20.554 14.115 -38.101 1.00 94.56 443 PRO A CA 1
ATOM 3413 C C . PRO A 1 443 ? 20.446 12.605 -37.839 1.00 94.56 443 PRO A C 1
ATOM 3415 O O . PRO A 1 443 ? 20.734 12.171 -36.737 1.00 94.56 443 PRO A O 1
ATOM 3418 N N . GLN A 1 444 ? 20.044 11.804 -38.833 1.00 95.69 444 GLN A N 1
ATOM 3419 C CA . GLN A 1 444 ? 19.789 10.360 -38.671 1.00 95.69 444 GLN A CA 1
ATOM 3420 C C . GLN A 1 444 ? 20.682 9.470 -39.553 1.00 95.69 444 GLN A C 1
ATOM 3422 O O . GLN A 1 444 ? 20.604 8.242 -39.489 1.00 95.69 444 GLN A O 1
ATOM 3427 N N . LEU A 1 445 ? 21.515 10.069 -40.411 1.00 96.00 445 LEU A N 1
ATOM 3428 C CA . LEU A 1 445 ? 22.411 9.322 -41.289 1.00 96.00 445 LEU A CA 1
ATOM 3429 C C . LEU A 1 445 ? 23.653 10.138 -41.650 1.00 96.00 445 LEU A C 1
ATOM 3431 O O . LEU A 1 445 ? 23.610 11.366 -41.670 1.00 96.00 445 LEU A O 1
ATOM 3435 N N . ALA A 1 446 ? 24.734 9.459 -42.013 1.00 97.56 446 ALA A N 1
ATOM 3436 C CA . ALA A 1 446 ? 25.871 10.055 -42.704 1.00 97.56 446 ALA A CA 1
ATOM 3437 C C . ALA A 1 446 ? 26.112 9.355 -44.045 1.00 97.56 446 ALA A C 1
ATOM 3439 O O . ALA A 1 446 ? 25.983 8.138 -44.144 1.00 97.56 446 ALA A O 1
ATOM 3440 N N . THR A 1 447 ? 26.476 10.109 -45.076 1.00 98.25 447 THR A N 1
ATOM 3441 C CA . THR A 1 447 ? 26.930 9.546 -46.350 1.00 98.25 447 THR A CA 1
ATOM 3442 C C . THR A 1 447 ? 28.450 9.601 -46.391 1.00 98.25 447 THR A C 1
ATOM 3444 O O . THR A 1 447 ? 29.040 10.677 -46.297 1.00 98.25 447 THR A O 1
ATOM 3447 N N . TYR A 1 448 ? 29.080 8.438 -46.532 1.00 98.38 448 TYR A N 1
ATOM 3448 C CA . TYR A 1 448 ? 30.523 8.292 -46.676 1.00 98.38 448 TYR A CA 1
ATOM 3449 C C . TYR A 1 448 ? 30.944 8.305 -48.143 1.00 98.38 448 TYR A C 1
ATOM 3451 O O . TYR A 1 448 ? 30.368 7.591 -48.971 1.00 98.38 448 TYR A O 1
ATOM 3459 N N . PHE A 1 449 ? 31.979 9.091 -48.426 1.00 96.94 449 PHE A N 1
ATOM 3460 C CA . PHE A 1 449 ? 32.638 9.204 -49.718 1.00 96.94 449 PHE A CA 1
ATOM 3461 C C . PHE A 1 449 ? 34.119 8.845 -49.539 1.00 96.94 449 PHE A C 1
ATOM 3463 O O . PHE A 1 449 ? 34.864 9.649 -48.978 1.00 96.94 449 PHE A O 1
ATOM 3470 N N . PRO A 1 450 ? 34.582 7.666 -49.984 1.00 96.94 450 PRO A N 1
ATOM 3471 C CA . PRO A 1 450 ? 36.001 7.350 -49.956 1.00 96.94 450 PRO A CA 1
ATOM 3472 C C . PRO A 1 450 ? 36.766 8.339 -50.839 1.00 96.94 450 PRO A C 1
ATOM 3474 O O . PRO A 1 450 ? 36.252 8.815 -51.858 1.00 96.94 450 PRO A O 1
ATOM 3477 N N . ALA A 1 451 ? 38.011 8.637 -50.470 1.00 95.88 451 ALA A N 1
ATOM 3478 C CA . ALA A 1 451 ? 38.891 9.434 -51.310 1.00 95.88 451 ALA A CA 1
ATOM 3479 C C . ALA A 1 451 ? 39.013 8.783 -52.698 1.00 95.88 451 ALA A C 1
ATOM 3481 O O . ALA A 1 451 ? 39.007 7.557 -52.836 1.00 95.88 451 ALA A O 1
ATOM 3482 N N . LYS A 1 452 ? 39.116 9.597 -53.752 1.00 92.25 452 LYS A N 1
ATOM 3483 C CA . LYS A 1 452 ? 39.138 9.088 -55.129 1.00 92.25 452 LYS A CA 1
ATOM 3484 C C . LYS A 1 452 ? 40.253 8.050 -55.317 1.00 92.25 452 LYS A C 1
ATOM 3486 O O . LYS A 1 452 ? 41.421 8.330 -55.054 1.00 92.25 452 LYS A O 1
ATOM 3491 N N . GLY A 1 453 ? 39.882 6.865 -55.796 1.00 90.12 453 GLY A N 1
ATOM 3492 C CA . GLY A 1 453 ? 40.776 5.728 -56.017 1.00 90.12 453 GLY A CA 1
ATOM 3493 C C . GLY A 1 453 ? 41.207 4.968 -54.755 1.00 90.12 453 GLY A C 1
ATOM 3494 O O . GLY A 1 453 ? 41.938 3.987 -54.884 1.00 90.12 453 GLY A O 1
ATOM 3495 N N . PHE A 1 454 ? 40.773 5.377 -53.558 1.00 95.19 454 PHE A N 1
ATOM 3496 C CA . PHE A 1 454 ? 41.098 4.685 -52.311 1.00 95.19 454 PHE A CA 1
ATOM 3497 C C . PHE A 1 454 ? 40.450 3.298 -52.251 1.00 95.19 454 PHE A C 1
ATOM 3499 O O . PHE A 1 454 ? 39.279 3.132 -52.586 1.00 95.19 454 PHE A O 1
ATOM 3506 N N . PHE A 1 455 ? 41.214 2.319 -51.773 1.00 95.38 455 PHE A N 1
ATOM 3507 C CA . PHE A 1 455 ? 40.753 0.987 -51.400 1.00 95.38 455 PHE A CA 1
ATOM 3508 C C . PHE A 1 455 ? 41.450 0.578 -50.098 1.00 95.38 455 PHE A C 1
ATOM 3510 O O . PHE A 1 455 ? 42.603 0.944 -49.856 1.00 95.38 455 PHE A O 1
ATOM 3517 N N . GLY A 1 456 ? 40.760 -0.187 -49.258 1.00 96.38 456 GLY A N 1
ATOM 3518 C CA . GLY A 1 456 ? 41.224 -0.543 -47.920 1.00 96.38 456 GLY A CA 1
ATOM 3519 C C . GLY A 1 456 ? 40.207 -0.219 -46.832 1.00 96.38 456 GLY A C 1
ATOM 3520 O O . GLY A 1 456 ? 39.030 0.020 -47.101 1.00 96.38 456 GLY A O 1
ATOM 3521 N N . ALA A 1 457 ? 40.668 -0.262 -45.584 1.00 98.00 457 ALA A N 1
ATOM 3522 C CA . ALA A 1 457 ? 39.831 -0.004 -44.422 1.00 98.00 457 ALA A CA 1
ATOM 3523 C C . ALA A 1 457 ? 39.824 1.484 -44.054 1.00 98.00 457 ALA A C 1
ATOM 3525 O O . ALA A 1 457 ? 40.875 2.122 -44.019 1.00 98.00 457 ALA A O 1
ATOM 3526 N N . ASP A 1 458 ? 38.650 1.997 -43.712 1.00 98.38 458 ASP A N 1
ATOM 3527 C CA . ASP A 1 458 ? 38.462 3.317 -43.111 1.00 98.38 458 ASP A CA 1
ATOM 3528 C C . ASP A 1 458 ? 37.359 3.226 -42.052 1.00 98.38 458 ASP A C 1
ATOM 3530 O O . ASP A 1 458 ? 36.630 2.232 -41.990 1.00 98.38 458 ASP A O 1
ATOM 3534 N N . HIS A 1 459 ? 37.239 4.222 -41.184 1.00 98.31 459 HIS A N 1
ATOM 3535 C CA . HIS A 1 459 ? 36.216 4.209 -40.141 1.00 98.31 459 HIS A CA 1
ATOM 3536 C C . HIS A 1 459 ? 35.914 5.606 -39.626 1.00 98.31 459 HIS A C 1
ATOM 3538 O O . HIS A 1 459 ? 36.737 6.502 -39.746 1.00 98.31 459 HIS A O 1
ATOM 3544 N N . PHE A 1 460 ? 34.765 5.764 -38.987 1.00 98.50 460 PHE A N 1
ATOM 3545 C CA . PHE A 1 460 ? 34.500 6.905 -38.118 1.00 98.50 460 PHE A CA 1
ATOM 3546 C C . PHE A 1 460 ? 33.863 6.423 -36.818 1.00 98.50 460 PHE A C 1
ATOM 3548 O O . PHE A 1 460 ? 33.308 5.321 -36.762 1.00 98.50 460 PHE A O 1
ATOM 3555 N N . THR A 1 461 ? 33.920 7.251 -35.780 1.00 98.62 461 THR A N 1
ATOM 3556 C CA . THR A 1 461 ? 33.226 7.003 -34.515 1.00 98.62 461 THR A CA 1
ATOM 3557 C C . THR A 1 461 ? 32.106 8.011 -34.307 1.00 98.62 461 THR A C 1
ATOM 3559 O O . THR A 1 461 ? 32.191 9.171 -34.716 1.00 98.62 461 THR A O 1
ATOM 3562 N N . TYR A 1 462 ? 31.027 7.566 -33.676 1.00 98.56 462 TYR A N 1
ATOM 3563 C CA . TYR A 1 462 ? 29.892 8.412 -33.333 1.00 98.56 462 TYR A CA 1
ATOM 3564 C C . TYR A 1 462 ? 29.356 8.069 -31.943 1.00 98.56 462 TYR A C 1
ATOM 3566 O O . TYR A 1 462 ? 29.634 6.996 -31.404 1.00 98.56 462 TYR A O 1
ATOM 3574 N N . ARG A 1 463 ? 28.589 8.987 -31.356 1.00 98.31 463 ARG A N 1
ATOM 3575 C CA . ARG A 1 463 ? 27.814 8.754 -30.128 1.00 98.31 463 ARG A CA 1
ATOM 3576 C C . ARG A 1 463 ? 26.378 9.229 -30.294 1.00 98.31 463 ARG A C 1
ATOM 3578 O O . ARG A 1 463 ? 26.121 10.135 -31.087 1.00 98.31 463 ARG A O 1
ATOM 3585 N N . ALA A 1 464 ? 25.478 8.622 -29.530 1.00 98.50 464 ALA A N 1
ATOM 3586 C CA . ALA A 1 464 ? 24.099 9.060 -29.370 1.00 98.50 464 ALA A CA 1
ATOM 3587 C C . ALA A 1 464 ? 23.940 9.880 -28.077 1.00 98.50 464 ALA A C 1
ATOM 3589 O O . ALA A 1 464 ? 24.685 9.675 -27.117 1.00 98.50 464 ALA A O 1
ATOM 3590 N N . SER A 1 465 ? 22.980 10.800 -28.062 1.00 98.00 465 SER A N 1
ATOM 3591 C CA . SER A 1 465 ? 22.628 11.669 -26.937 1.00 98.00 465 SER A CA 1
ATOM 3592 C C . SER A 1 465 ? 21.109 11.763 -26.819 1.00 98.00 465 SER A C 1
ATOM 3594 O O . SER A 1 465 ? 20.445 11.995 -27.826 1.00 98.00 465 SER A O 1
ATOM 3596 N N . ASP A 1 466 ? 20.578 11.638 -25.608 1.00 97.38 466 ASP A N 1
ATOM 3597 C CA . ASP A 1 466 ? 19.166 11.896 -25.253 1.00 97.38 466 ASP A CA 1
ATOM 3598 C C . ASP A 1 466 ? 18.926 13.378 -24.861 1.00 97.38 466 ASP A C 1
ATOM 3600 O O . ASP A 1 466 ? 17.822 13.799 -24.520 1.00 97.38 466 ASP A O 1
ATOM 3604 N N . GLY A 1 467 ? 19.988 14.196 -24.886 1.00 96.88 467 GLY A N 1
ATOM 3605 C CA . GLY A 1 467 ? 19.988 15.598 -24.455 1.00 96.88 467 GLY A CA 1
ATOM 3606 C C . GLY A 1 467 ? 20.494 15.833 -23.024 1.00 96.88 467 GLY A C 1
ATOM 3607 O O . GLY A 1 467 ? 20.724 16.986 -22.651 1.00 96.88 467 GLY A O 1
ATOM 3608 N N . LYS A 1 468 ? 20.720 14.778 -22.235 1.00 96.69 468 LYS A N 1
ATOM 3609 C CA . LYS A 1 468 ? 21.285 14.820 -20.874 1.00 96.69 468 LYS A CA 1
ATOM 3610 C C . LYS A 1 468 ? 22.546 13.969 -20.744 1.00 96.69 468 LYS A C 1
ATOM 3612 O O . LYS A 1 468 ? 23.554 14.451 -20.226 1.00 96.69 468 LYS A O 1
ATOM 3617 N N . LEU A 1 469 ? 22.489 12.723 -21.196 1.00 97.62 469 LEU A N 1
ATOM 3618 C CA . LEU A 1 469 ? 23.559 11.740 -21.182 1.00 97.62 469 LEU A CA 1
ATOM 3619 C C . LEU A 1 469 ? 23.987 11.391 -22.609 1.00 97.62 469 LEU A C 1
ATOM 3621 O O . LEU A 1 469 ? 23.331 11.697 -23.601 1.00 97.62 469 LEU A O 1
ATOM 3625 N N . THR A 1 470 ? 25.158 10.767 -22.713 1.00 97.94 470 THR A N 1
ATOM 3626 C CA . THR A 1 470 ? 25.710 10.337 -24.000 1.00 97.94 470 THR A CA 1
ATOM 3627 C C . THR A 1 470 ? 26.127 8.882 -23.941 1.00 97.94 470 THR A C 1
ATOM 3629 O O . THR A 1 470 ? 26.609 8.398 -22.913 1.00 97.94 470 THR A O 1
ATOM 3632 N N . SER A 1 471 ? 25.964 8.192 -25.065 1.00 98.56 471 SER A N 1
ATOM 3633 C CA . SER A 1 471 ? 26.385 6.809 -25.213 1.00 98.56 471 SER A CA 1
ATOM 3634 C C . SER A 1 471 ? 27.903 6.666 -25.161 1.00 98.56 471 SER A C 1
ATOM 3636 O O . SER A 1 471 ? 28.670 7.598 -25.426 1.00 98.56 471 SER A O 1
ATOM 3638 N N . ARG A 1 472 ? 28.361 5.428 -24.947 1.00 98.19 472 ARG A N 1
ATOM 3639 C CA . ARG A 1 472 ? 29.718 5.041 -25.360 1.00 98.19 472 ARG A CA 1
ATOM 3640 C C . ARG A 1 472 ? 29.873 5.227 -26.876 1.00 98.19 472 ARG A C 1
ATOM 3642 O O . ARG A 1 472 ? 28.881 5.219 -27.608 1.00 98.19 472 ARG A O 1
ATOM 3649 N N . LEU A 1 473 ? 31.113 5.399 -27.335 1.00 98.12 473 LEU A N 1
ATOM 3650 C CA . LEU A 1 473 ? 31.405 5.518 -28.764 1.00 98.12 473 LEU A CA 1
ATOM 3651 C C . LEU A 1 473 ? 31.070 4.215 -29.487 1.00 98.12 473 LEU A C 1
ATOM 3653 O O . LEU A 1 473 ? 31.469 3.142 -29.035 1.00 98.12 473 LEU A O 1
ATOM 3657 N N . ALA A 1 474 ? 30.407 4.350 -30.627 1.00 98.56 474 ALA A N 1
ATOM 3658 C CA . ALA A 1 474 ? 30.228 3.301 -31.612 1.00 98.56 474 ALA A CA 1
ATOM 3659 C C . ALA A 1 474 ? 31.105 3.579 -32.838 1.00 98.56 474 ALA A C 1
ATOM 3661 O O . ALA A 1 474 ? 31.343 4.733 -33.202 1.00 98.56 474 ALA A O 1
ATOM 3662 N N . THR A 1 475 ? 31.581 2.524 -33.488 1.00 98.56 475 THR A N 1
ATOM 3663 C CA . THR A 1 475 ? 32.467 2.582 -34.652 1.00 98.56 475 THR A CA 1
ATOM 3664 C C . THR A 1 475 ? 31.746 2.094 -35.899 1.00 98.56 475 THR A C 1
ATOM 3666 O O . THR A 1 475 ? 31.228 0.978 -35.951 1.00 98.56 475 THR A O 1
ATOM 3669 N N . VAL A 1 476 ? 31.769 2.911 -36.948 1.00 98.62 476 VAL A N 1
ATOM 3670 C CA . VAL A 1 476 ? 31.364 2.505 -38.294 1.00 98.62 476 VAL A CA 1
ATOM 3671 C C . VAL A 1 476 ? 32.617 2.216 -39.099 1.00 98.62 476 VAL A C 1
ATOM 3673 O O . VAL A 1 476 ? 33.430 3.105 -39.329 1.00 98.62 476 VAL A O 1
ATOM 3676 N N . THR A 1 477 ? 32.767 0.972 -39.536 1.00 98.50 477 THR A N 1
ATOM 3677 C CA . THR A 1 477 ? 33.905 0.508 -40.333 1.00 98.50 477 THR A CA 1
ATOM 3678 C C . THR A 1 477 ? 33.504 0.307 -41.788 1.00 98.50 477 THR A C 1
ATOM 3680 O O . THR A 1 477 ? 32.440 -0.238 -42.093 1.00 98.50 477 THR A O 1
ATOM 3683 N N . PHE A 1 478 ? 34.379 0.723 -42.697 1.00 98.50 478 PHE A N 1
ATOM 3684 C CA . PHE A 1 478 ? 34.234 0.534 -44.132 1.00 98.50 478 PHE A CA 1
ATOM 3685 C C . PHE A 1 478 ? 35.341 -0.365 -44.655 1.00 98.50 478 PHE A C 1
ATOM 3687 O O . PHE A 1 478 ? 36.518 -0.133 -44.395 1.00 98.50 478 PHE A O 1
ATOM 3694 N N . ASN A 1 479 ? 34.957 -1.359 -45.448 1.00 97.88 479 ASN A N 1
ATOM 3695 C CA . ASN A 1 479 ? 35.860 -2.097 -46.317 1.00 97.88 479 ASN A CA 1
ATOM 3696 C C . ASN A 1 479 ? 35.636 -1.627 -47.760 1.00 97.88 479 ASN A C 1
ATOM 3698 O O . ASN A 1 479 ? 34.635 -1.998 -48.382 1.00 97.88 479 ASN A O 1
ATOM 3702 N N . VAL A 1 480 ? 36.532 -0.777 -48.264 1.00 97.62 480 VAL A N 1
ATOM 3703 C CA . VAL A 1 480 ? 36.478 -0.241 -49.628 1.00 97.62 480 VAL A CA 1
ATOM 3704 C C . VAL A 1 480 ? 37.199 -1.203 -50.566 1.00 97.62 480 VAL A C 1
ATOM 3706 O O . VAL A 1 480 ? 38.413 -1.388 -50.471 1.00 97.62 480 VAL A O 1
ATOM 3709 N N . LEU A 1 481 ? 36.443 -1.840 -51.456 1.00 96.06 481 LEU A N 1
ATOM 3710 C CA . LEU A 1 481 ? 36.957 -2.818 -52.410 1.00 96.06 481 LEU A CA 1
ATOM 3711 C C . LEU A 1 481 ? 37.663 -2.139 -53.590 1.00 96.06 481 LEU A C 1
ATOM 3713 O O . LEU A 1 481 ? 37.328 -1.023 -53.980 1.00 96.06 481 LEU A O 1
ATOM 3717 N N . ASP A 1 482 ? 38.608 -2.865 -54.186 1.00 93.88 482 ASP A N 1
ATOM 3718 C CA . ASP A 1 482 ? 39.236 -2.520 -55.463 1.00 93.88 482 ASP A CA 1
ATOM 3719 C C . ASP A 1 482 ? 38.586 -3.330 -56.597 1.00 93.88 482 ASP A C 1
ATOM 3721 O O . ASP A 1 482 ? 39.150 -4.301 -57.106 1.00 93.88 482 ASP A O 1
ATOM 3725 N N . ALA A 1 483 ? 37.337 -2.999 -56.926 1.00 91.81 483 ALA A N 1
ATOM 3726 C CA . ALA A 1 483 ? 36.609 -3.582 -58.049 1.00 91.81 483 ALA A CA 1
ATOM 3727 C C . ALA A 1 483 ? 36.235 -2.507 -59.082 1.00 91.81 483 ALA A C 1
ATOM 3729 O O . ALA A 1 483 ? 36.242 -1.311 -58.798 1.00 91.81 483 ALA A O 1
ATOM 3730 N N . ASN A 1 484 ? 35.887 -2.938 -60.293 1.00 87.19 484 ASN A N 1
ATOM 3731 C CA . ASN A 1 484 ? 35.451 -2.044 -61.365 1.00 87.19 484 ASN A CA 1
ATOM 3732 C C . ASN A 1 484 ? 33.974 -1.657 -61.194 1.00 87.19 484 ASN A C 1
ATOM 3734 O O . ASN A 1 484 ? 33.102 -2.529 -61.172 1.00 87.19 484 ASN A O 1
ATOM 3738 N N . ASN A 1 485 ? 33.678 -0.365 -61.148 1.00 88.94 485 ASN A N 1
ATOM 3739 C CA . ASN A 1 485 ? 32.335 0.185 -61.254 1.00 88.94 485 ASN A CA 1
ATOM 3740 C C . ASN A 1 485 ? 31.928 0.227 -62.735 1.00 88.94 485 ASN A C 1
ATOM 3742 O O . ASN A 1 485 ? 32.655 0.780 -63.547 1.00 88.94 485 ASN A O 1
ATOM 3746 N N . PRO A 1 486 ? 30.786 -0.352 -63.141 1.00 88.69 486 PRO A N 1
ATOM 3747 C CA . PRO A 1 486 ? 30.361 -0.295 -64.536 1.00 88.69 486 PRO A CA 1
ATOM 3748 C C . PRO A 1 486 ? 29.882 1.117 -64.932 1.00 88.69 486 PRO A C 1
ATOM 3750 O O . PRO A 1 486 ? 29.266 1.809 -64.105 1.00 88.69 486 PRO A O 1
ATOM 3753 N N . PRO A 1 487 ? 30.038 1.514 -66.211 1.00 91.44 487 PRO A N 1
ATOM 3754 C CA . PRO A 1 487 ? 29.566 2.802 -66.696 1.00 91.44 487 PRO A CA 1
ATOM 3755 C C . PRO A 1 487 ? 28.038 2.870 -66.661 1.00 91.44 487 PRO A C 1
ATOM 3757 O O . PRO A 1 487 ? 27.328 1.912 -66.976 1.00 91.44 487 PRO A O 1
ATOM 3760 N N . LYS A 1 488 ? 27.509 4.039 -66.300 1.00 90.75 488 LYS A N 1
ATOM 3761 C CA . LYS A 1 488 ? 26.071 4.320 -66.230 1.00 90.75 488 LYS A CA 1
ATOM 3762 C C . LYS A 1 488 ? 25.666 5.272 -67.342 1.00 90.75 488 LYS A C 1
ATOM 3764 O O . LYS A 1 488 ? 26.264 6.330 -67.504 1.00 90.75 488 LYS A O 1
ATOM 3769 N N . THR A 1 489 ? 24.612 4.935 -68.072 1.00 90.62 489 THR A N 1
ATOM 3770 C CA . THR A 1 489 ? 24.024 5.789 -69.113 1.00 90.62 489 THR A CA 1
ATOM 3771 C C . THR A 1 489 ? 22.641 6.276 -68.689 1.00 90.62 489 THR A C 1
ATOM 3773 O O . THR A 1 489 ? 22.021 5.735 -67.771 1.00 90.62 489 THR A O 1
ATOM 3776 N N . LYS A 1 490 ? 22.144 7.324 -69.350 1.00 88.75 490 LYS A N 1
ATOM 3777 C CA . LYS A 1 490 ? 20.752 7.779 -69.223 1.00 88.75 490 LYS A CA 1
ATOM 3778 C C . LYS A 1 490 ? 20.031 7.565 -70.548 1.00 88.75 490 LYS A C 1
ATOM 3780 O O . LYS A 1 490 ? 20.628 7.746 -71.607 1.00 88.75 490 LYS A O 1
ATOM 3785 N N . SER A 1 491 ? 18.748 7.213 -70.494 1.00 91.00 491 SER A N 1
ATOM 3786 C CA . SER A 1 491 ? 17.922 7.120 -71.699 1.00 91.00 491 SER A CA 1
ATOM 3787 C C . SER A 1 491 ? 17.792 8.489 -72.363 1.00 91.00 491 SER A C 1
ATOM 3789 O O . SER A 1 491 ? 17.604 9.501 -71.688 1.00 91.00 491 SER A O 1
ATOM 3791 N N . ILE A 1 492 ? 17.857 8.506 -73.693 1.00 89.38 492 ILE A N 1
ATOM 3792 C CA . ILE A 1 492 ? 17.710 9.716 -74.502 1.00 89.38 492 ILE A CA 1
ATOM 3793 C C . ILE A 1 492 ? 16.376 9.633 -75.239 1.00 89.38 492 ILE A C 1
ATOM 3795 O O . ILE A 1 492 ? 16.090 8.643 -75.906 1.00 89.38 492 ILE A O 1
ATOM 3799 N N . THR A 1 493 ? 15.555 10.676 -75.123 1.00 89.94 493 THR A N 1
ATOM 3800 C CA . THR A 1 493 ? 14.335 10.843 -75.924 1.00 89.94 493 THR A CA 1
ATOM 3801 C C . THR A 1 493 ? 14.553 11.976 -76.914 1.00 89.94 493 THR A C 1
ATOM 3803 O O . THR A 1 493 ? 14.967 13.067 -76.524 1.00 89.94 493 THR A O 1
ATOM 3806 N N . LEU A 1 494 ? 14.280 11.720 -78.192 1.00 86.50 494 LEU A N 1
ATOM 3807 C CA . LEU A 1 494 ? 14.458 12.688 -79.271 1.00 86.50 494 LEU A CA 1
ATOM 3808 C C . LEU A 1 494 ? 13.092 13.082 -79.831 1.00 86.50 494 LEU A C 1
ATOM 3810 O O . LEU A 1 494 ? 12.255 12.228 -80.101 1.00 86.50 494 LEU A O 1
ATOM 3814 N N . THR A 1 495 ? 12.874 14.379 -80.040 1.00 88.62 495 THR A N 1
ATOM 3815 C CA . THR A 1 495 ? 11.729 14.893 -80.801 1.00 88.62 495 THR A CA 1
ATOM 3816 C C . THR A 1 495 ? 12.252 15.530 -82.070 1.00 88.62 495 THR A C 1
ATOM 3818 O O . THR A 1 495 ? 13.149 16.372 -82.029 1.00 88.62 495 THR A O 1
ATOM 3821 N N . ASN A 1 496 ? 11.691 15.133 -83.203 1.00 89.62 496 ASN A N 1
ATOM 3822 C CA . ASN A 1 496 ? 12.182 15.560 -84.496 1.00 89.62 496 ASN A CA 1
ATOM 3823 C C . ASN A 1 496 ? 11.028 15.746 -85.484 1.00 89.62 496 ASN A C 1
ATOM 3825 O O . ASN A 1 496 ? 9.939 15.207 -85.303 1.00 89.62 496 ASN A O 1
ATOM 3829 N N . LYS A 1 497 ? 11.257 16.545 -86.525 1.00 88.75 497 LYS A N 1
ATOM 3830 C CA . LYS A 1 497 ? 10.285 16.721 -87.605 1.00 88.75 497 LYS A CA 1
ATOM 3831 C C . LYS A 1 497 ? 10.336 15.518 -88.542 1.00 88.75 497 LYS A C 1
ATOM 3833 O O . LYS A 1 497 ? 11.410 14.968 -88.780 1.00 88.75 497 LYS A O 1
ATOM 3838 N N . VAL A 1 498 ? 9.180 15.175 -89.113 1.00 90.38 498 VAL A N 1
ATOM 3839 C CA . VAL A 1 498 ? 9.078 14.155 -90.164 1.00 90.38 498 VAL A CA 1
ATOM 3840 C C . VAL A 1 498 ? 10.103 14.428 -91.272 1.00 90.38 498 VAL A C 1
ATOM 3842 O O . VAL A 1 498 ? 10.353 15.586 -91.626 1.00 90.38 498 VAL A O 1
ATOM 3845 N N . ASP A 1 499 ? 10.725 13.362 -91.771 1.00 89.81 499 ASP A N 1
ATOM 3846 C CA . ASP A 1 499 ? 11.710 13.368 -92.864 1.00 89.81 499 ASP A CA 1
ATOM 3847 C C . ASP A 1 499 ? 12.982 14.198 -92.627 1.00 89.81 499 ASP A C 1
ATOM 3849 O O . ASP A 1 499 ? 13.713 14.518 -93.569 1.00 89.81 499 ASP A O 1
ATOM 3853 N N . ARG A 1 500 ? 13.281 14.577 -91.381 1.00 92.75 500 ARG A N 1
ATOM 3854 C CA . ARG A 1 500 ? 14.532 15.266 -91.041 1.00 92.75 500 ARG A CA 1
ATOM 3855 C C . ARG A 1 500 ? 15.465 14.324 -90.292 1.00 92.75 500 ARG A C 1
ATOM 3857 O O . ARG A 1 500 ? 15.006 13.654 -89.381 1.00 92.75 500 ARG A O 1
ATOM 3864 N N . PRO A 1 501 ? 16.762 14.261 -90.619 1.00 92.44 501 PRO A N 1
ATOM 3865 C CA . PRO A 1 501 ? 17.735 13.624 -89.741 1.00 92.44 501 PRO A CA 1
ATOM 3866 C C . PRO A 1 501 ? 17.914 14.412 -88.435 1.00 92.44 501 PRO A C 1
ATOM 3868 O O . PRO A 1 501 ? 17.783 15.638 -88.434 1.00 92.44 501 PRO A O 1
ATOM 3871 N N . VAL A 1 502 ? 18.243 13.723 -87.342 1.00 93.38 502 VAL A N 1
ATOM 3872 C CA . VAL A 1 502 ? 18.597 14.323 -86.045 1.00 93.38 502 VAL A CA 1
ATOM 3873 C C . VAL A 1 502 ? 19.867 13.687 -85.495 1.00 93.38 502 VAL A C 1
ATOM 3875 O O . VAL A 1 502 ? 20.032 12.470 -85.541 1.00 93.38 502 VAL A O 1
ATOM 3878 N N . THR A 1 503 ? 20.766 14.517 -84.973 1.00 92.12 503 THR A N 1
ATOM 3879 C CA . THR A 1 503 ? 21.980 14.053 -84.297 1.00 92.12 503 THR A CA 1
ATOM 3880 C C . THR A 1 503 ? 21.667 13.684 -82.852 1.00 92.12 503 THR A C 1
ATOM 3882 O O . THR A 1 503 ? 20.961 14.414 -82.156 1.00 92.12 503 THR A O 1
ATOM 3885 N N . VAL A 1 504 ? 22.222 12.566 -82.399 1.00 91.25 504 VAL A N 1
ATOM 3886 C CA . VAL A 1 504 ? 22.193 12.102 -81.018 1.00 91.25 504 VAL A CA 1
ATOM 3887 C C . VAL A 1 504 ? 23.613 11.813 -80.552 1.00 91.25 504 VAL A C 1
ATOM 3889 O O . VAL A 1 504 ? 24.346 11.061 -81.190 1.00 91.25 504 VAL A O 1
ATOM 3892 N N . THR A 1 505 ? 23.977 12.406 -79.421 1.00 91.06 505 THR A N 1
ATOM 3893 C CA . THR A 1 505 ? 25.239 12.134 -78.734 1.00 91.06 505 THR A CA 1
ATOM 3894 C C . THR A 1 505 ? 24.943 11.275 -77.511 1.00 91.06 505 THR A C 1
ATOM 3896 O O . THR A 1 505 ? 24.188 11.683 -76.624 1.00 91.06 505 THR A O 1
ATOM 3899 N N . LEU A 1 506 ? 25.505 10.069 -77.478 1.00 91.62 506 LEU A N 1
ATOM 3900 C CA . LEU A 1 506 ? 25.428 9.154 -76.346 1.00 91.62 506 LEU A CA 1
ATOM 3901 C C . LEU A 1 506 ? 26.371 9.623 -75.239 1.00 91.62 506 LEU A C 1
ATOM 3903 O O . LEU A 1 506 ? 27.505 10.020 -75.495 1.00 91.62 506 LEU A O 1
ATOM 3907 N N . ALA A 1 507 ? 25.906 9.547 -73.996 1.00 89.75 507 ALA A N 1
ATOM 3908 C CA . ALA A 1 507 ? 26.702 9.891 -72.829 1.00 89.75 507 ALA A CA 1
ATOM 3909 C C . ALA A 1 507 ? 26.601 8.789 -71.774 1.00 89.75 507 ALA A C 1
ATOM 3911 O O . ALA A 1 507 ? 25.517 8.279 -71.471 1.00 89.75 507 ALA A O 1
ATOM 3912 N N . ALA A 1 508 ? 27.752 8.460 -71.201 1.00 91.81 508 ALA A N 1
ATOM 3913 C CA . ALA A 1 508 ? 27.907 7.571 -70.068 1.00 91.81 508 ALA A CA 1
ATOM 3914 C C . ALA A 1 508 ? 28.764 8.280 -69.022 1.00 91.81 508 ALA A C 1
ATOM 3916 O O . ALA A 1 508 ? 29.647 9.065 -69.361 1.00 91.81 508 ALA A O 1
ATOM 3917 N N . SER A 1 509 ? 28.504 7.994 -67.758 1.00 89.12 509 SER A N 1
ATOM 3918 C CA . SER A 1 509 ? 29.370 8.357 -66.646 1.00 89.12 509 SER A CA 1
ATOM 3919 C C . SER A 1 509 ? 29.949 7.083 -66.058 1.00 89.12 509 SER A C 1
ATOM 3921 O O . SER A 1 509 ? 29.181 6.201 -65.667 1.00 89.12 509 SER A O 1
ATOM 3923 N N . ASP A 1 510 ? 31.267 7.012 -65.960 1.00 89.62 510 ASP A N 1
ATOM 3924 C CA . ASP A 1 510 ? 31.970 5.966 -65.229 1.00 89.62 510 ASP A CA 1
ATOM 3925 C C . ASP A 1 510 ? 32.570 6.564 -63.952 1.00 89.62 510 ASP A C 1
ATOM 3927 O O . ASP A 1 510 ? 33.070 7.690 -63.970 1.00 89.62 510 ASP A O 1
ATOM 3931 N N . ARG A 1 511 ? 32.457 5.850 -62.830 1.00 86.50 511 ARG A N 1
ATOM 3932 C CA . ARG A 1 511 ? 32.948 6.334 -61.530 1.00 86.50 511 ARG A CA 1
ATOM 3933 C C . ARG A 1 511 ? 34.441 6.108 -61.343 1.00 86.50 511 ARG A C 1
ATOM 3935 O O . ARG A 1 511 ? 35.050 6.832 -60.562 1.00 86.50 511 ARG A O 1
ATOM 3942 N N . ASP A 1 512 ? 35.021 5.154 -62.060 1.00 86.69 512 ASP A N 1
ATOM 3943 C CA . ASP A 1 512 ? 36.461 4.915 -62.090 1.00 86.69 512 ASP A CA 1
ATOM 3944 C C . ASP A 1 512 ? 37.178 5.786 -63.131 1.00 86.69 512 ASP A C 1
ATOM 3946 O O . ASP A 1 512 ? 38.405 5.803 -63.173 1.00 86.69 512 ASP A O 1
ATOM 3950 N N . GLU A 1 513 ? 36.424 6.569 -63.915 1.00 80.56 513 GLU A N 1
ATOM 3951 C CA . GLU A 1 513 ? 36.919 7.375 -65.043 1.00 80.56 513 GLU A CA 1
ATOM 3952 C C . GLU A 1 513 ? 37.583 6.538 -66.145 1.00 80.56 513 GLU A C 1
ATOM 3954 O O . GLU A 1 513 ? 38.377 7.045 -66.945 1.00 80.56 513 GLU A O 1
ATOM 3959 N N . ASP A 1 514 ? 37.209 5.263 -66.227 1.00 85.00 514 ASP A N 1
ATOM 3960 C CA . ASP A 1 514 ? 37.641 4.386 -67.300 1.00 85.00 514 ASP A CA 1
ATOM 3961 C C . ASP A 1 514 ? 37.074 4.849 -68.657 1.00 85.00 514 ASP A C 1
ATOM 3963 O O . ASP A 1 514 ? 35.950 5.363 -68.740 1.00 85.00 514 ASP A O 1
ATOM 3967 N N . PRO A 1 515 ? 37.822 4.673 -69.765 1.00 86.50 515 PRO A N 1
ATOM 3968 C CA . PRO A 1 515 ? 37.316 4.980 -71.097 1.00 86.50 515 PRO A CA 1
ATOM 3969 C C . PRO A 1 515 ? 36.067 4.155 -71.435 1.00 86.50 515 PRO A C 1
ATOM 3971 O O . PRO A 1 515 ? 36.111 2.925 -71.458 1.00 86.50 515 PRO A O 1
ATOM 3974 N N . VAL A 1 516 ? 34.966 4.829 -71.778 1.00 90.00 516 VAL A N 1
ATOM 3975 C CA . VAL A 1 516 ? 33.711 4.167 -72.166 1.00 90.00 516 VAL A CA 1
ATOM 3976 C C . VAL A 1 516 ? 33.617 4.015 -73.684 1.00 90.00 516 VAL A C 1
ATOM 3978 O O . VAL A 1 516 ? 33.881 4.955 -74.435 1.00 90.00 516 VAL A O 1
ATOM 3981 N N . GLN A 1 517 ? 33.194 2.835 -74.140 1.00 89.50 517 GLN A N 1
ATOM 3982 C CA . GLN A 1 517 ? 32.866 2.552 -75.539 1.00 89.50 517 GLN A CA 1
ATOM 3983 C C . GLN A 1 517 ? 31.358 2.327 -75.699 1.00 89.50 517 GLN A C 1
ATOM 3985 O O . GLN A 1 517 ? 30.711 1.768 -74.814 1.00 89.50 517 GLN A O 1
ATOM 3990 N N . PHE A 1 518 ? 30.802 2.752 -76.836 1.00 89.19 518 PHE A N 1
ATOM 3991 C CA . PHE A 1 518 ? 29.388 2.577 -77.172 1.00 89.19 518 PHE A CA 1
ATOM 3992 C C . PHE A 1 518 ? 29.236 1.646 -78.376 1.00 89.19 518 PHE A C 1
ATOM 3994 O O . PHE A 1 518 ? 29.951 1.791 -79.366 1.00 89.19 518 PHE A O 1
ATOM 4001 N N . GLU A 1 519 ? 28.263 0.740 -78.309 1.00 88.88 519 GLU A N 1
ATOM 4002 C CA . GLU A 1 519 ? 27.892 -0.162 -79.400 1.00 88.88 519 GLU A CA 1
ATOM 4003 C C . GLU A 1 519 ? 26.369 -0.150 -79.594 1.00 88.88 519 GLU A C 1
ATOM 4005 O O . GLU A 1 519 ? 25.602 -0.116 -78.628 1.00 88.88 519 GLU A O 1
ATOM 4010 N N . ILE A 1 520 ? 25.920 -0.187 -80.852 1.00 88.12 520 ILE A N 1
ATOM 4011 C CA . ILE A 1 520 ? 24.500 -0.308 -81.193 1.00 88.12 520 ILE A CA 1
ATOM 4012 C C . ILE A 1 520 ? 24.118 -1.788 -81.211 1.00 88.12 520 ILE A C 1
ATOM 4014 O O . ILE A 1 520 ? 24.349 -2.487 -82.193 1.00 88.12 520 ILE A O 1
ATOM 4018 N N . ALA A 1 521 ? 23.496 -2.253 -80.126 1.00 90.38 521 ALA A N 1
ATOM 4019 C CA . ALA A 1 521 ? 23.053 -3.643 -80.012 1.00 90.38 521 ALA A CA 1
ATOM 4020 C C . ALA A 1 521 ? 21.860 -3.970 -80.929 1.00 90.38 521 ALA A C 1
ATOM 4022 O O . ALA A 1 521 ? 21.775 -5.067 -81.479 1.00 90.38 521 ALA A O 1
ATOM 4023 N N . VAL A 1 522 ? 20.926 -3.025 -81.084 1.00 91.12 522 VAL A N 1
ATOM 4024 C CA . VAL A 1 522 ? 19.717 -3.185 -81.904 1.00 91.12 522 VAL A CA 1
ATOM 4025 C C . VAL A 1 522 ? 19.492 -1.901 -82.712 1.00 91.12 522 VAL A C 1
ATOM 4027 O O . VAL A 1 522 ? 19.445 -0.821 -82.117 1.00 91.12 522 VAL A O 1
ATOM 4030 N N . PRO A 1 523 ? 19.384 -1.977 -84.053 1.00 89.56 523 PRO A N 1
ATOM 4031 C CA . PRO A 1 523 ? 19.076 -0.816 -84.883 1.00 89.56 523 PRO A CA 1
ATOM 4032 C C . PRO A 1 523 ? 17.619 -0.355 -84.681 1.00 89.56 523 PRO A C 1
ATOM 4034 O O . PRO A 1 523 ? 16.790 -1.129 -84.212 1.00 89.56 523 PRO A O 1
ATOM 4037 N N . PRO A 1 524 ? 17.273 0.892 -85.042 1.00 90.81 524 PRO A N 1
ATOM 4038 C CA . PRO A 1 524 ? 15.916 1.399 -84.867 1.00 90.81 524 PRO A CA 1
ATOM 4039 C C . PRO A 1 524 ? 14.933 0.757 -85.857 1.00 90.81 524 PRO A C 1
ATOM 4041 O O . PRO A 1 524 ? 15.240 0.613 -87.038 1.00 90.81 524 PRO A O 1
ATOM 4044 N N . ASP A 1 525 ? 13.713 0.465 -85.400 1.00 92.69 525 ASP A N 1
ATOM 4045 C CA . ASP A 1 525 ? 12.664 -0.170 -86.219 1.00 92.69 525 ASP A CA 1
ATOM 4046 C C . ASP A 1 525 ? 12.141 0.728 -87.363 1.00 92.69 525 ASP A C 1
ATOM 4048 O O . ASP A 1 525 ? 11.628 0.242 -88.376 1.00 92.69 525 ASP A O 1
ATOM 4052 N N . HIS A 1 526 ? 12.254 2.055 -87.217 1.00 91.38 526 HIS A N 1
ATOM 4053 C CA . HIS A 1 526 ? 11.628 3.044 -88.107 1.00 91.38 526 HIS A CA 1
ATOM 4054 C C . HIS A 1 526 ? 12.582 4.116 -88.653 1.00 91.38 526 HIS A C 1
ATOM 4056 O O . HIS A 1 526 ? 12.199 5.267 -88.876 1.00 91.38 526 HIS A O 1
ATOM 4062 N N . GLY A 1 527 ? 13.820 3.727 -88.940 1.00 90.69 527 GLY A N 1
ATOM 4063 C CA . GLY A 1 527 ? 14.807 4.586 -89.580 1.00 90.69 527 GLY A CA 1
ATOM 4064 C C . GLY A 1 527 ? 16.168 3.912 -89.670 1.00 90.69 527 GLY A C 1
ATOM 4065 O O . GLY A 1 527 ? 16.287 2.699 -89.527 1.00 90.69 527 GLY A O 1
ATOM 4066 N N . THR A 1 528 ? 17.214 4.705 -89.868 1.00 91.81 528 THR A N 1
ATOM 4067 C CA . THR A 1 528 ? 18.608 4.244 -89.842 1.00 91.81 528 THR A CA 1
ATOM 4068 C C . THR A 1 528 ? 19.436 5.114 -88.906 1.00 91.81 528 THR A C 1
ATOM 4070 O O . THR A 1 528 ? 19.271 6.335 -88.902 1.00 91.81 528 THR A O 1
ATOM 4073 N N . LEU A 1 529 ? 20.357 4.504 -88.160 1.00 92.69 529 LEU A N 1
ATOM 4074 C CA . LEU A 1 529 ? 21.424 5.207 -87.444 1.00 92.69 529 LEU A CA 1
ATOM 4075 C C . LEU A 1 529 ? 22.722 5.109 -88.250 1.00 92.69 529 LEU A C 1
ATOM 4077 O O . LEU A 1 529 ? 23.081 4.026 -88.704 1.00 92.69 529 LEU A O 1
ATOM 4081 N N . ALA A 1 530 ? 23.428 6.227 -88.403 1.00 91.31 530 ALA A N 1
ATOM 4082 C CA . ALA A 1 530 ? 24.764 6.274 -88.992 1.00 91.31 530 ALA A CA 1
ATOM 4083 C C . ALA A 1 530 ? 25.691 7.122 -88.115 1.00 91.31 530 ALA A C 1
ATOM 4085 O O . ALA A 1 530 ? 25.308 8.215 -87.707 1.00 91.31 530 ALA A O 1
ATOM 4086 N N . GLY A 1 531 ? 26.892 6.631 -87.820 1.00 87.81 531 GLY A N 1
ATOM 4087 C CA . GLY A 1 531 ? 27.848 7.295 -86.931 1.00 87.81 531 GLY A CA 1
ATOM 4088 C C . GLY A 1 531 ? 28.871 6.320 -86.355 1.00 87.81 531 GLY A C 1
ATOM 4089 O O . GLY A 1 531 ? 28.792 5.121 -86.621 1.00 87.81 531 GLY A O 1
ATOM 4090 N N . GLU A 1 532 ? 29.815 6.842 -85.574 1.00 84.00 532 GLU A N 1
ATOM 4091 C CA . GLU A 1 532 ? 30.845 6.076 -84.864 1.00 84.00 532 GLU A CA 1
ATOM 4092 C C . GLU A 1 532 ? 31.054 6.658 -83.458 1.00 84.00 532 GLU A C 1
ATOM 4094 O O . GLU A 1 532 ? 30.850 7.850 -83.219 1.00 84.00 532 GLU A O 1
ATOM 4099 N N . GLY A 1 533 ? 31.488 5.820 -82.513 1.00 86.56 533 GLY A N 1
ATOM 4100 C CA . GLY A 1 533 ? 31.742 6.253 -81.140 1.00 86.56 533 GLY A CA 1
ATOM 4101 C C . GLY A 1 533 ? 30.458 6.688 -80.432 1.00 86.56 533 GLY A C 1
ATOM 4102 O O . GLY A 1 533 ? 29.514 5.906 -80.332 1.00 86.56 533 GLY A O 1
ATOM 4103 N N . SER A 1 534 ? 30.432 7.915 -79.909 1.00 89.62 534 SER A N 1
ATOM 4104 C CA . SER A 1 534 ? 29.283 8.480 -79.190 1.00 89.62 534 SER A CA 1
ATOM 4105 C C . SER A 1 534 ? 28.314 9.268 -80.074 1.00 89.62 534 SER A C 1
ATOM 4107 O O . SER A 1 534 ? 27.214 9.560 -79.615 1.00 89.62 534 SER A O 1
ATOM 4109 N N . ASP A 1 535 ? 28.682 9.622 -81.307 1.00 91.38 535 ASP A N 1
ATOM 4110 C CA . ASP A 1 535 ? 27.898 10.536 -82.143 1.00 91.38 535 ASP A CA 1
ATOM 4111 C C . ASP A 1 535 ? 27.237 9.801 -83.309 1.00 91.38 535 ASP A C 1
ATOM 4113 O O . ASP A 1 535 ? 27.896 9.330 -84.238 1.00 91.38 535 ASP A O 1
ATOM 4117 N N . TYR A 1 536 ? 25.905 9.747 -83.281 1.00 92.69 536 TYR A N 1
ATOM 4118 C CA . TYR A 1 536 ? 25.094 9.129 -84.324 1.00 92.69 536 TYR A CA 1
ATOM 4119 C C . TYR A 1 536 ? 24.096 10.118 -84.919 1.00 92.69 536 TYR A C 1
ATOM 4121 O O . TYR A 1 536 ? 23.615 11.041 -84.267 1.00 92.69 536 TYR A O 1
ATOM 4129 N N . VAL A 1 537 ? 23.727 9.891 -86.174 1.00 93.38 537 VAL A N 1
ATOM 4130 C CA . VAL A 1 537 ? 22.645 10.584 -86.867 1.00 93.38 537 VAL A CA 1
ATOM 4131 C C . VAL A 1 537 ? 21.525 9.586 -87.116 1.00 93.38 537 VAL A C 1
ATOM 4133 O O . VAL A 1 537 ? 21.696 8.617 -87.857 1.00 93.38 537 VAL A O 1
ATOM 4136 N N . TYR A 1 538 ? 20.368 9.830 -86.507 1.00 93.44 538 TYR A N 1
ATOM 4137 C CA . TYR A 1 538 ? 19.142 9.097 -86.793 1.00 93.44 538 TYR A CA 1
ATOM 4138 C C . TYR A 1 538 ? 18.419 9.736 -87.977 1.00 93.44 538 TYR A C 1
ATOM 4140 O O . TYR A 1 538 ? 18.108 10.927 -87.954 1.00 93.44 538 TYR A O 1
ATOM 4148 N N . THR A 1 539 ? 18.116 8.940 -88.999 1.00 92.56 539 THR A N 1
ATOM 4149 C CA . THR A 1 539 ? 17.295 9.345 -90.144 1.00 92.56 539 THR A CA 1
ATOM 4150 C C . THR A 1 539 ? 16.010 8.517 -90.144 1.00 92.56 539 THR A C 1
ATOM 4152 O O . THR A 1 539 ? 16.106 7.302 -90.321 1.00 92.56 539 THR A O 1
ATOM 4155 N N . PRO A 1 540 ? 14.825 9.120 -89.928 1.00 93.38 540 PRO A N 1
ATOM 4156 C CA . PRO A 1 540 ? 13.568 8.379 -89.929 1.00 93.38 540 PRO A CA 1
ATOM 4157 C C . PRO A 1 540 ? 13.244 7.852 -91.331 1.00 93.38 540 PRO A C 1
ATOM 4159 O O . PRO A 1 540 ? 13.634 8.450 -92.338 1.00 93.38 540 PRO A O 1
ATOM 4162 N N . ASN A 1 541 ? 12.487 6.757 -91.402 1.00 93.00 541 ASN A N 1
ATOM 4163 C CA . ASN A 1 541 ? 11.919 6.299 -92.668 1.00 93.00 541 ASN A CA 1
ATOM 4164 C C . ASN A 1 541 ? 11.012 7.393 -93.271 1.00 93.00 541 ASN A C 1
ATOM 4166 O O . ASN A 1 541 ? 10.293 8.054 -92.515 1.00 93.00 541 ASN A O 1
ATOM 4170 N N . PRO A 1 542 ? 10.990 7.577 -94.606 1.00 92.12 542 PRO A N 1
ATOM 4171 C CA . PRO A 1 542 ? 10.161 8.600 -95.236 1.00 92.12 542 PRO A CA 1
ATOM 4172 C C . PRO A 1 542 ? 8.684 8.507 -94.825 1.00 92.12 542 PRO A C 1
ATOM 4174 O O . PRO A 1 542 ? 8.071 7.444 -94.925 1.00 92.12 542 PRO A O 1
ATOM 4177 N N . GLY A 1 543 ? 8.111 9.620 -94.373 1.00 89.25 543 GLY A N 1
ATOM 4178 C CA . GLY A 1 543 ? 6.728 9.742 -93.921 1.00 89.25 543 GLY A CA 1
ATOM 4179 C C . GLY A 1 543 ? 6.426 9.122 -92.553 1.00 89.25 543 GLY A C 1
ATOM 4180 O O . GLY A 1 543 ? 5.265 9.141 -92.145 1.00 89.25 543 GLY A O 1
ATOM 4181 N N . PHE A 1 544 ? 7.417 8.574 -91.837 1.00 89.56 544 PHE A N 1
ATOM 4182 C CA . PHE A 1 544 ? 7.195 7.985 -90.516 1.00 89.56 544 PHE A CA 1
ATOM 4183 C C . PHE A 1 544 ? 6.840 9.056 -89.473 1.00 89.56 544 PHE A C 1
ATOM 4185 O O . PHE A 1 544 ? 7.572 10.028 -89.277 1.00 89.56 544 PHE A O 1
ATOM 4192 N N . VAL A 1 545 ? 5.718 8.846 -88.784 1.00 85.06 545 VAL A N 1
ATOM 4193 C CA . VAL A 1 545 ? 5.249 9.641 -87.644 1.00 85.06 545 VAL A CA 1
ATOM 4194 C C . VAL A 1 545 ? 4.881 8.658 -86.539 1.00 85.06 545 VAL A C 1
ATOM 4196 O O . VAL A 1 545 ? 3.998 7.824 -86.746 1.00 85.06 545 VAL A O 1
ATOM 4199 N N . GLY A 1 546 ? 5.550 8.746 -85.391 1.00 76.44 546 GLY A N 1
ATOM 4200 C CA . GLY A 1 546 ? 5.368 7.824 -84.272 1.00 76.44 546 GLY A CA 1
ATOM 4201 C C . GLY A 1 546 ? 6.207 8.188 -83.065 1.00 76.44 546 GLY A C 1
ATOM 4202 O O . GLY A 1 546 ? 7.132 9.021 -83.225 1.00 76.44 546 GLY A O 1
#

Sequence (546 aa):
AWDFHGRRLDLDPNPGLTGVWLEQSGGFPRTKSPPAVLTDLDGNGRLDLVTSSIDDRGYFMTDPYSFSKGRYSLYAWELPAPHVASNMVWAAYQRGPQHTGYLASPARTNLPPAILEVPSQTIAVGGRFFPISLLQYVADPDHPITGITWRVEGTVELRATIEPGAVLRIETPGPAWAGAETLVLVAQDPEGAEARRAVVFAAVPGYQPPRAVADEFRLPEDTAIELDLLANDTHPLALPFRLASFSRPLAGALTRSADGRLLYAPQPDYFGPDAFPYLVADEEGGMALGEVQLTIEPVPDPPSPQDDHVITDEDTPVEIRFLENDTDPDGEPLAPVSIGRPLHGQVTAGNDPNTLRYVPEPDWSGEDGFDYRVADPGGNEVSARVALRVKPVNDAPRAEDQGLTLNRNDQRDVFYRASDPDGDTLEFEIVDGPTQGELWTFPQLATYFPAKGFFGADHFTYRASDGKLTSRLATVTFNVLDANNPPKTKSITLTNKVDRPVTVTLAASDRDEDPVQFEIAVPPDHGTLAGEGSDYVYTPNPGFVG

Secondary structure (DSSP, 8-state):
-B-TT--BEEEEE-TTSS-EEEEETT-SS-PPPPPBEEE-SSSSSS-EEEEE----------SS-----PPPPEEEEE-SSPPPP----PPPP------------PPP--PPPEE--PPPEEEETT--PPPEEGGGGEE-SSS-GGG-EEEEE--SSSEEEEETTTEEEEE-SSTT--EEEEEEEEEE-TT--EEEEEEEEEEETT----B---EEEEEETT--EEE-TTSS-B-TT---EEEEEEPPPSSEEEEE-TTS-EEEEEPTT--EEEEEEEEEEETTSBEEEEEEEEEEEP-PPPPB---EEEEEETT--EEE-TTSS-B-TT-PPPEEEEE---SSEEEEE-SSTT-EEEEEPTT--EEEEEEEEEE-TT--EEEEEEEEEEEP-PPPPEE--EEEEEETT--EEEE--EE-TT-PPPEEEEEE--SSEEEEE-SSEEEEEEPTT--EEEEEEEEEE-SS-BPPPEEEEEEEE--PPPPEE--------TT--EEEE--EE-SS-PPP----SS--TTEEEEEETTEEEEEEPTT---

Radius of gyration: 49.31 Å; chains: 1; bounding box: 86×68×158 Å

Foldseek 3Di:
DADPVRFDWDWADDVPDPFIWIFGPPDPDTDTFDGWDWDPPPPPPFTWTWGWDDDDDPDDDDPDDDDDDDDTDIDTDTDPDHDDDDDDDDDDDDDDDDDDDPPPDPPPDFDAKAFADDFAAEAAQLDFDDKDQRLVGIDGPPDDSLQKDKDKDFDDQWDWDQDPNRIIGIDGNDSRDFAKTWIKMWIAGPVGHIDIDIHMYGHHHPDWWKEFEAAEEEEAAQDKDWDDRCPPIATPVRADKAFDDKDAKDFWGWDADPVGIIITHGHHLDFAKIKIKTWMGGPVRYIDIYMYIYGHDYDFFWKDFEEAEEEEAAQDKDKDQRCPRIAGSVRFDKDWDDKFAKDFWGWDDDPDRRMIITHGHHLDFDKIKIKTWIGGPVGHIDIYMYIYGYHYDFDAKAWAAAEEEDAALDKDKAFTDIQGSVRADKFKDWDFDKPQWDWDDDRGIIMTHGHHPDFAKIKTWMWIGSPPHIHDIYMYMYGHDHDFFDKAWDDDDDDDDAQDKDKFFTDIDGSNPDDDFDDDPDADPFFGWDDHTRIIITGGHHPDDD